Protein AF-A0A1X0QXA1-F1 (afdb_monomer_lite)

Secondary structure (DSSP, 8-state):
----------S---TTGGGS-HHHHHHHHHHHHHHHHHHHHHHHHTT-SS-HHHHHHHHHHHHHHHHTHHHHHHHHHHHHHHHHHHHHHHHHHHHHHHHHHHHHHHHHHHHHHHHHHHH---HHHHHHHHHHHHHHHHHHHHHTTPPPTT---HHHHHHHHHHHHHHHHHHHHHHHHHHHHHHTS-HHHHHHHHHHHHHHHHHHHHHHHHHHHHHHHHHHHHHTTSHHHHHHHHHHHH-HHHHHHHHHHHHHHHHHHHHHT-----HHHHHHHHHHHHHHHHHHHHHHHHS-------TT-PEEEEEEEEEEEEEEEEEETTTEEES---TTS--SEE-TT--B---TTT--PPPPEEEEEEEEEETTEEEEEEEEEEEEESSSS-EE--TTTTTTSS-TTSEEEE-TTS-S-BSS--TT--EEEEEEEEEEEEEEEEEEEEEEHHHHHHHHHHHHHHHHHHHHHH-GGGGPBPPPP---HHHHHHHHHHHHHHHHHHH--STT-SS---HHHHHTTSTTHHHHHHHHHHHHHHHHHHTT--BHHHHHHHHHHHHHHHHHHTSTTHHHHHHHH--HHHHHHHHHHHHHHHTTSSPPPP--PPPHHHHHHHHHHHS-HHHHHHHHHHTT--

Foldseek 3Di:
DDDDDDDPDDPDPPVCPVVDPPVVLVVLQVCQLVLVVVLQVLCLLLCNDPDNVSVVVVLVVLLCCLVPVPCCVVVVVVVVVVVVVVVVVVCVVVVVVVVVVVVVVVVVVVVVLVVVLVVDPDPVVNVVSVVVVVVVVVVVVVVVVPPPPRRQDSVNSVVSVVSVVVSVVVVVVVVVVVVVVVVPDDVLLVVLVCVVCVVVVVVCCVVPNPSNVSSVVVSCSSCVSPPVNVVVVVVCVPDPVNVLVVLLSSLVSSLVVVVVVDDDDDVPVSVVVSVVSSVVSSVVVCVVPVPPPPPPPPLVAFDKDKDKDKFKKKAKWFQDDPPGTDQDDDPPAQHRMAGPVSHDDDDQVPDDDDDKDWDWDWDDPDLFKIKIKIKIKDKDFPDDGWDWDCPCVVVQQAEPRQKWFAAPVRPDTGNDDDPRTGMIMTMIMTMMMIIIGIRIDIDGPLVVVVVVVVVVVVVLVVVCVVDVQLLFFFDADDDDVVRVVVLLVVLQVLLCQQQAVDPPDPFRDHVLLVLLQPQPRSLVVSLVSLVVSLVSLSNHRGGNSLSVQLVVLSVVLSVLSNDHPRSSSVSSSRSSSNVSSVSSVCCVVPVVPDDRDDNDDDDPVNVVVVVPVPPPVVVVVVVVVVVVVD

Sequence (630 aa):
MGSEAMSFTSPYTVKTLDQIPTPVLKLLVSLGPALRYIAQLAQVIMWKSSQPRLSILMVLIWIMTCLWTWQLLALGPPGLILYKLAQDWLAVRMNRVRRENLEKVRQEQRKKREEKLRQEDDDDERSRYLEQQKEEEANELISRKIRPAGQVSLDDTLEDLVIINAFLDHSQRYIERAINTIGESNPVSVLSVLMYVAPLWILLNWWFGAQVIMAIVGAVLLVSPSPWFQIIVSSMRRNIVLKHLLAAMWAYGVAVILSIFRFDLQFKERIRTMLHRAKKTKANALSMIEKPMETQQDDSKGTRTEMIFQFEVYENQRWWLGVHWTTNMMPNERGPWTDSQLKPIPSKEEFQLPESTSNTTYQTINEKQTIKRTTRKVWTWADGDWWVDMTGELEGKVDHNGWEYGNNAWKQLSGMPGIQTFTRRRRWCRRARLVERKIAEKIHVPEIVEAVRVQGNRQLRSAERHYPYLHQTLPKHTMTDKQKKKLLKKIERLAKWLDNAVPHSPIPLGIDSLLGFIPVVGGAMSVVLSMYQIYLSTTFGIPLWLLMHMLLNIFVDFIFSLIPVIGGFLHMFYKANLYNYEELNDWVNNTSKEPQPEEREITWRQLGNDIYSKVPVDKIVGTLNTKKQE

Structure (mmCIF, N/CA/C/O backbone):
data_AF-A0A1X0QXA1-F1
#
_entry.id   AF-A0A1X0QXA1-F1
#
loop_
_atom_site.group_PDB
_atom_site.id
_atom_site.type_symbol
_atom_site.label_atom_id
_atom_site.label_alt_id
_atom_site.label_comp_id
_atom_site.label_asym_id
_atom_site.label_entity_id
_atom_site.label_seq_id
_atom_site.pdbx_PDB_ins_code
_atom_site.Cartn_x
_atom_site.Cartn_y
_atom_site.Cartn_z
_atom_site.occupancy
_atom_site.B_iso_or_equiv
_atom_site.auth_seq_id
_atom_site.auth_comp_id
_atom_site.auth_asym_id
_atom_site.auth_atom_id
_atom_site.pdbx_PDB_model_num
ATOM 1 N N . MET A 1 1 ? 32.522 23.751 -42.569 1.00 32.62 1 MET A N 1
ATOM 2 C CA . MET A 1 1 ? 33.125 23.984 -41.235 1.00 32.62 1 MET A CA 1
ATOM 3 C C . MET A 1 1 ? 32.029 24.591 -40.367 1.00 32.62 1 MET A C 1
ATOM 5 O O . MET A 1 1 ? 31.505 25.606 -40.779 1.00 32.62 1 MET A O 1
ATOM 9 N N . GLY A 1 2 ? 31.562 24.033 -39.256 1.00 30.45 2 GLY A N 1
ATOM 10 C CA . GLY A 1 2 ? 31.998 22.866 -38.502 1.00 30.45 2 GLY A CA 1
ATOM 11 C C . GLY A 1 2 ? 30.820 21.967 -38.113 1.00 30.45 2 GLY A C 1
ATOM 12 O O . GLY A 1 2 ? 29.658 22.335 -38.227 1.00 30.45 2 GLY A O 1
ATOM 13 N N . SER A 1 3 ? 31.180 20.752 -37.726 1.00 29.16 3 SER A N 1
ATOM 14 C CA . SER A 1 3 ? 30.324 19.649 -37.309 1.00 29.16 3 SER A CA 1
ATOM 15 C C . SER A 1 3 ? 29.625 19.935 -35.977 1.00 29.16 3 SER A C 1
ATOM 17 O O . SER A 1 3 ? 30.298 20.008 -34.946 1.00 29.16 3 SER A O 1
ATOM 19 N N . GLU A 1 4 ? 28.295 20.014 -35.972 1.00 28.72 4 GLU A N 1
ATOM 20 C CA . GLU A 1 4 ? 27.511 19.829 -34.749 1.00 28.72 4 GLU A CA 1
ATOM 21 C C . GLU A 1 4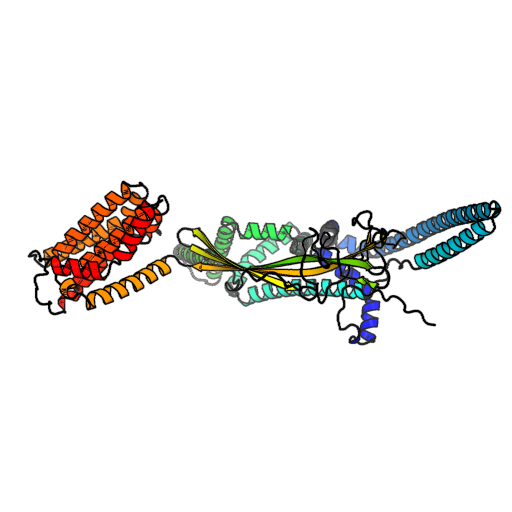 ? 27.510 18.339 -34.400 1.00 28.72 4 GLU A C 1
ATOM 23 O O . GLU A 1 4 ? 26.858 17.510 -35.033 1.00 28.72 4 GLU A O 1
ATOM 28 N N . ALA A 1 5 ? 28.334 17.983 -33.419 1.00 29.36 5 ALA A N 1
ATOM 29 C CA . ALA A 1 5 ? 28.333 16.659 -32.832 1.00 29.36 5 ALA A CA 1
ATOM 30 C C . ALA A 1 5 ? 27.007 16.437 -32.091 1.00 29.36 5 ALA A C 1
ATOM 32 O O . ALA A 1 5 ? 26.655 17.212 -31.204 1.00 29.36 5 ALA A O 1
ATOM 33 N N . MET A 1 6 ? 26.308 15.348 -32.422 1.00 28.94 6 MET A N 1
ATOM 34 C CA . MET A 1 6 ? 25.197 14.823 -31.628 1.00 28.94 6 MET A CA 1
ATOM 35 C C . MET A 1 6 ? 25.669 14.577 -30.189 1.00 28.94 6 MET A C 1
ATOM 37 O O . MET A 1 6 ? 26.419 13.633 -29.919 1.00 28.94 6 MET A O 1
ATOM 41 N N . SER A 1 7 ? 25.244 15.425 -29.255 1.00 26.91 7 SER A N 1
ATOM 42 C CA . SER A 1 7 ? 25.378 15.152 -27.831 1.00 26.91 7 SER A CA 1
ATOM 43 C C . SER A 1 7 ? 24.258 14.197 -27.421 1.00 26.91 7 SER A C 1
ATOM 45 O O . SER A 1 7 ? 23.075 14.523 -27.452 1.00 26.91 7 SER A O 1
ATOM 47 N N . PHE A 1 8 ? 24.643 12.974 -27.055 1.00 28.75 8 PHE A N 1
ATOM 48 C CA . PHE A 1 8 ? 23.783 12.056 -26.316 1.00 28.75 8 PHE A CA 1
ATOM 49 C C . PHE A 1 8 ? 23.370 12.740 -25.007 1.00 28.75 8 PHE A C 1
ATOM 51 O O . PHE A 1 8 ? 24.171 12.827 -24.078 1.00 28.75 8 PHE A O 1
ATOM 58 N N . THR A 1 9 ? 22.142 13.241 -24.929 1.00 29.80 9 THR A N 1
ATOM 59 C CA . THR A 1 9 ? 21.541 13.676 -23.669 1.00 29.80 9 THR A CA 1
ATOM 60 C C . THR A 1 9 ? 20.862 12.475 -23.022 1.00 29.80 9 THR A C 1
ATOM 62 O O . THR A 1 9 ? 19.996 11.824 -23.607 1.00 29.80 9 THR A O 1
ATOM 65 N N . SER A 1 10 ? 21.314 12.122 -21.820 1.00 34.84 10 SER A N 1
ATOM 66 C CA . SER A 1 10 ? 20.680 11.084 -21.017 1.00 34.84 10 SER A CA 1
ATOM 67 C C . SER A 1 10 ? 19.295 11.544 -20.540 1.00 34.84 10 SER A C 1
ATOM 69 O O . SER A 1 10 ? 19.053 12.741 -20.362 1.00 34.84 10 SER A O 1
ATOM 71 N N . PRO A 1 11 ? 18.353 10.612 -20.309 1.00 39.94 11 PRO A N 1
ATOM 72 C CA . PRO A 1 11 ? 16.978 10.934 -19.919 1.00 39.94 11 PRO A CA 1
ATOM 73 C C . PRO A 1 11 ? 16.840 11.513 -18.497 1.00 39.94 11 PRO A C 1
ATOM 75 O O . PRO A 1 11 ? 15.732 11.848 -18.077 1.00 39.94 11 PRO A O 1
ATOM 78 N N . TYR A 1 12 ? 17.941 11.668 -17.756 1.00 40.81 12 TYR A N 1
ATOM 79 C CA . TYR A 1 12 ? 17.973 12.263 -16.423 1.00 40.81 12 TYR A CA 1
ATOM 80 C C . TYR A 1 12 ? 18.647 13.632 -16.479 1.00 40.81 12 TYR A C 1
ATOM 82 O O . TYR A 1 12 ? 19.733 13.841 -15.946 1.00 40.81 12 TYR A O 1
ATOM 90 N N . THR A 1 13 ? 17.992 14.604 -17.113 1.00 37.88 13 THR A N 1
ATOM 91 C CA . THR A 1 13 ? 18.407 16.006 -17.018 1.00 37.88 13 THR A CA 1
ATOM 92 C C . THR A 1 13 ? 18.158 16.508 -15.596 1.00 37.88 13 THR A C 1
ATOM 94 O O . THR A 1 13 ? 17.124 17.114 -15.296 1.00 37.88 13 THR A O 1
ATOM 97 N N . VAL A 1 14 ? 19.101 16.262 -14.689 1.00 43.94 14 VAL A N 1
ATOM 98 C CA . VAL A 1 14 ? 19.216 17.082 -13.488 1.00 43.94 14 VAL A CA 1
ATOM 99 C C . VAL A 1 14 ? 19.581 18.478 -13.995 1.00 43.94 14 VAL A C 1
ATOM 101 O O . VAL A 1 14 ? 20.652 18.672 -14.561 1.00 43.94 14 VAL A O 1
ATOM 104 N N . LYS A 1 15 ? 18.687 19.459 -13.826 1.00 44.25 15 LYS A N 1
ATOM 105 C CA . LYS A 1 15 ? 18.865 20.874 -14.232 1.00 44.25 15 LYS A CA 1
ATOM 106 C C . LYS A 1 15 ? 20.083 21.582 -13.593 1.00 44.25 15 LYS A C 1
ATOM 108 O O . LYS A 1 15 ? 20.198 22.798 -13.683 1.00 44.25 15 LYS A O 1
ATOM 113 N N . THR A 1 16 ? 20.961 20.851 -12.910 1.00 53.09 16 THR A N 1
ATOM 114 C CA . THR A 1 16 ? 21.983 21.368 -11.996 1.00 53.09 16 THR A CA 1
ATOM 115 C C . THR A 1 16 ? 23.399 20.899 -12.322 1.00 53.09 16 THR A C 1
ATOM 117 O O . THR A 1 16 ? 24.296 21.212 -11.546 1.00 53.09 16 THR A O 1
ATOM 120 N N . LEU A 1 17 ? 23.645 20.157 -13.413 1.00 53.75 17 LEU A N 1
ATOM 121 C CA . LEU A 1 17 ? 25.002 19.669 -13.717 1.00 53.75 17 LEU A CA 1
ATOM 122 C C . LEU A 1 17 ? 26.009 20.830 -13.866 1.00 53.75 17 LEU A C 1
ATOM 124 O O . LEU A 1 17 ? 27.128 20.734 -13.367 1.00 53.75 17 LEU A O 1
ATOM 128 N N . ASP A 1 18 ? 25.558 21.962 -14.419 1.00 58.62 18 ASP A N 1
ATOM 129 C CA . ASP A 1 18 ? 26.346 23.196 -14.576 1.00 58.62 18 ASP A CA 1
ATOM 130 C C . ASP A 1 18 ? 26.583 23.964 -13.259 1.00 58.62 18 ASP A C 1
ATOM 132 O O . ASP A 1 18 ? 27.428 24.855 -13.200 1.00 58.62 18 ASP A O 1
ATOM 136 N N . GLN A 1 19 ? 25.852 23.637 -12.186 1.00 65.62 19 GLN A N 1
ATOM 137 C CA . GLN A 1 19 ? 25.965 24.296 -10.875 1.00 65.62 19 GLN A CA 1
ATOM 138 C C . GLN A 1 19 ? 26.914 23.565 -9.915 1.00 65.62 19 GLN A C 1
ATOM 140 O O . GLN A 1 19 ? 27.223 24.084 -8.841 1.00 65.62 19 GLN A O 1
ATOM 145 N N . ILE A 1 20 ? 27.373 22.360 -10.266 1.00 73.25 20 ILE A N 1
ATOM 146 C CA . ILE A 1 20 ? 28.277 21.576 -9.420 1.00 73.25 20 ILE A CA 1
ATOM 147 C C . ILE A 1 20 ? 29.710 22.095 -9.619 1.00 73.25 20 ILE A C 1
ATOM 149 O O . ILE A 1 20 ? 30.210 22.086 -10.746 1.00 73.25 20 ILE A O 1
ATOM 153 N N . PRO A 1 21 ? 30.426 22.504 -8.552 1.00 84.88 21 PRO A N 1
ATOM 154 C CA . PRO A 1 21 ? 31.818 22.922 -8.673 1.00 84.88 21 PRO A CA 1
ATOM 155 C C . PRO A 1 21 ? 32.681 21.839 -9.337 1.00 84.88 21 PRO A C 1
ATOM 157 O O . PRO A 1 21 ? 32.629 20.666 -8.964 1.00 84.88 21 PRO A O 1
ATOM 160 N N . THR A 1 22 ? 33.551 22.236 -10.270 1.00 81.56 22 THR A N 1
ATOM 161 C CA . THR A 1 22 ? 34.478 21.330 -10.975 1.00 81.56 22 THR A CA 1
ATOM 162 C C . THR A 1 22 ? 35.296 20.377 -10.080 1.00 81.56 22 THR A C 1
ATOM 164 O O . THR A 1 22 ? 35.493 19.234 -10.505 1.00 81.56 22 THR A O 1
ATOM 167 N N . PRO A 1 23 ? 35.753 20.734 -8.855 1.00 85.75 23 PRO A N 1
ATOM 168 C CA . PRO A 1 23 ? 36.405 19.761 -7.971 1.00 85.75 23 PRO A CA 1
ATOM 169 C C . PRO A 1 23 ? 35.461 18.647 -7.498 1.00 85.75 23 PRO A C 1
ATOM 171 O O . PRO A 1 23 ? 35.887 17.497 -7.401 1.00 85.75 23 PRO A O 1
ATOM 174 N N . VAL A 1 24 ? 34.183 18.954 -7.261 1.00 82.50 24 VAL A N 1
ATOM 175 C CA . VAL A 1 24 ? 33.166 17.970 -6.856 1.00 82.50 24 VAL A CA 1
ATOM 176 C C . VAL A 1 24 ? 32.865 17.021 -8.014 1.00 82.50 24 VAL A C 1
ATOM 178 O O . VAL A 1 24 ? 32.800 15.812 -7.812 1.00 82.50 24 VAL A O 1
ATOM 181 N N . LEU A 1 25 ? 32.787 17.542 -9.242 1.00 81.19 25 LEU A N 1
ATOM 182 C CA . LEU A 1 25 ? 32.604 16.731 -10.447 1.00 81.19 25 LEU A CA 1
ATOM 183 C C . LEU A 1 25 ? 33.771 15.751 -10.662 1.00 81.19 25 LEU A C 1
ATOM 185 O O . LEU A 1 25 ? 33.554 14.565 -10.900 1.00 81.19 25 LEU A O 1
ATOM 189 N N . LYS A 1 26 ? 35.021 16.218 -10.518 1.00 82.56 26 LYS A N 1
ATOM 190 C CA . LYS A 1 26 ? 36.214 15.355 -10.607 1.00 82.56 26 LYS A CA 1
ATOM 191 C C . LYS A 1 26 ? 36.220 14.264 -9.535 1.00 82.56 26 LYS A C 1
ATOM 193 O O . LYS A 1 26 ? 36.626 13.141 -9.824 1.00 82.56 26 LYS A O 1
ATOM 198 N N . LEU A 1 27 ? 35.764 14.589 -8.326 1.00 85.81 27 LEU A N 1
ATOM 199 C CA . LEU A 1 27 ? 35.650 13.645 -7.216 1.00 85.81 27 LEU A CA 1
ATOM 200 C C . LEU A 1 27 ? 34.537 12.608 -7.444 1.00 85.81 27 LEU A C 1
ATOM 202 O O . LEU A 1 27 ? 34.746 11.430 -7.177 1.00 85.81 27 LEU A O 1
ATOM 206 N N . LEU A 1 28 ? 33.388 13.008 -7.993 1.00 83.44 28 LEU A N 1
ATOM 207 C CA . LEU A 1 28 ? 32.306 12.091 -8.382 1.00 83.44 28 LEU A CA 1
ATOM 208 C C . LEU A 1 28 ? 32.764 11.098 -9.455 1.00 83.44 28 LEU A C 1
ATOM 210 O O . LEU A 1 28 ? 32.546 9.897 -9.317 1.00 83.44 28 LEU A O 1
ATOM 214 N N . VAL A 1 29 ? 33.460 11.583 -10.487 1.00 83.88 29 VAL A N 1
ATOM 215 C CA . VAL A 1 29 ? 33.992 10.725 -11.557 1.00 83.88 29 VAL A CA 1
ATOM 216 C C . VAL A 1 29 ? 35.056 9.762 -11.022 1.00 83.88 29 VAL A C 1
ATOM 218 O O . VAL A 1 29 ? 35.050 8.588 -11.390 1.00 83.88 29 VAL A O 1
ATOM 221 N N . SER A 1 30 ? 35.951 10.215 -10.135 1.00 86.56 30 SER A N 1
ATOM 222 C CA . SER A 1 30 ? 36.989 9.343 -9.567 1.00 86.56 30 SER A CA 1
ATOM 223 C C . SER A 1 30 ? 36.423 8.298 -8.600 1.00 86.56 30 SER A C 1
ATOM 225 O O . SER A 1 30 ? 36.904 7.165 -8.577 1.00 86.56 30 SER A O 1
ATOM 227 N N . LEU A 1 31 ? 35.376 8.643 -7.844 1.00 87.31 31 LEU A N 1
ATOM 228 C CA . LEU A 1 31 ? 34.676 7.727 -6.941 1.00 87.31 31 LEU A CA 1
ATOM 229 C C . LEU A 1 31 ? 33.646 6.840 -7.643 1.00 87.31 31 LEU A C 1
ATOM 231 O O . LEU A 1 31 ? 33.156 5.899 -7.021 1.00 87.31 31 LEU A O 1
ATOM 235 N N . GLY A 1 32 ? 33.336 7.088 -8.915 1.00 86.31 32 GLY A N 1
ATOM 236 C CA . GLY A 1 32 ? 32.287 6.386 -9.650 1.00 86.31 32 GLY A CA 1
ATOM 237 C C . GLY A 1 32 ? 32.330 4.859 -9.536 1.00 86.31 32 GLY A C 1
ATOM 238 O O . GLY A 1 32 ? 31.329 4.258 -9.148 1.00 86.31 32 GLY A O 1
ATOM 239 N N . PRO A 1 33 ? 33.480 4.199 -9.774 1.00 87.62 33 PRO A N 1
ATOM 240 C CA . PRO A 1 33 ? 33.593 2.752 -9.600 1.00 87.62 33 PRO A CA 1
ATOM 241 C C . PRO A 1 33 ? 33.307 2.279 -8.168 1.00 87.62 33 PRO A C 1
ATOM 243 O O . PRO A 1 33 ? 32.665 1.248 -7.984 1.00 87.62 33 PRO A O 1
ATOM 246 N N . ALA A 1 34 ? 33.753 3.022 -7.151 1.00 89.12 34 ALA A N 1
ATOM 247 C CA . ALA A 1 34 ? 33.510 2.679 -5.750 1.00 89.12 34 ALA A CA 1
ATOM 248 C C . ALA A 1 34 ? 32.031 2.861 -5.375 1.00 89.12 34 ALA A C 1
ATOM 250 O O . ALA A 1 34 ? 31.440 1.971 -4.762 1.00 89.12 34 ALA A O 1
ATOM 251 N N . LEU A 1 35 ? 31.419 3.970 -5.803 1.00 89.62 35 LEU A N 1
ATOM 252 C CA . LEU A 1 35 ? 29.992 4.245 -5.619 1.00 89.62 35 LEU A CA 1
ATOM 253 C C . LEU A 1 35 ? 29.132 3.166 -6.269 1.00 89.62 35 LEU A C 1
ATOM 255 O O . LEU A 1 35 ? 28.197 2.685 -5.636 1.00 89.62 35 LEU A O 1
ATOM 259 N N . ARG A 1 36 ? 29.510 2.692 -7.458 1.00 89.38 36 ARG A N 1
ATOM 260 C CA . ARG A 1 36 ? 28.821 1.593 -8.136 1.00 89.38 36 ARG A CA 1
ATOM 261 C C . ARG A 1 36 ? 28.812 0.304 -7.319 1.00 89.38 36 ARG A C 1
ATOM 263 O O . ARG A 1 36 ? 27.777 -0.354 -7.221 1.00 89.38 36 ARG A O 1
ATOM 270 N N . TYR A 1 37 ? 29.930 -0.062 -6.691 1.00 89.94 37 TYR A N 1
ATOM 271 C CA . TYR A 1 37 ? 29.963 -1.229 -5.801 1.00 89.94 37 TYR A CA 1
ATOM 272 C C . TYR A 1 37 ? 29.097 -1.029 -4.552 1.00 89.94 37 TYR A C 1
ATOM 274 O O . TYR A 1 37 ? 28.400 -1.957 -4.140 1.00 89.94 37 TYR A O 1
ATOM 282 N N . ILE A 1 38 ? 29.094 0.174 -3.971 1.00 91.31 38 ILE A N 1
ATOM 283 C CA . ILE A 1 38 ? 28.256 0.504 -2.808 1.00 91.31 38 ILE A CA 1
ATOM 284 C C . ILE A 1 38 ? 26.770 0.461 -3.184 1.00 91.31 38 ILE A C 1
ATOM 286 O O . ILE A 1 38 ? 25.977 -0.125 -2.449 1.00 91.31 38 ILE A O 1
ATOM 290 N N . ALA A 1 39 ? 26.387 1.015 -4.334 1.00 90.56 39 ALA A N 1
ATOM 291 C CA . ALA A 1 39 ? 25.016 0.999 -4.835 1.00 90.56 39 ALA A CA 1
ATOM 292 C C . ALA A 1 39 ? 24.539 -0.433 -5.116 1.00 90.56 39 ALA A C 1
ATOM 294 O O . ALA A 1 39 ? 23.451 -0.820 -4.685 1.00 90.56 39 ALA A O 1
ATOM 295 N N . GLN A 1 40 ? 25.376 -1.266 -5.746 1.00 90.88 40 GLN A N 1
ATOM 296 C CA . GLN A 1 40 ? 25.088 -2.691 -5.930 1.00 90.88 40 GLN A CA 1
ATOM 297 C C . GLN A 1 40 ? 24.908 -3.413 -4.590 1.00 90.88 40 GLN A C 1
ATOM 299 O O . GLN A 1 40 ? 23.950 -4.169 -4.423 1.00 90.88 40 GLN A O 1
ATOM 304 N N . LEU A 1 41 ? 25.781 -3.155 -3.614 1.00 91.88 41 LEU A N 1
ATOM 305 C CA . LEU A 1 41 ? 25.679 -3.727 -2.273 1.00 91.88 41 LEU A CA 1
ATOM 306 C C . LEU A 1 41 ? 24.390 -3.272 -1.568 1.00 91.88 41 LEU A C 1
ATOM 308 O O . LEU A 1 41 ? 23.685 -4.104 -0.996 1.00 91.88 41 LEU A O 1
ATOM 312 N N . ALA A 1 42 ? 24.023 -1.994 -1.674 1.00 91.75 42 ALA A N 1
ATOM 313 C CA . ALA A 1 42 ? 22.775 -1.457 -1.136 1.00 91.75 42 ALA A CA 1
ATOM 314 C C . ALA A 1 42 ? 21.546 -2.136 -1.765 1.00 91.75 42 ALA A C 1
ATOM 316 O O . ALA A 1 42 ? 20.639 -2.560 -1.048 1.00 91.75 42 ALA A O 1
ATOM 317 N N . GLN A 1 43 ? 21.531 -2.334 -3.088 1.00 91.75 43 GLN A N 1
ATOM 318 C CA . GLN A 1 43 ? 20.458 -3.067 -3.771 1.00 91.75 43 GLN A CA 1
ATOM 319 C C . GLN A 1 43 ? 20.366 -4.529 -3.323 1.00 91.75 43 GLN A C 1
ATOM 321 O O . GLN A 1 43 ? 19.259 -5.058 -3.183 1.00 91.75 43 GLN A O 1
ATOM 326 N N . VAL A 1 44 ? 21.507 -5.185 -3.094 1.00 92.88 44 VAL A N 1
ATOM 327 C CA . VAL A 1 44 ? 21.573 -6.563 -2.590 1.00 92.88 44 VAL A CA 1
ATOM 328 C C . VAL A 1 44 ? 21.017 -6.644 -1.164 1.00 92.88 44 VAL A C 1
ATOM 330 O O . VAL A 1 44 ? 20.184 -7.514 -0.906 1.00 92.88 44 VAL A O 1
ATOM 333 N N . ILE A 1 45 ? 21.381 -5.716 -0.270 1.00 91.06 45 ILE A N 1
ATOM 334 C CA . ILE A 1 45 ? 20.846 -5.642 1.105 1.00 91.06 45 ILE A CA 1
ATOM 335 C C . ILE A 1 45 ? 19.343 -5.335 1.106 1.00 91.06 45 ILE A C 1
ATOM 337 O O . ILE A 1 45 ? 18.590 -5.906 1.892 1.00 91.06 45 ILE A O 1
ATOM 341 N N . MET A 1 46 ? 18.876 -4.462 0.213 1.00 89.50 46 MET A N 1
ATOM 342 C CA . MET A 1 46 ? 17.457 -4.111 0.098 1.00 89.50 46 MET A CA 1
ATOM 343 C C . MET A 1 46 ? 16.617 -5.153 -0.651 1.00 89.50 46 MET A C 1
ATOM 345 O O . MET A 1 46 ? 15.418 -4.935 -0.815 1.00 89.50 46 MET A O 1
ATOM 349 N N . TRP A 1 47 ? 17.213 -6.254 -1.127 1.00 91.56 47 TRP A N 1
ATOM 350 C CA . TRP A 1 47 ? 16.542 -7.267 -1.954 1.00 91.56 47 TRP A CA 1
ATOM 351 C C . TRP A 1 47 ? 15.911 -6.697 -3.241 1.00 91.56 47 TRP A C 1
ATOM 353 O O . TRP A 1 47 ? 14.909 -7.211 -3.735 1.00 91.56 47 TRP A O 1
ATOM 363 N N . LYS A 1 48 ? 16.505 -5.631 -3.796 1.00 88.88 48 LYS A N 1
ATOM 364 C CA . LYS A 1 48 ? 16.073 -4.953 -5.036 1.00 88.88 48 LYS A CA 1
ATOM 365 C C . LYS A 1 48 ? 16.991 -5.218 -6.233 1.00 88.88 48 LYS A C 1
ATOM 367 O O . LYS A 1 48 ? 16.777 -4.656 -7.302 1.00 88.88 48 LYS A O 1
ATOM 372 N N . SER A 1 49 ? 18.022 -6.044 -6.061 1.00 87.50 49 SER A N 1
ATOM 373 C CA . SER A 1 49 ? 18.924 -6.419 -7.151 1.00 87.50 49 SER A CA 1
ATOM 374 C C . SER A 1 49 ? 18.188 -7.219 -8.235 1.00 87.50 49 SER A C 1
ATOM 376 O O . SER A 1 49 ? 17.324 -8.040 -7.930 1.00 87.50 49 SER A O 1
ATOM 378 N N . SER A 1 50 ? 18.592 -7.041 -9.497 1.00 82.25 50 SER A N 1
ATOM 379 C CA . SER A 1 50 ? 18.089 -7.814 -10.646 1.00 82.25 50 SER A CA 1
ATOM 380 C C . SER A 1 50 ? 18.271 -9.332 -10.470 1.00 82.25 50 SER A C 1
ATOM 382 O O . SER A 1 50 ? 17.502 -10.123 -11.015 1.00 82.25 50 SER A O 1
ATOM 384 N N . GLN A 1 51 ? 19.263 -9.755 -9.676 1.00 87.81 51 GLN A N 1
ATOM 385 C CA . GLN A 1 51 ? 19.557 -11.163 -9.418 1.00 87.81 51 GLN A CA 1
ATOM 386 C C . GLN A 1 51 ? 19.373 -11.504 -7.928 1.00 87.81 51 GLN A C 1
ATOM 388 O O . GLN A 1 51 ? 20.295 -11.296 -7.136 1.00 87.81 51 GLN A O 1
ATOM 393 N N . PRO A 1 52 ? 18.242 -12.115 -7.520 1.00 82.19 52 PRO A N 1
ATOM 394 C CA . PRO A 1 52 ? 17.946 -12.387 -6.105 1.00 82.19 52 PRO A CA 1
ATOM 395 C C . PRO A 1 52 ? 18.927 -13.373 -5.449 1.00 82.19 52 PRO A C 1
ATOM 397 O O . PRO A 1 52 ? 19.115 -13.360 -4.233 1.00 82.19 52 PRO A O 1
ATOM 400 N N . ARG A 1 53 ? 19.614 -14.194 -6.254 1.00 91.12 53 ARG A N 1
ATOM 401 C CA . ARG A 1 53 ? 20.681 -15.100 -5.799 1.00 91.12 53 ARG A CA 1
ATOM 402 C C . ARG A 1 53 ? 21.823 -14.381 -5.076 1.00 91.12 53 ARG A C 1
ATOM 404 O O . ARG A 1 53 ? 22.425 -14.973 -4.188 1.00 91.12 53 ARG A O 1
ATOM 411 N N . LEU A 1 54 ? 22.105 -13.121 -5.420 1.00 90.44 54 LEU A N 1
ATOM 412 C CA . LEU A 1 54 ? 23.179 -12.348 -4.790 1.00 90.44 54 LEU A CA 1
ATOM 413 C C . LEU A 1 54 ? 22.840 -11.985 -3.338 1.00 90.44 54 LEU A C 1
ATOM 415 O O . LEU A 1 54 ? 23.708 -12.080 -2.476 1.00 90.44 54 LEU A O 1
ATOM 419 N N . SER A 1 55 ? 21.579 -11.654 -3.045 1.00 92.06 55 SER A N 1
ATOM 420 C CA . SER A 1 55 ? 21.108 -11.384 -1.677 1.00 92.06 55 SER A CA 1
ATOM 421 C C . SER A 1 55 ? 21.163 -12.631 -0.799 1.00 92.06 55 SER A C 1
ATOM 423 O O . SER A 1 55 ? 21.607 -12.561 0.344 1.00 92.06 55 SER A O 1
ATOM 425 N N . ILE A 1 56 ? 20.799 -13.794 -1.348 1.00 91.62 56 ILE A N 1
ATOM 426 C CA . ILE A 1 56 ? 20.912 -15.080 -0.643 1.00 91.62 56 ILE A CA 1
ATOM 427 C C . ILE A 1 56 ? 22.382 -15.418 -0.375 1.00 91.62 56 ILE A C 1
ATOM 429 O O . ILE A 1 56 ? 22.741 -15.789 0.741 1.00 91.62 56 ILE A O 1
ATOM 433 N N . LEU A 1 57 ? 23.240 -15.258 -1.384 1.00 93.31 57 LEU A N 1
ATOM 434 C CA . LEU A 1 57 ? 24.672 -15.509 -1.260 1.00 93.31 57 LEU A CA 1
ATOM 435 C C . LEU A 1 57 ? 25.315 -14.580 -0.224 1.00 93.31 57 LEU A C 1
ATOM 437 O O . LEU A 1 57 ? 26.157 -15.038 0.538 1.00 93.31 57 LEU A O 1
ATOM 441 N N . MET A 1 58 ? 24.878 -13.322 -0.125 1.00 92.81 58 MET A N 1
ATOM 442 C CA . MET A 1 58 ? 25.328 -12.402 0.923 1.00 92.81 58 MET A CA 1
ATOM 443 C C . MET A 1 58 ? 24.988 -12.939 2.322 1.00 92.81 58 MET A C 1
ATOM 445 O O . MET A 1 58 ? 25.867 -13.003 3.179 1.00 92.81 58 MET A O 1
ATOM 449 N N . VAL A 1 59 ? 23.752 -13.397 2.547 1.00 93.62 59 VAL A N 1
ATOM 450 C CA . VAL A 1 59 ? 23.349 -13.988 3.837 1.00 93.62 59 VAL A CA 1
ATOM 451 C C . VAL A 1 59 ? 24.176 -15.237 4.155 1.00 93.62 59 VAL A C 1
ATOM 453 O O . VAL A 1 59 ? 24.610 -15.413 5.292 1.00 93.62 59 VAL A O 1
ATOM 456 N N . LEU A 1 60 ? 24.447 -16.083 3.157 1.00 93.31 60 LEU A N 1
ATOM 457 C CA . LEU A 1 60 ? 25.317 -17.249 3.328 1.00 93.31 60 LEU A CA 1
ATOM 458 C C . LEU A 1 60 ? 26.754 -16.841 3.661 1.00 93.31 60 LEU A C 1
ATOM 460 O O . LEU A 1 60 ? 27.331 -17.415 4.579 1.00 93.31 60 LEU A O 1
ATOM 464 N N . ILE A 1 61 ? 27.311 -15.833 2.981 1.00 91.88 61 ILE A N 1
ATOM 465 C CA . ILE A 1 61 ? 28.631 -15.279 3.307 1.00 91.88 61 ILE A CA 1
ATOM 466 C C . ILE A 1 61 ? 28.647 -14.793 4.754 1.00 91.88 61 ILE A C 1
ATOM 468 O O . ILE A 1 61 ? 29.558 -15.159 5.486 1.00 91.88 61 ILE A O 1
ATOM 472 N N . TRP A 1 62 ? 27.638 -14.035 5.192 1.00 93.62 62 TRP A N 1
ATOM 473 C CA . TRP A 1 62 ? 27.544 -13.571 6.576 1.00 93.62 62 TRP A CA 1
ATOM 474 C C . TRP A 1 62 ? 27.579 -14.742 7.570 1.00 93.62 62 TRP A C 1
ATOM 476 O O . TRP A 1 62 ? 28.408 -14.768 8.480 1.00 93.62 62 TRP A O 1
ATOM 486 N N . ILE A 1 63 ? 26.747 -15.764 7.354 1.00 93.31 63 ILE A N 1
ATOM 487 C CA . ILE A 1 63 ? 26.709 -16.954 8.216 1.00 93.31 63 ILE A CA 1
ATOM 488 C C . ILE A 1 63 ? 28.073 -17.658 8.232 1.00 93.31 63 ILE A C 1
ATOM 490 O O . ILE A 1 63 ? 28.581 -17.984 9.304 1.00 93.31 63 ILE A O 1
ATOM 494 N N . MET A 1 64 ? 28.699 -17.837 7.067 1.00 90.62 64 MET A N 1
ATOM 495 C CA . MET A 1 64 ? 30.023 -18.452 6.950 1.00 90.62 64 MET A CA 1
ATOM 496 C C . MET A 1 64 ? 31.089 -17.623 7.683 1.00 90.62 64 MET A C 1
ATOM 498 O O . MET A 1 64 ? 31.914 -18.185 8.400 1.00 90.62 64 MET A O 1
ATOM 502 N N . THR A 1 65 ? 31.036 -16.289 7.583 1.00 89.75 65 THR A N 1
ATOM 503 C CA . THR A 1 65 ? 31.961 -15.388 8.289 1.00 89.75 65 THR A CA 1
ATOM 504 C C . THR A 1 65 ? 31.832 -15.467 9.798 1.00 89.75 65 THR A C 1
ATOM 506 O O . THR A 1 65 ? 32.847 -15.426 10.485 1.00 89.75 65 THR A O 1
ATOM 509 N N . CYS A 1 66 ? 30.620 -15.644 10.324 1.00 90.44 66 CYS A N 1
ATOM 510 C CA . CYS A 1 66 ? 30.405 -15.783 11.759 1.00 90.44 66 CYS A CA 1
ATOM 511 C C . CYS A 1 66 ? 30.797 -17.172 12.291 1.00 90.44 66 CYS A C 1
ATOM 513 O O . CYS A 1 66 ? 31.327 -17.260 13.396 1.00 90.44 66 CYS A O 1
ATOM 515 N N . LEU A 1 67 ? 30.562 -18.247 11.528 1.00 89.88 67 LEU A N 1
ATOM 516 C CA . LEU A 1 67 ? 30.864 -19.621 11.958 1.00 89.88 67 LEU A CA 1
ATOM 517 C C . LEU A 1 67 ? 32.350 -19.986 11.820 1.00 89.88 67 LEU A C 1
ATOM 519 O O . LEU A 1 67 ? 32.881 -20.708 12.658 1.00 89.88 67 LEU A O 1
ATOM 523 N N . TRP A 1 68 ? 33.035 -19.462 10.801 1.00 90.00 68 TRP A N 1
ATOM 524 C CA . TRP A 1 68 ? 34.452 -19.732 10.520 1.00 90.00 68 TRP A CA 1
ATOM 525 C C . TRP A 1 68 ? 35.315 -18.467 10.619 1.00 90.00 68 TRP A C 1
ATOM 527 O O . TRP A 1 68 ? 36.187 -18.223 9.784 1.00 90.00 68 TRP A O 1
ATOM 537 N N . THR A 1 69 ? 35.067 -17.643 11.644 1.00 86.31 69 THR A N 1
ATOM 538 C CA . THR A 1 69 ? 35.787 -16.373 11.882 1.00 86.31 69 THR A CA 1
ATOM 539 C C . THR A 1 69 ? 37.306 -16.539 11.840 1.00 86.31 69 THR A C 1
ATOM 541 O O . THR A 1 69 ? 37.986 -15.800 11.130 1.00 86.31 69 THR A O 1
ATOM 544 N N . TRP A 1 70 ? 37.841 -17.529 12.561 1.00 85.75 70 TRP A N 1
ATOM 545 C CA . TRP A 1 70 ? 39.281 -17.784 12.631 1.00 85.75 70 TRP A CA 1
ATOM 546 C C . TRP A 1 70 ? 39.869 -18.167 11.268 1.00 85.75 70 TRP A C 1
ATOM 548 O O . TRP A 1 70 ? 40.862 -17.588 10.833 1.00 85.75 70 TRP A O 1
ATOM 558 N N . GLN A 1 71 ? 39.239 -19.110 10.566 1.00 88.19 71 GLN A N 1
ATOM 559 C CA . GLN A 1 71 ? 39.718 -19.604 9.277 1.00 88.19 71 GLN A CA 1
ATOM 560 C C . GLN A 1 71 ? 39.664 -18.506 8.215 1.00 88.19 71 GLN A C 1
ATOM 562 O O . GLN A 1 71 ? 40.606 -18.361 7.443 1.00 88.19 71 GLN A O 1
ATOM 567 N N . LEU A 1 72 ? 38.601 -17.700 8.193 1.00 83.69 72 LEU A N 1
ATOM 568 C CA . LEU A 1 72 ? 38.471 -16.593 7.248 1.00 83.69 72 LEU A CA 1
ATOM 569 C C . LEU A 1 72 ? 39.436 -15.447 7.548 1.00 83.69 72 LEU A C 1
ATOM 571 O O . LEU A 1 72 ? 39.969 -14.864 6.610 1.00 83.69 72 LEU A O 1
ATOM 575 N N . LEU A 1 73 ? 39.714 -15.140 8.816 1.00 85.12 73 LEU A N 1
ATOM 576 C CA . LEU A 1 73 ? 40.675 -14.089 9.154 1.00 85.12 73 LEU A CA 1
ATOM 577 C C . LEU A 1 73 ? 42.122 -14.523 8.865 1.00 85.12 73 LEU A C 1
ATOM 579 O O . LEU A 1 73 ? 42.915 -13.716 8.387 1.00 85.12 73 LEU A O 1
ATOM 583 N N . ALA A 1 74 ? 42.451 -15.796 9.102 1.00 87.38 74 ALA A N 1
ATOM 584 C CA . ALA A 1 74 ? 43.790 -16.338 8.875 1.00 87.38 74 ALA A CA 1
ATOM 585 C C . ALA A 1 74 ? 44.082 -16.638 7.391 1.00 87.38 74 ALA A C 1
ATOM 587 O O . ALA A 1 74 ? 45.155 -16.304 6.894 1.00 87.38 74 ALA A O 1
ATOM 588 N N . LEU A 1 75 ? 43.141 -17.262 6.671 1.00 88.12 75 LEU A N 1
ATOM 589 C CA . LEU A 1 75 ? 43.334 -17.720 5.284 1.00 88.12 75 LEU A CA 1
ATOM 590 C C . LEU A 1 75 ? 42.699 -16.791 4.241 1.00 88.12 75 LEU A C 1
ATOM 592 O O . LEU A 1 75 ? 43.066 -16.851 3.069 1.00 88.12 75 LEU A O 1
ATOM 596 N N . GLY A 1 76 ? 41.758 -15.931 4.635 1.00 86.19 76 GLY A N 1
ATOM 597 C CA . GLY A 1 76 ? 41.022 -15.060 3.717 1.00 86.19 76 GLY A CA 1
ATOM 598 C C . GLY A 1 76 ? 41.906 -14.028 3.018 1.00 86.19 76 GLY A C 1
ATOM 599 O O . GLY A 1 76 ? 41.946 -14.042 1.789 1.00 86.19 76 GLY A O 1
ATOM 600 N N . PRO A 1 77 ? 42.647 -13.161 3.740 1.00 88.75 77 PRO A N 1
ATOM 601 C CA . PRO A 1 77 ? 43.522 -12.169 3.114 1.00 88.75 77 PRO A CA 1
ATOM 602 C C . PRO A 1 77 ? 44.555 -12.765 2.138 1.00 88.75 77 PRO A C 1
ATOM 604 O O . PRO A 1 77 ? 44.595 -12.309 0.991 1.00 88.75 77 PRO A O 1
ATOM 607 N N . PRO A 1 78 ? 45.340 -13.807 2.496 1.00 89.88 78 PRO A N 1
ATOM 608 C CA . PRO A 1 78 ? 46.255 -14.423 1.536 1.00 89.88 78 PRO A CA 1
ATOM 609 C C . PRO A 1 78 ? 45.510 -15.128 0.389 1.00 89.88 78 PRO A C 1
ATOM 611 O O . PRO A 1 78 ? 45.946 -15.056 -0.761 1.00 89.88 78 PRO A O 1
ATOM 614 N N . GLY A 1 79 ? 44.354 -15.743 0.660 1.00 88.81 79 GLY A N 1
ATOM 615 C CA . GLY A 1 79 ? 43.517 -16.384 -0.355 1.00 88.81 79 GLY A CA 1
ATOM 616 C C . GLY A 1 79 ? 42.938 -15.408 -1.385 1.00 88.81 79 GLY A C 1
ATOM 617 O O . GLY A 1 79 ? 42.935 -15.713 -2.575 1.00 88.81 79 GLY A O 1
ATOM 618 N N . LEU A 1 80 ? 42.503 -14.215 -0.966 1.00 88.25 80 LEU A N 1
ATOM 619 C CA . LEU A 1 80 ? 41.978 -13.174 -1.859 1.00 88.25 80 LEU A CA 1
ATOM 620 C C . LEU A 1 80 ? 43.054 -12.624 -2.796 1.00 88.25 80 LEU A C 1
ATOM 622 O O . LEU A 1 80 ? 42.781 -12.405 -3.976 1.00 88.25 80 LEU A O 1
ATOM 626 N N . ILE A 1 81 ? 44.276 -12.435 -2.291 1.00 90.31 81 ILE A N 1
ATOM 627 C CA . ILE A 1 81 ? 45.415 -11.994 -3.106 1.00 90.31 81 ILE A CA 1
ATOM 628 C C . ILE A 1 81 ? 45.740 -13.054 -4.162 1.00 90.31 81 ILE A C 1
ATOM 630 O O . ILE A 1 81 ? 45.851 -12.729 -5.345 1.00 90.31 81 ILE A O 1
ATOM 634 N N . LEU A 1 82 ? 45.822 -14.326 -3.760 1.00 91.38 82 LEU A N 1
ATOM 635 C CA . LEU A 1 82 ? 46.050 -15.439 -4.684 1.00 91.38 82 LEU A CA 1
ATOM 636 C C . LEU A 1 82 ? 44.925 -15.568 -5.714 1.00 91.38 82 LEU A C 1
ATOM 638 O O . LEU A 1 82 ? 45.205 -15.748 -6.896 1.00 91.38 82 LEU A O 1
ATOM 642 N N . TYR A 1 83 ? 43.667 -15.420 -5.295 1.00 91.25 83 TYR A N 1
ATOM 643 C CA . TYR A 1 83 ? 42.517 -15.435 -6.196 1.00 91.25 83 TYR A CA 1
ATOM 644 C C . TYR A 1 83 ? 42.585 -14.295 -7.217 1.00 91.25 83 TYR A C 1
ATOM 646 O O . TYR A 1 83 ? 42.413 -14.538 -8.411 1.00 91.25 83 TYR A O 1
ATOM 654 N N . LYS A 1 84 ? 42.885 -13.063 -6.781 1.00 89.75 84 LYS A N 1
ATOM 655 C CA . LYS A 1 84 ? 43.004 -11.905 -7.678 1.00 89.75 84 LYS A CA 1
ATOM 656 C C . LYS A 1 84 ? 44.134 -12.103 -8.686 1.00 89.75 84 LYS A C 1
ATOM 658 O O . LYS A 1 84 ? 43.920 -11.892 -9.877 1.00 89.75 84 LYS A O 1
ATOM 663 N N . LEU A 1 85 ? 45.298 -12.566 -8.229 1.00 90.81 85 LEU A N 1
ATOM 664 C CA . LEU A 1 85 ? 46.435 -12.875 -9.096 1.00 90.81 85 LEU A CA 1
ATOM 665 C C . LEU A 1 85 ? 46.102 -13.991 -10.092 1.00 90.81 85 LEU A C 1
ATOM 667 O O . LEU A 1 85 ? 46.414 -13.862 -11.273 1.00 90.81 85 LEU A O 1
ATOM 671 N N . ALA A 1 86 ? 45.428 -15.056 -9.651 1.00 89.44 86 ALA A N 1
ATOM 672 C CA . ALA A 1 86 ? 45.001 -16.150 -10.518 1.00 89.44 86 ALA A CA 1
ATOM 673 C C . ALA A 1 86 ? 43.970 -15.687 -11.557 1.00 89.44 86 ALA A C 1
ATOM 675 O O . ALA A 1 86 ? 44.068 -16.063 -12.725 1.00 89.44 86 ALA A O 1
ATOM 676 N N . GLN A 1 87 ? 43.013 -14.846 -11.156 1.00 88.62 87 GLN A N 1
ATOM 677 C CA . GLN A 1 87 ? 42.019 -14.265 -12.052 1.00 88.62 87 GLN A CA 1
ATOM 678 C C . GLN A 1 87 ? 42.677 -13.353 -13.090 1.00 88.62 87 GLN A C 1
ATOM 680 O O . GLN A 1 87 ? 42.373 -13.479 -14.274 1.00 88.62 87 GLN A O 1
ATOM 685 N N . ASP A 1 88 ? 43.580 -12.465 -12.674 1.00 86.50 88 ASP A N 1
ATOM 686 C CA . ASP A 1 88 ? 44.277 -11.554 -13.584 1.00 86.50 88 ASP A CA 1
ATOM 687 C C . ASP A 1 88 ? 45.191 -12.333 -14.536 1.00 86.50 88 ASP A C 1
ATOM 689 O O . ASP A 1 88 ? 45.192 -12.081 -15.741 1.00 86.50 88 ASP A O 1
ATOM 693 N N . TRP A 1 89 ? 45.886 -13.356 -14.038 1.00 88.44 89 TRP A N 1
ATOM 694 C CA . TRP A 1 89 ? 46.692 -14.252 -14.862 1.00 88.44 89 TRP A CA 1
ATOM 695 C C . TRP A 1 89 ? 45.843 -15.030 -15.881 1.00 88.44 89 TRP A C 1
ATOM 697 O O . TRP A 1 89 ? 46.179 -15.059 -17.069 1.00 88.44 89 TRP A O 1
ATOM 707 N N . LEU A 1 90 ? 44.710 -15.606 -15.459 1.00 87.62 90 LEU A N 1
ATOM 708 C CA . LEU A 1 90 ? 43.767 -16.287 -16.353 1.00 87.62 90 LEU A CA 1
ATOM 709 C C . LEU A 1 90 ? 43.173 -15.323 -17.378 1.00 87.62 90 LEU A C 1
ATOM 711 O O . LEU A 1 90 ? 43.082 -15.668 -18.555 1.00 87.62 90 LEU A O 1
ATOM 715 N N . ALA A 1 91 ? 42.800 -14.113 -16.962 1.00 79.31 91 ALA A N 1
ATOM 716 C CA . ALA A 1 91 ? 42.258 -13.093 -17.845 1.00 79.31 91 ALA A CA 1
ATOM 717 C C . ALA A 1 91 ? 43.289 -12.678 -18.897 1.00 79.31 91 ALA A C 1
ATOM 719 O O . ALA A 1 91 ? 42.960 -12.637 -20.080 1.00 79.31 91 ALA A O 1
ATOM 720 N N . VAL A 1 92 ? 44.542 -12.433 -18.507 1.00 81.81 92 VAL A N 1
ATOM 721 C CA . VAL A 1 92 ? 45.632 -12.115 -19.442 1.00 81.81 92 VAL A CA 1
ATOM 722 C C . VAL A 1 92 ? 45.852 -13.267 -20.422 1.00 81.81 92 VAL A C 1
ATOM 724 O O . VAL A 1 92 ? 45.912 -13.036 -21.631 1.00 81.81 92 VAL A O 1
ATOM 727 N N . ARG A 1 93 ? 45.899 -14.511 -19.934 1.00 78.75 93 ARG A N 1
ATOM 728 C CA . ARG A 1 93 ? 46.104 -15.699 -20.774 1.00 78.75 93 ARG A CA 1
ATOM 729 C C . ARG A 1 93 ? 44.959 -15.915 -21.766 1.00 78.75 93 ARG A C 1
ATOM 731 O O . ARG A 1 93 ? 45.209 -16.081 -22.958 1.00 78.75 93 ARG A O 1
ATOM 738 N N . MET A 1 94 ? 43.714 -15.870 -21.298 1.00 78.81 94 MET A N 1
ATOM 739 C CA . MET A 1 94 ? 42.521 -16.057 -22.129 1.00 78.81 94 MET A CA 1
ATOM 740 C C . MET A 1 94 ? 42.337 -14.908 -23.122 1.00 78.81 94 MET A C 1
ATOM 742 O O . MET A 1 94 ? 42.040 -15.147 -24.292 1.00 78.81 94 MET A O 1
ATOM 746 N N . ASN A 1 95 ? 42.557 -13.662 -22.694 1.00 74.94 95 ASN A N 1
ATOM 747 C CA . ASN A 1 95 ? 42.430 -12.498 -23.569 1.00 74.94 95 ASN A CA 1
ATOM 748 C C . ASN A 1 95 ? 43.517 -12.471 -24.642 1.00 74.94 95 ASN A C 1
ATOM 750 O O . ASN A 1 95 ? 43.226 -12.064 -25.763 1.00 74.94 95 ASN A O 1
ATOM 754 N N . ARG A 1 96 ? 44.737 -12.928 -24.340 1.00 74.81 96 ARG A N 1
ATOM 755 C CA . ARG A 1 96 ? 45.806 -13.057 -25.335 1.00 74.81 96 ARG A CA 1
ATOM 756 C C . ARG A 1 96 ? 45.435 -14.062 -26.425 1.00 74.81 96 ARG A C 1
ATOM 758 O O . ARG A 1 96 ? 45.409 -13.688 -27.591 1.00 74.81 96 ARG A O 1
ATOM 765 N N . VAL A 1 97 ? 45.045 -15.281 -26.046 1.00 76.25 97 VAL A N 1
ATOM 766 C CA . VAL A 1 97 ? 44.621 -16.322 -27.004 1.00 76.25 97 VAL A CA 1
ATOM 767 C C . VAL A 1 97 ? 43.407 -15.862 -27.817 1.00 76.25 97 VAL A C 1
ATOM 769 O O . VAL A 1 97 ? 43.354 -16.039 -29.032 1.00 76.25 97 VAL A O 1
ATOM 772 N N . ARG A 1 98 ? 42.437 -15.207 -27.167 1.00 72.75 98 ARG A N 1
ATOM 773 C CA . ARG A 1 98 ? 41.260 -14.650 -27.844 1.00 72.75 98 ARG A CA 1
ATOM 774 C C . ARG A 1 98 ? 41.638 -13.563 -28.854 1.00 72.75 98 ARG A C 1
ATOM 776 O O . ARG A 1 98 ? 41.061 -13.544 -29.937 1.00 72.75 98 ARG A O 1
ATOM 783 N N . ARG A 1 99 ? 42.586 -12.676 -28.522 1.00 68.69 99 ARG A N 1
ATOM 784 C CA . ARG A 1 99 ? 43.099 -11.639 -29.436 1.00 68.69 99 ARG A CA 1
ATOM 785 C C . ARG A 1 99 ? 43.824 -12.252 -30.628 1.00 68.69 99 ARG A C 1
ATOM 787 O O . ARG A 1 99 ? 43.498 -11.886 -31.748 1.00 68.69 99 ARG A O 1
ATOM 794 N N . GLU A 1 100 ? 44.708 -13.218 -30.395 1.00 76.50 100 GLU A N 1
ATOM 795 C CA . GLU A 1 100 ? 45.446 -13.916 -31.456 1.00 76.50 100 GLU A CA 1
ATOM 796 C C . GLU A 1 100 ? 44.492 -14.654 -32.418 1.00 76.50 100 GLU A C 1
ATOM 798 O O . GLU A 1 100 ? 44.641 -14.563 -33.635 1.00 76.50 100 GLU A O 1
ATOM 803 N N . ASN A 1 101 ? 43.448 -15.314 -31.903 1.00 76.19 101 ASN A N 1
ATOM 804 C CA . ASN A 1 101 ? 42.428 -15.960 -32.739 1.00 76.19 101 ASN A CA 1
ATOM 805 C C . ASN A 1 101 ? 41.592 -14.946 -33.537 1.00 76.19 101 ASN A C 1
ATOM 807 O O . ASN A 1 101 ? 41.341 -15.155 -34.722 1.00 76.19 101 ASN A O 1
ATOM 811 N N . LEU A 1 102 ? 41.186 -13.833 -32.915 1.00 71.06 102 LEU A N 1
ATOM 812 C CA . LEU A 1 102 ? 40.491 -12.740 -33.605 1.00 71.06 102 LEU A CA 1
ATOM 813 C C . LEU A 1 102 ? 41.363 -12.117 -34.702 1.00 71.06 102 LEU A C 1
ATOM 815 O O . LEU A 1 102 ? 40.856 -11.794 -35.770 1.00 71.06 102 LEU A O 1
ATOM 819 N N . GLU A 1 103 ? 42.662 -11.951 -34.462 1.00 73.06 103 GLU A N 1
ATOM 820 C CA . GLU A 1 103 ? 43.603 -11.435 -35.458 1.00 73.06 103 GLU A CA 1
ATOM 821 C C . GLU A 1 103 ? 43.770 -12.387 -36.642 1.00 73.06 103 GLU A C 1
ATOM 823 O O . GLU A 1 103 ? 43.741 -11.919 -37.778 1.00 73.06 103 GLU A O 1
ATOM 828 N N . LYS A 1 104 ? 43.843 -13.703 -36.409 1.00 78.62 104 LYS A N 1
ATOM 829 C CA . LYS A 1 104 ? 43.856 -14.706 -37.488 1.00 78.62 104 LYS A CA 1
ATOM 830 C C . LYS A 1 104 ? 42.594 -14.641 -38.348 1.00 78.62 104 LYS A C 1
ATOM 832 O O . LYS A 1 104 ? 42.700 -14.538 -39.567 1.00 78.62 104 LYS A O 1
ATOM 837 N N . VAL A 1 105 ? 41.414 -14.599 -37.723 1.00 77.81 105 VAL A N 1
ATOM 838 C CA . VAL A 1 105 ? 40.131 -14.466 -38.442 1.00 77.81 105 VAL A CA 1
ATOM 839 C C . VAL A 1 105 ? 40.093 -13.175 -39.266 1.00 77.81 105 VAL A C 1
ATOM 841 O O . VAL A 1 105 ? 39.692 -13.198 -40.427 1.00 77.81 105 VAL A O 1
ATOM 844 N N . ARG A 1 106 ? 40.567 -12.051 -38.710 1.00 72.19 106 ARG A N 1
ATOM 845 C CA . ARG A 1 106 ? 40.650 -10.777 -39.445 1.00 72.19 106 ARG A CA 1
ATOM 846 C C . ARG A 1 106 ? 41.632 -10.840 -40.613 1.00 72.19 106 ARG A C 1
ATOM 848 O O . ARG A 1 106 ? 41.349 -10.278 -41.665 1.00 72.19 106 ARG A O 1
ATOM 855 N N . GLN A 1 107 ? 42.779 -11.500 -40.450 1.00 75.88 107 GLN A N 1
ATOM 856 C CA . GLN A 1 107 ? 43.752 -11.678 -41.533 1.00 75.88 107 GLN A CA 1
ATOM 857 C C . GLN A 1 107 ? 43.179 -12.529 -42.669 1.00 75.88 107 GLN A C 1
ATOM 859 O O . GLN A 1 107 ? 43.358 -12.184 -43.834 1.00 75.88 107 GLN A O 1
ATOM 864 N N . GLU A 1 108 ? 42.450 -13.597 -42.351 1.00 82.00 108 GLU A N 1
ATOM 865 C CA . GLU A 1 108 ? 41.751 -14.410 -43.351 1.00 82.00 108 GLU A CA 1
ATOM 866 C C . GLU A 1 108 ? 40.656 -13.618 -44.071 1.00 82.00 108 GLU A C 1
ATOM 868 O O . GLU A 1 108 ? 40.540 -13.703 -45.292 1.00 82.00 108 GLU A O 1
ATOM 873 N N . GLN A 1 109 ? 39.881 -12.805 -43.346 1.00 78.62 109 GLN A N 1
ATOM 874 C CA . GLN A 1 109 ? 38.877 -11.926 -43.949 1.00 78.62 109 GLN A CA 1
ATOM 875 C C . GLN A 1 109 ? 39.511 -10.882 -44.873 1.00 78.62 109 GLN A C 1
ATOM 877 O O . GLN A 1 109 ? 39.008 -10.682 -45.973 1.00 78.62 109 GLN A O 1
ATOM 882 N N . ARG A 1 110 ? 40.630 -10.261 -44.474 1.00 76.06 110 ARG A N 1
ATOM 883 C CA . ARG A 1 110 ? 41.376 -9.319 -45.328 1.00 76.06 110 ARG A CA 1
ATOM 884 C C . ARG A 1 110 ? 41.872 -9.985 -46.605 1.00 76.06 110 ARG A C 1
ATOM 886 O O . ARG A 1 110 ? 41.621 -9.455 -47.677 1.00 76.06 110 ARG A O 1
ATOM 893 N N . LYS A 1 111 ? 42.467 -11.179 -46.505 1.00 82.06 111 LYS A N 1
ATOM 894 C CA . LYS A 1 111 ? 42.905 -11.949 -47.681 1.00 82.06 111 LYS A CA 1
ATOM 895 C C . LYS A 1 111 ? 41.749 -12.269 -48.627 1.00 82.06 111 LYS A C 1
ATOM 897 O O . LYS A 1 111 ? 41.869 -12.020 -49.817 1.00 82.06 111 LYS A O 1
ATOM 902 N N . LYS A 1 112 ? 40.606 -12.731 -48.104 1.00 83.31 112 LYS A N 1
ATOM 903 C CA . LYS A 1 112 ? 39.404 -12.999 -48.917 1.00 83.31 112 LYS A CA 1
ATOM 904 C C . LYS A 1 112 ? 38.857 -11.741 -49.595 1.00 83.31 112 LYS A C 1
ATOM 906 O O . LYS A 1 112 ? 38.412 -11.813 -50.734 1.00 83.31 112 LYS A O 1
ATOM 911 N N . ARG A 1 113 ? 38.873 -10.596 -48.903 1.00 74.50 113 ARG A N 1
ATOM 912 C CA . ARG A 1 113 ? 38.440 -9.301 -49.459 1.00 74.50 113 ARG A CA 1
ATOM 913 C C . ARG A 1 113 ? 39.396 -8.812 -50.550 1.00 74.50 113 ARG A C 1
ATOM 915 O O . ARG A 1 113 ? 38.936 -8.371 -51.593 1.00 74.50 113 ARG A O 1
ATOM 922 N N . GLU A 1 114 ? 40.705 -8.946 -50.342 1.00 79.25 114 GLU A N 1
ATOM 923 C CA . GLU A 1 114 ? 41.732 -8.614 -51.339 1.00 79.25 114 GLU A CA 1
ATOM 924 C C . GLU A 1 114 ? 41.670 -9.532 -52.566 1.00 79.25 114 GLU A C 1
ATOM 926 O O . GLU A 1 114 ? 41.809 -9.058 -53.689 1.00 79.25 114 GLU A O 1
ATOM 931 N N . GLU A 1 115 ? 41.435 -10.832 -52.375 1.00 83.50 115 GLU A N 1
ATOM 932 C CA . GLU A 1 115 ? 41.215 -11.784 -53.471 1.00 83.50 115 GLU A CA 1
ATOM 933 C C . GLU A 1 115 ? 39.955 -11.440 -54.264 1.00 83.50 115 GLU A C 1
ATOM 935 O O . GLU A 1 115 ? 40.003 -11.435 -55.491 1.00 83.50 115 GLU A O 1
ATOM 940 N N . LYS A 1 116 ? 38.862 -11.077 -53.582 1.00 80.00 116 LYS A N 1
ATOM 941 C CA . LYS A 1 116 ? 37.621 -10.649 -54.235 1.00 80.00 116 LYS A CA 1
ATOM 942 C C . LYS A 1 116 ? 37.820 -9.360 -55.040 1.00 80.00 116 LYS A C 1
ATOM 944 O O . LYS A 1 116 ? 37.425 -9.307 -56.193 1.00 80.00 116 LYS A O 1
ATOM 949 N N . LEU A 1 117 ? 38.525 -8.372 -54.482 1.00 76.12 117 LEU A N 1
ATOM 950 C CA . LEU A 1 117 ? 38.875 -7.129 -55.184 1.00 76.12 117 LEU A CA 1
ATOM 951 C C . LEU A 1 117 ? 39.804 -7.364 -56.393 1.00 76.12 117 LEU A C 1
ATOM 953 O O . LEU A 1 117 ? 39.815 -6.560 -57.318 1.00 76.12 117 LEU A O 1
ATOM 957 N N . ARG A 1 118 ? 40.621 -8.426 -56.378 1.00 77.06 118 ARG A N 1
ATOM 958 C CA . ARG A 1 118 ? 41.483 -8.814 -57.511 1.00 77.06 118 ARG A CA 1
ATOM 959 C C . ARG A 1 118 ? 40.738 -9.555 -58.621 1.00 77.06 118 ARG A C 1
ATOM 961 O O . ARG A 1 118 ? 41.270 -9.615 -59.720 1.00 77.06 118 ARG A O 1
ATOM 968 N N . GLN A 1 119 ? 39.597 -10.167 -58.312 1.00 79.31 119 GLN A N 1
ATOM 969 C CA . GLN A 1 119 ? 38.762 -10.905 -59.265 1.00 79.31 119 GLN A CA 1
ATOM 970 C C . GLN A 1 119 ? 37.675 -10.029 -59.905 1.00 79.31 119 GLN A C 1
ATOM 972 O O . GLN A 1 119 ? 37.024 -10.483 -60.838 1.00 79.31 119 GLN A O 1
ATOM 977 N N . GLU A 1 120 ? 37.466 -8.813 -59.392 1.00 80.56 120 GLU A N 1
ATOM 978 C CA . GLU A 1 120 ? 36.467 -7.871 -59.896 1.00 80.56 120 GLU A CA 1
ATOM 979 C C . GLU A 1 120 ? 37.067 -7.017 -61.022 1.00 80.56 120 GLU A C 1
ATOM 981 O O . GLU A 1 120 ? 37.939 -6.177 -60.774 1.00 80.56 120 GLU A O 1
ATOM 986 N N . ASP A 1 121 ? 36.608 -7.248 -62.252 1.00 76.81 121 ASP A N 1
ATOM 987 C CA . ASP A 1 121 ? 37.105 -6.568 -63.457 1.00 76.81 121 ASP A CA 1
ATOM 988 C C . ASP A 1 121 ? 36.333 -5.265 -63.779 1.00 76.81 121 ASP A C 1
ATOM 990 O O . ASP A 1 121 ? 36.775 -4.489 -64.625 1.00 76.81 121 ASP A O 1
ATOM 994 N N . ASP A 1 122 ? 35.198 -5.004 -63.112 1.00 81.81 122 ASP A N 1
ATOM 995 C CA . ASP A 1 122 ? 34.378 -3.794 -63.294 1.00 81.81 122 ASP A CA 1
ATOM 996 C C . ASP A 1 122 ? 34.825 -2.653 -62.352 1.00 81.81 122 ASP A C 1
ATOM 998 O O . ASP A 1 122 ? 34.731 -2.748 -61.121 1.00 81.81 122 ASP A O 1
ATOM 1002 N N . ASP A 1 123 ? 35.306 -1.548 -62.930 1.00 77.88 123 ASP A N 1
ATOM 1003 C CA . ASP A 1 123 ? 35.847 -0.391 -62.204 1.00 77.88 123 ASP A CA 1
ATOM 1004 C C . ASP A 1 123 ? 34.796 0.343 -61.337 1.00 77.88 123 ASP A C 1
ATOM 1006 O O . ASP A 1 123 ? 35.135 0.879 -60.268 1.00 77.88 123 ASP A O 1
ATOM 1010 N N . ASP A 1 124 ? 33.517 0.336 -61.736 1.00 78.56 124 ASP A N 1
ATOM 1011 C CA . ASP A 1 124 ? 32.427 0.995 -60.998 1.00 78.56 124 ASP A CA 1
ATOM 1012 C C . ASP A 1 124 ? 31.996 0.175 -59.773 1.00 78.56 124 ASP A C 1
ATOM 1014 O O . ASP A 1 124 ? 31.684 0.726 -58.706 1.00 78.56 124 ASP A O 1
ATOM 1018 N N . GLU A 1 125 ? 31.982 -1.154 -59.893 1.00 75.88 125 GLU A N 1
ATOM 1019 C CA . GLU A 1 125 ? 31.724 -2.054 -58.763 1.00 75.88 125 GLU A CA 1
ATOM 1020 C C . GLU A 1 125 ? 32.907 -2.078 -57.793 1.00 75.88 125 GLU A C 1
ATOM 1022 O O . GLU A 1 125 ? 32.716 -2.007 -56.572 1.00 75.88 125 GLU A O 1
ATOM 1027 N N . ARG A 1 126 ? 34.135 -2.053 -58.317 1.00 77.81 126 ARG A N 1
ATOM 1028 C CA . ARG A 1 126 ? 35.364 -1.969 -57.524 1.00 77.81 126 ARG A CA 1
ATOM 1029 C C . ARG A 1 126 ? 35.428 -0.693 -56.683 1.00 77.81 126 ARG A C 1
ATOM 1031 O O . ARG A 1 126 ? 35.820 -0.748 -55.514 1.00 77.81 126 ARG A O 1
ATOM 1038 N N . SER A 1 127 ? 35.005 0.443 -57.237 1.00 77.06 127 SER A N 1
ATOM 1039 C CA . SER A 1 127 ? 34.955 1.728 -56.523 1.00 77.06 127 SER A CA 1
ATOM 1040 C C . SER A 1 127 ? 33.931 1.719 -55.382 1.00 77.06 127 SER A C 1
ATOM 1042 O O . SER A 1 127 ? 34.262 2.113 -54.261 1.00 77.06 127 SER A O 1
ATOM 1044 N N . ARG A 1 128 ? 32.726 1.178 -55.623 1.00 78.75 128 ARG A N 1
ATOM 1045 C CA . ARG A 1 128 ? 31.693 0.997 -54.584 1.00 78.75 128 ARG A CA 1
ATOM 1046 C C . ARG A 1 128 ? 32.156 0.062 -53.468 1.00 78.75 128 ARG A C 1
ATOM 1048 O O . ARG A 1 128 ? 31.938 0.351 -52.292 1.00 78.75 128 ARG A O 1
ATOM 1055 N N . TYR A 1 129 ? 32.850 -1.019 -53.818 1.00 79.12 129 TYR A N 1
ATOM 1056 C CA . TYR A 1 129 ? 33.399 -1.962 -52.845 1.00 79.12 129 TYR A CA 1
ATOM 1057 C C . TYR A 1 129 ? 34.472 -1.321 -51.948 1.00 79.12 129 TYR A C 1
ATOM 1059 O O . TYR A 1 129 ? 34.484 -1.546 -50.737 1.00 79.12 129 TYR A O 1
ATOM 1067 N N . LEU A 1 130 ? 35.343 -0.474 -52.509 1.00 80.19 130 LEU A N 1
ATOM 1068 C CA . LEU A 1 130 ? 36.357 0.270 -51.748 1.00 80.19 130 LEU A CA 1
ATOM 1069 C C . LEU A 1 130 ? 35.745 1.313 -50.803 1.00 80.19 130 LEU A C 1
ATOM 1071 O O . LEU A 1 130 ? 36.273 1.543 -49.713 1.00 80.19 130 LEU A O 1
ATOM 1075 N N . GLU A 1 131 ? 34.650 1.957 -51.201 1.00 79.31 131 GLU A N 1
ATOM 1076 C CA . GLU A 1 131 ? 33.940 2.928 -50.363 1.00 79.31 131 GLU A CA 1
ATOM 1077 C C . GLU A 1 131 ? 33.223 2.239 -49.196 1.00 79.31 131 GLU A C 1
ATOM 1079 O O . GLU A 1 131 ? 33.398 2.636 -48.042 1.00 79.31 131 GLU A O 1
ATOM 1084 N N . GLN A 1 132 ? 32.555 1.116 -49.470 1.00 77.50 132 GLN A N 1
ATOM 1085 C CA . GLN A 1 132 ? 31.949 0.265 -48.447 1.00 77.50 132 GLN A CA 1
ATOM 1086 C C . GLN A 1 132 ? 33.000 -0.296 -47.475 1.00 77.50 132 GLN A C 1
ATOM 1088 O O . GLN A 1 132 ? 32.776 -0.335 -46.265 1.00 77.50 132 GLN A O 1
ATOM 1093 N N . GLN A 1 133 ? 34.188 -0.659 -47.971 1.00 75.19 133 GLN A N 1
ATOM 1094 C CA . GLN A 1 133 ? 35.309 -1.076 -47.130 1.00 75.19 133 GLN A CA 1
ATOM 1095 C C . GLN A 1 133 ? 35.781 0.050 -46.199 1.00 75.19 133 GLN A C 1
ATOM 1097 O O . GLN A 1 133 ? 36.026 -0.203 -45.019 1.00 75.19 133 GLN A O 1
ATOM 1102 N N . LYS A 1 134 ? 35.899 1.288 -46.694 1.00 76.94 134 LYS A N 1
ATOM 1103 C CA . LYS A 1 134 ? 36.276 2.446 -45.863 1.00 76.94 134 LYS A CA 1
ATOM 1104 C C . LYS A 1 134 ? 35.237 2.729 -44.781 1.00 76.94 134 LYS A C 1
ATOM 1106 O O . LYS A 1 134 ? 35.612 3.061 -43.658 1.00 76.94 134 LYS A O 1
ATOM 1111 N N . GLU A 1 135 ? 33.956 2.584 -45.101 1.00 74.69 135 GLU A N 1
ATOM 1112 C CA . GLU A 1 135 ? 32.858 2.776 -44.154 1.00 74.69 135 GLU A CA 1
ATOM 1113 C C . GLU A 1 135 ? 32.825 1.668 -43.087 1.00 74.69 135 GLU A C 1
ATOM 1115 O O . GLU A 1 135 ? 32.706 1.954 -41.894 1.00 74.69 135 GLU A O 1
ATOM 1120 N N . GLU A 1 136 ? 33.038 0.408 -43.476 1.00 68.88 136 GLU A N 1
ATOM 1121 C CA . GLU A 1 136 ? 33.203 -0.708 -42.537 1.00 68.88 136 GLU A CA 1
ATOM 1122 C C . GLU A 1 136 ? 34.434 -0.532 -41.636 1.00 68.88 136 GLU A C 1
ATOM 1124 O O . GLU A 1 136 ? 34.340 -0.739 -40.426 1.00 68.88 136 GLU A O 1
ATOM 1129 N N . GLU A 1 137 ? 35.580 -0.114 -42.183 1.00 68.56 137 GLU A N 1
ATOM 1130 C CA . GLU A 1 137 ? 36.797 0.153 -41.406 1.00 68.56 137 GLU A CA 1
ATOM 1131 C C . GLU A 1 137 ? 36.607 1.333 -40.437 1.00 68.56 137 GLU A C 1
ATOM 1133 O O . GLU A 1 137 ? 37.067 1.275 -39.290 1.00 68.56 137 GLU A O 1
ATOM 1138 N N . ALA A 1 138 ? 35.876 2.374 -40.848 1.00 66.38 138 ALA A N 1
ATOM 1139 C CA . ALA A 1 138 ? 35.486 3.484 -39.981 1.00 66.38 138 ALA A CA 1
ATOM 1140 C C . ALA A 1 138 ? 34.551 3.017 -38.848 1.00 66.38 138 ALA A C 1
ATOM 1142 O O . ALA A 1 138 ? 34.779 3.352 -37.681 1.00 66.38 138 ALA A O 1
ATOM 1143 N N . ASN A 1 139 ? 33.563 2.174 -39.156 1.00 56.00 139 ASN A N 1
ATOM 1144 C CA . ASN A 1 139 ? 32.647 1.587 -38.175 1.00 56.00 139 ASN A CA 1
ATOM 1145 C C . ASN A 1 139 ? 33.363 0.623 -37.210 1.00 56.00 139 ASN A C 1
ATOM 1147 O O . ASN A 1 139 ? 33.094 0.628 -36.003 1.00 56.00 139 ASN A O 1
ATOM 1151 N N . GLU A 1 140 ? 34.348 -0.145 -37.679 1.00 55.69 140 GLU A N 1
ATOM 1152 C CA . GLU A 1 140 ? 35.192 -0.977 -36.819 1.00 55.69 140 GLU A CA 1
ATOM 1153 C C . GLU A 1 140 ? 36.068 -0.134 -35.880 1.00 55.69 140 GLU A C 1
ATOM 1155 O O . GLU A 1 140 ? 36.211 -0.479 -34.703 1.00 55.69 140 GLU A O 1
ATOM 1160 N N . LEU A 1 141 ? 36.637 0.982 -36.346 1.00 52.09 141 LEU A N 1
ATOM 1161 C CA . LEU A 1 141 ? 37.399 1.919 -35.507 1.00 52.09 141 LEU A CA 1
ATOM 1162 C C . LEU A 1 141 ? 36.514 2.559 -34.425 1.00 52.09 141 LEU A C 1
ATOM 1164 O O . LEU A 1 141 ? 36.965 2.730 -33.289 1.00 52.09 141 LEU A O 1
ATOM 1168 N N . ILE A 1 142 ? 35.242 2.825 -34.730 1.00 43.66 142 ILE A N 1
ATOM 1169 C CA . ILE A 1 142 ? 34.236 3.268 -33.754 1.00 43.66 142 ILE A CA 1
ATOM 1170 C C . ILE A 1 142 ? 33.913 2.141 -32.755 1.00 43.66 142 ILE A C 1
ATOM 1172 O O . ILE A 1 142 ? 33.829 2.395 -31.553 1.00 43.66 142 ILE A O 1
ATOM 1176 N N . SER A 1 143 ? 33.852 0.879 -33.190 1.00 42.22 143 SER A N 1
ATOM 1177 C CA . SER A 1 143 ? 33.694 -0.278 -32.289 1.00 42.22 143 SER A CA 1
ATOM 1178 C C . SER A 1 143 ? 34.923 -0.528 -31.391 1.00 42.22 143 SER A C 1
ATOM 1180 O O . SER A 1 143 ? 34.799 -1.056 -30.291 1.00 42.22 143 SER A O 1
ATOM 1182 N N . ARG A 1 144 ? 36.131 -0.079 -31.763 1.00 43.47 144 ARG A N 1
ATOM 1183 C CA . ARG A 1 144 ? 37.296 -0.087 -30.847 1.00 43.47 144 ARG A CA 1
ATOM 1184 C C . ARG A 1 144 ? 37.153 0.906 -29.690 1.00 43.47 144 ARG A C 1
ATOM 1186 O O . ARG A 1 144 ? 37.872 0.786 -28.702 1.00 43.47 144 ARG A O 1
ATOM 1193 N N . LYS A 1 145 ? 36.200 1.838 -29.784 1.00 39.34 145 LYS A N 1
ATOM 1194 C CA . LYS A 1 145 ? 35.738 2.715 -28.700 1.00 39.34 145 LYS A CA 1
ATOM 1195 C C . LYS A 1 145 ? 34.663 2.057 -27.817 1.00 39.34 145 LYS A C 1
ATOM 1197 O O . LYS A 1 145 ? 34.011 2.753 -27.039 1.00 39.34 145 LYS A O 1
ATOM 1202 N N . ILE A 1 146 ? 34.481 0.730 -27.890 1.00 45.34 146 ILE A N 1
ATOM 1203 C CA . ILE A 1 146 ? 33.744 -0.024 -26.867 1.00 45.34 146 ILE A CA 1
ATOM 1204 C C . ILE A 1 146 ? 34.385 0.277 -25.509 1.00 45.34 146 ILE A C 1
ATOM 1206 O O . ILE A 1 146 ? 35.564 0.004 -25.274 1.00 45.34 146 ILE A O 1
ATOM 1210 N N . ARG A 1 147 ? 33.575 0.883 -24.636 1.00 46.47 147 ARG A N 1
ATOM 1211 C CA . ARG A 1 147 ? 33.934 1.299 -23.280 1.00 46.47 147 ARG A CA 1
ATOM 1212 C C . ARG A 1 147 ? 34.677 0.150 -22.578 1.00 46.47 147 ARG A C 1
ATOM 1214 O O . ARG A 1 147 ? 34.147 -0.964 -22.548 1.00 46.47 147 ARG A O 1
ATOM 1221 N N . PRO A 1 148 ? 35.877 0.369 -22.012 1.00 51.94 148 PRO A N 1
ATOM 1222 C CA . PRO A 1 148 ? 36.529 -0.661 -21.217 1.00 51.94 148 PRO A CA 1
ATOM 1223 C C . PRO A 1 148 ? 35.596 -1.049 -20.066 1.00 51.94 148 PRO A C 1
ATOM 1225 O O . PRO A 1 148 ? 35.010 -0.179 -19.417 1.00 51.94 148 PRO A O 1
ATOM 1228 N N . ALA A 1 149 ? 35.436 -2.352 -19.827 1.00 48.75 149 ALA A N 1
ATOM 1229 C CA . ALA A 1 149 ? 34.662 -2.865 -18.703 1.00 48.75 149 ALA A CA 1
ATOM 1230 C C . ALA A 1 149 ? 35.213 -2.257 -17.398 1.00 48.75 149 ALA A C 1
ATOM 1232 O O . ALA A 1 149 ? 36.287 -2.645 -16.945 1.00 48.75 149 ALA A O 1
ATOM 1233 N N . GLY A 1 150 ? 34.518 -1.255 -16.848 1.00 54.38 150 GLY A N 1
ATOM 1234 C CA . GLY A 1 150 ? 34.943 -0.531 -15.644 1.00 54.38 150 GLY A CA 1
ATOM 1235 C C . GLY A 1 150 ? 34.903 1.000 -15.722 1.00 54.38 150 GLY A C 1
ATOM 1236 O O . GLY A 1 150 ? 34.971 1.633 -14.673 1.00 54.38 150 GLY A O 1
ATOM 1237 N N . GLN A 1 151 ? 34.753 1.615 -16.902 1.00 62.47 151 GLN A N 1
ATOM 1238 C CA . GLN A 1 151 ? 34.479 3.059 -16.974 1.00 62.47 151 GLN A CA 1
ATOM 1239 C C . GLN A 1 151 ? 32.998 3.331 -16.671 1.00 62.47 151 GLN A C 1
ATOM 1241 O O . GLN A 1 151 ? 32.116 2.910 -17.419 1.00 62.47 151 GLN A O 1
ATOM 1246 N N . VAL A 1 152 ? 32.746 4.001 -15.544 1.00 67.75 152 VAL A N 1
ATOM 1247 C CA . VAL A 1 152 ? 31.418 4.428 -15.079 1.00 67.75 152 VAL A CA 1
ATOM 1248 C C . VAL A 1 152 ? 31.194 5.856 -15.573 1.00 67.75 152 VAL A C 1
ATOM 1250 O O . VAL A 1 152 ? 32.054 6.712 -15.359 1.00 67.75 152 VAL A O 1
ATOM 1253 N N . SER A 1 153 ? 30.101 6.106 -16.297 1.00 78.69 153 SER A N 1
ATOM 1254 C CA . SER A 1 153 ? 29.781 7.462 -16.753 1.00 78.69 153 SER A CA 1
ATOM 1255 C C . SER A 1 153 ? 29.272 8.309 -15.587 1.00 78.69 153 SER A C 1
ATOM 1257 O O . SER A 1 153 ? 28.784 7.767 -14.599 1.00 78.69 153 SER A O 1
ATOM 1259 N N . LEU A 1 154 ? 29.388 9.636 -15.681 1.00 76.56 154 LEU A N 1
ATOM 1260 C CA . LEU A 1 154 ? 28.887 10.528 -14.630 1.00 76.56 154 LEU A CA 1
ATOM 1261 C C . LEU A 1 154 ? 27.387 10.301 -14.376 1.00 76.56 154 LEU A C 1
ATOM 1263 O O . LEU A 1 154 ? 26.964 10.269 -13.225 1.00 76.56 154 LEU A O 1
ATOM 1267 N N . ASP A 1 155 ? 26.611 10.048 -15.427 1.00 74.69 155 ASP A N 1
ATOM 1268 C CA . ASP A 1 155 ? 25.183 9.747 -15.306 1.00 74.69 155 ASP A CA 1
ATOM 1269 C C . ASP A 1 155 ? 24.936 8.458 -14.512 1.00 74.69 155 ASP A C 1
ATOM 1271 O O . ASP A 1 155 ? 24.114 8.458 -13.596 1.00 74.69 155 ASP A O 1
ATOM 1275 N N . ASP A 1 156 ? 25.721 7.404 -14.769 1.00 79.31 156 ASP A N 1
ATOM 1276 C CA . ASP A 1 156 ? 25.658 6.162 -13.985 1.00 79.31 156 ASP A CA 1
ATOM 1277 C C . ASP A 1 156 ? 25.987 6.434 -12.503 1.00 79.31 156 ASP A C 1
ATOM 1279 O O . ASP A 1 156 ? 25.323 5.917 -11.607 1.00 79.31 156 ASP A O 1
ATOM 1283 N N . THR A 1 157 ? 26.985 7.289 -12.220 1.00 86.00 157 THR A N 1
ATOM 1284 C CA . THR A 1 157 ? 27.342 7.635 -10.829 1.00 86.00 157 THR A CA 1
ATOM 1285 C C . THR A 1 157 ? 26.247 8.416 -10.109 1.00 86.00 157 THR A C 1
ATOM 1287 O O . THR A 1 157 ? 26.081 8.263 -8.898 1.00 86.00 157 THR A O 1
ATOM 1290 N N . LEU A 1 158 ? 25.497 9.252 -10.832 1.00 82.12 158 LEU A N 1
ATOM 1291 C CA . LEU A 1 158 ? 24.376 10.002 -10.271 1.00 82.12 158 LEU A CA 1
ATOM 1292 C C . LEU A 1 158 ? 23.196 9.075 -9.968 1.00 82.12 158 LEU A C 1
ATOM 1294 O O . LEU A 1 158 ? 22.587 9.203 -8.905 1.00 82.12 158 LEU A O 1
ATOM 1298 N N . GLU A 1 159 ? 22.909 8.114 -10.847 1.00 83.81 159 GLU A N 1
ATOM 1299 C CA . GLU A 1 159 ? 21.907 7.072 -10.595 1.00 83.81 159 GLU A CA 1
ATOM 1300 C C . GLU A 1 159 ? 22.280 6.228 -9.363 1.00 83.81 159 GLU A C 1
ATOM 1302 O O . GLU A 1 159 ? 21.459 6.046 -8.454 1.00 83.81 159 GLU A O 1
ATOM 1307 N N . ASP A 1 160 ? 23.541 5.795 -9.275 1.00 87.50 160 ASP A N 1
ATOM 1308 C CA . ASP A 1 160 ? 24.080 5.058 -8.128 1.00 87.50 160 ASP A CA 1
ATOM 1309 C C . ASP A 1 160 ? 23.928 5.855 -6.816 1.00 87.50 160 ASP A C 1
ATOM 1311 O O . ASP A 1 160 ? 23.566 5.295 -5.777 1.00 87.50 160 ASP A O 1
ATOM 1315 N N . LEU A 1 161 ? 24.124 7.177 -6.851 1.00 86.31 161 LEU A N 1
ATOM 1316 C CA . LEU A 1 161 ? 23.969 8.050 -5.683 1.00 86.31 161 LEU A CA 1
ATOM 1317 C C . LEU A 1 161 ? 22.510 8.135 -5.210 1.00 86.31 161 LEU A C 1
ATOM 1319 O O . LEU A 1 161 ? 22.253 8.104 -4.004 1.00 86.31 161 LEU A O 1
ATOM 1323 N N . VAL A 1 162 ? 21.542 8.175 -6.129 1.00 86.56 162 VAL A N 1
ATOM 1324 C CA . VAL A 1 162 ? 20.107 8.139 -5.784 1.00 86.56 162 VAL A CA 1
ATOM 1325 C C . VAL A 1 162 ? 19.749 6.830 -5.080 1.00 86.56 162 VAL A C 1
ATOM 1327 O O . VAL A 1 162 ? 19.022 6.840 -4.083 1.00 86.56 162 VAL A O 1
ATOM 1330 N N . ILE A 1 163 ? 20.288 5.704 -5.553 1.00 87.06 163 ILE A N 1
ATOM 1331 C CA . ILE A 1 163 ? 20.094 4.389 -4.928 1.00 87.06 163 ILE A CA 1
ATOM 1332 C C . ILE A 1 163 ? 20.670 4.374 -3.505 1.00 87.06 163 ILE A C 1
ATOM 1334 O O . ILE A 1 163 ? 20.006 3.899 -2.578 1.00 87.06 163 ILE A O 1
ATOM 1338 N N . ILE A 1 164 ? 21.877 4.915 -3.317 1.00 89.81 164 ILE A N 1
ATOM 1339 C CA . ILE A 1 164 ? 22.533 5.004 -2.005 1.00 89.81 164 ILE A CA 1
ATOM 1340 C C . ILE A 1 164 ? 21.727 5.894 -1.051 1.00 89.81 164 ILE A C 1
ATOM 1342 O O . ILE A 1 164 ? 21.463 5.486 0.081 1.00 89.81 164 ILE A O 1
ATOM 1346 N N . ASN A 1 165 ? 21.265 7.063 -1.502 1.00 88.75 165 ASN A N 1
ATOM 1347 C CA . ASN A 1 165 ? 20.427 7.946 -0.686 1.00 88.75 165 ASN A CA 1
ATOM 1348 C C . ASN A 1 165 ? 19.106 7.273 -0.298 1.00 88.75 165 ASN A C 1
ATOM 1350 O O . ASN A 1 165 ? 18.703 7.328 0.861 1.00 88.75 165 ASN A O 1
ATOM 1354 N N . ALA A 1 166 ? 18.467 6.548 -1.220 1.00 86.81 166 ALA A N 1
ATOM 1355 C CA . ALA A 1 166 ? 17.250 5.802 -0.912 1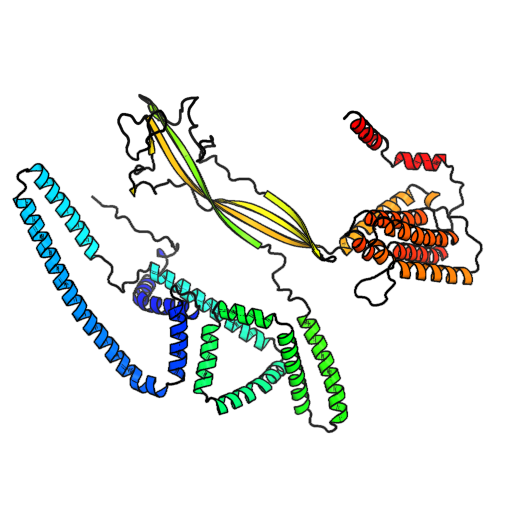.00 86.81 166 ALA A CA 1
ATOM 1356 C C . ALA A 1 166 ? 17.475 4.714 0.158 1.00 86.81 166 ALA A C 1
ATOM 1358 O O . ALA A 1 166 ? 16.580 4.449 0.969 1.00 86.81 166 ALA A O 1
ATOM 1359 N N . PHE A 1 167 ? 18.656 4.086 0.174 1.00 90.06 167 PHE A N 1
ATOM 1360 C CA . PHE A 1 167 ? 19.059 3.147 1.221 1.00 90.06 167 PHE A CA 1
ATOM 1361 C C . PHE A 1 167 ? 19.274 3.846 2.571 1.00 90.06 167 PHE A C 1
ATOM 1363 O O . PHE A 1 167 ? 18.760 3.362 3.583 1.00 90.06 167 PHE A O 1
ATOM 1370 N N . LEU A 1 168 ? 19.964 4.991 2.589 1.00 90.38 168 LEU A N 1
ATOM 1371 C CA . LEU A 1 168 ? 20.187 5.792 3.798 1.00 90.38 168 LEU A CA 1
ATOM 1372 C C . LEU A 1 168 ? 18.870 6.301 4.399 1.00 90.38 168 LEU A C 1
ATOM 1374 O O . LEU A 1 168 ? 18.623 6.109 5.586 1.00 90.38 168 LEU A O 1
ATOM 1378 N N . ASP A 1 169 ? 17.961 6.830 3.581 1.00 88.81 169 ASP A N 1
ATOM 1379 C CA . ASP A 1 169 ? 16.634 7.261 4.039 1.00 88.81 169 ASP A CA 1
ATOM 1380 C C . ASP A 1 169 ? 15.824 6.093 4.615 1.00 88.81 169 ASP A C 1
ATOM 1382 O O . ASP A 1 169 ? 15.023 6.235 5.545 1.00 88.81 169 ASP A O 1
ATOM 1386 N N . HIS A 1 170 ? 15.964 4.905 4.023 1.00 86.12 170 HIS A N 1
ATOM 1387 C CA . HIS A 1 170 ? 15.324 3.707 4.543 1.00 86.12 170 HIS A CA 1
ATOM 1388 C C . HIS A 1 170 ? 15.898 3.334 5.912 1.00 86.12 170 HIS A C 1
ATOM 1390 O O . HIS A 1 170 ? 15.117 3.184 6.850 1.00 86.12 170 HIS A O 1
ATOM 1396 N N . SER A 1 171 ? 17.221 3.233 6.055 1.00 85.69 171 SER A N 1
ATOM 1397 C CA . SER A 1 171 ? 17.859 2.862 7.323 1.00 85.69 171 SER A CA 1
ATOM 1398 C C . SER A 1 171 ? 17.594 3.896 8.421 1.00 85.69 171 SER A C 1
ATOM 1400 O O . SER A 1 171 ? 17.200 3.509 9.523 1.00 85.69 171 SER A O 1
ATOM 1402 N N . GLN A 1 172 ? 17.667 5.190 8.104 1.00 89.94 172 GLN A N 1
ATOM 1403 C CA . GLN A 1 172 ? 17.368 6.277 9.034 1.00 89.94 172 GLN A CA 1
ATOM 1404 C C . GLN A 1 172 ? 15.940 6.174 9.579 1.00 89.94 172 GLN A C 1
ATOM 1406 O O . GLN A 1 172 ? 15.754 6.134 10.792 1.00 89.94 172 GLN A O 1
ATOM 1411 N N . ARG A 1 173 ? 14.925 6.000 8.719 1.00 87.56 173 ARG A N 1
ATOM 1412 C CA . ARG A 1 173 ? 13.527 5.838 9.172 1.00 87.56 173 ARG A CA 1
ATOM 1413 C C . ARG A 1 173 ? 13.300 4.599 10.033 1.00 87.56 173 ARG A C 1
ATOM 1415 O O . ARG A 1 173 ? 12.325 4.554 10.785 1.00 87.56 173 ARG A O 1
ATOM 1422 N N . TYR A 1 174 ? 14.091 3.543 9.859 1.00 83.69 174 TYR A N 1
ATOM 1423 C CA . TYR A 1 174 ? 14.018 2.361 10.724 1.00 83.69 174 TYR A CA 1
ATOM 1424 C C . TYR A 1 174 ? 14.642 2.639 12.092 1.00 83.69 174 TYR A C 1
ATOM 1426 O O . TYR A 1 174 ? 14.043 2.285 13.107 1.00 83.69 174 TYR A O 1
ATOM 1434 N N . ILE A 1 175 ? 15.799 3.303 12.113 1.00 83.50 175 ILE A N 1
ATOM 1435 C CA . ILE A 1 175 ? 16.505 3.690 13.337 1.00 83.50 175 ILE A CA 1
ATOM 1436 C C . ILE A 1 175 ? 15.666 4.685 14.145 1.00 83.50 175 ILE A C 1
ATOM 1438 O O . ILE A 1 175 ? 15.417 4.441 15.320 1.00 83.50 175 ILE A O 1
ATOM 1442 N N . GLU A 1 176 ? 15.147 5.741 13.517 1.00 87.31 176 GLU A N 1
ATOM 1443 C CA . GLU A 1 176 ? 14.278 6.730 14.169 1.00 87.31 176 GLU A CA 1
ATOM 1444 C C . GLU A 1 176 ? 13.029 6.080 14.764 1.00 87.31 176 GLU A C 1
ATOM 1446 O O . GLU A 1 176 ? 12.691 6.334 15.916 1.00 87.31 176 GLU A O 1
ATOM 1451 N N . ARG A 1 177 ? 12.371 5.168 14.033 1.00 84.50 177 ARG A N 1
ATOM 1452 C CA . ARG A 1 177 ? 11.229 4.417 14.577 1.00 84.50 177 ARG A CA 1
ATOM 1453 C C . ARG A 1 177 ? 11.618 3.594 15.800 1.00 84.50 177 ARG A C 1
ATOM 1455 O O . ARG A 1 177 ? 10.861 3.575 16.766 1.00 84.50 177 ARG A O 1
ATOM 1462 N N . ALA A 1 178 ? 12.767 2.921 15.777 1.00 79.44 178 ALA A N 1
ATOM 1463 C CA . ALA A 1 178 ? 13.235 2.137 16.916 1.00 79.44 178 ALA A CA 1
ATOM 1464 C C . ALA A 1 178 ? 13.555 3.029 18.128 1.00 79.44 178 ALA A C 1
ATOM 1466 O O . ALA A 1 178 ? 13.093 2.738 19.229 1.00 79.44 178 ALA A O 1
ATOM 1467 N N . ILE A 1 179 ? 14.277 4.133 17.916 1.00 85.06 179 ILE A N 1
ATOM 1468 C CA . ILE A 1 179 ? 14.645 5.092 18.965 1.00 85.06 179 ILE A CA 1
ATOM 1469 C C . ILE A 1 179 ? 13.396 5.738 19.569 1.00 85.06 179 ILE A C 1
ATOM 1471 O O . ILE A 1 179 ? 13.250 5.725 20.789 1.00 85.06 179 ILE A O 1
ATOM 1475 N N . ASN A 1 180 ? 12.467 6.221 18.742 1.00 85.25 180 ASN A N 1
ATOM 1476 C CA . ASN A 1 180 ? 11.236 6.856 19.217 1.00 85.25 180 ASN A CA 1
ATOM 1477 C C . ASN A 1 180 ? 10.360 5.863 19.991 1.00 85.25 180 ASN A C 1
ATOM 1479 O O . ASN A 1 180 ? 9.871 6.190 21.066 1.00 85.25 180 ASN A O 1
ATOM 1483 N N . THR A 1 181 ? 10.244 4.614 19.519 1.00 78.19 181 THR A N 1
ATOM 1484 C CA . THR A 1 181 ? 9.485 3.571 20.237 1.00 78.19 181 THR A CA 1
ATOM 1485 C C . THR A 1 181 ? 10.086 3.276 21.615 1.00 78.19 181 THR A C 1
ATOM 1487 O O . THR A 1 181 ? 9.351 3.040 22.571 1.00 78.19 181 THR A O 1
ATOM 1490 N N . ILE A 1 182 ? 11.418 3.280 21.736 1.00 77.94 182 ILE A N 1
ATOM 1491 C CA . ILE A 1 182 ? 12.100 3.078 23.020 1.00 77.94 182 ILE A CA 1
ATOM 1492 C C . ILE A 1 182 ? 11.913 4.309 23.918 1.00 77.94 182 ILE A C 1
ATOM 1494 O O . ILE A 1 182 ? 11.570 4.146 25.089 1.00 77.94 182 ILE A O 1
ATOM 1498 N N . GLY A 1 183 ? 12.078 5.517 23.371 1.00 77.56 183 GLY A N 1
ATOM 1499 C CA . GLY A 1 183 ? 11.971 6.784 24.099 1.00 77.56 183 GLY A CA 1
ATOM 1500 C C . GLY A 1 183 ? 10.566 7.098 24.623 1.00 77.56 183 GLY A C 1
ATOM 1501 O O . GLY A 1 183 ? 10.437 7.629 25.721 1.00 77.56 183 GLY A O 1
ATOM 1502 N N . GLU A 1 184 ? 9.514 6.730 23.889 1.00 79.81 184 GLU A N 1
ATOM 1503 C CA . GLU A 1 184 ? 8.113 6.930 24.299 1.00 79.81 184 GLU A CA 1
ATOM 1504 C C . GLU A 1 184 ? 7.613 5.871 25.297 1.00 79.81 184 GLU A C 1
ATOM 1506 O O . GLU A 1 184 ? 6.561 6.030 25.921 1.00 79.81 184 GLU A O 1
ATOM 1511 N N . SER A 1 185 ? 8.339 4.762 25.456 1.00 77.69 185 SER A N 1
ATOM 1512 C CA . SER A 1 185 ? 7.894 3.648 26.289 1.00 77.69 185 SER A CA 1
ATOM 1513 C C . SER A 1 185 ? 8.213 3.852 27.774 1.00 77.69 185 SER A C 1
ATOM 1515 O O . SER A 1 185 ? 9.280 4.329 28.153 1.00 77.69 185 SER A O 1
ATOM 1517 N N . ASN A 1 186 ? 7.293 3.433 28.653 1.00 79.31 186 ASN A N 1
ATOM 1518 C CA . ASN A 1 186 ? 7.525 3.477 30.098 1.00 79.31 186 ASN A CA 1
ATOM 1519 C C . ASN A 1 186 ? 8.784 2.661 30.467 1.00 79.31 186 ASN A C 1
ATOM 1521 O O . ASN A 1 186 ? 8.867 1.492 30.075 1.00 79.31 186 ASN A O 1
ATOM 1525 N N . PRO A 1 187 ? 9.706 3.178 31.302 1.00 78.69 187 PRO A N 1
ATOM 1526 C CA . PRO A 1 187 ? 10.962 2.491 31.629 1.00 78.69 187 PRO A CA 1
ATOM 1527 C C . PRO A 1 187 ? 10.740 1.118 32.287 1.00 78.69 187 PRO A C 1
ATOM 1529 O O . PRO A 1 187 ? 11.491 0.174 32.051 1.00 78.69 187 PRO A O 1
ATOM 1532 N N . VAL A 1 188 ? 9.644 0.960 33.040 1.00 74.81 188 VAL A N 1
ATOM 1533 C CA . VAL A 1 188 ? 9.225 -0.328 33.626 1.00 74.81 188 VAL A CA 1
ATOM 1534 C C . VAL A 1 188 ? 8.862 -1.359 32.547 1.00 74.81 188 VAL A C 1
ATOM 1536 O O . VAL A 1 188 ? 9.121 -2.549 32.716 1.00 74.81 188 VAL A O 1
ATOM 1539 N N . SER A 1 189 ? 8.294 -0.918 31.419 1.00 71.81 189 SER A N 1
ATOM 1540 C CA . SER A 1 189 ? 7.984 -1.788 30.279 1.00 71.81 189 SER A CA 1
ATOM 1541 C C . SER A 1 189 ? 9.264 -2.293 29.614 1.00 71.81 189 SER A C 1
ATOM 1543 O O . SER A 1 189 ? 9.396 -3.496 29.387 1.00 71.81 189 SER A O 1
ATOM 1545 N N . VAL A 1 190 ? 10.241 -1.408 29.389 1.00 79.81 190 VAL A N 1
ATOM 1546 C CA . VAL A 1 190 ? 11.550 -1.779 28.825 1.00 79.81 190 VAL A CA 1
ATOM 1547 C C . VAL A 1 190 ? 12.253 -2.788 29.728 1.00 79.81 190 VAL A C 1
ATOM 1549 O O . VAL A 1 190 ? 12.675 -3.841 29.253 1.00 79.81 190 VAL A O 1
ATOM 1552 N N . LEU A 1 191 ? 12.284 -2.532 31.039 1.00 76.69 191 LEU A N 1
ATOM 1553 C CA . LEU A 1 191 ? 12.870 -3.444 32.024 1.00 76.69 191 LEU A CA 1
ATOM 1554 C C . LEU A 1 191 ? 12.167 -4.814 32.039 1.00 76.69 191 LEU A C 1
ATOM 1556 O O . LEU A 1 191 ? 12.824 -5.842 32.195 1.00 76.69 191 LEU A O 1
ATOM 1560 N N . SER A 1 192 ? 10.848 -4.848 31.811 1.00 74.44 192 SER A N 1
ATOM 1561 C CA . SER A 1 192 ? 10.081 -6.097 31.706 1.00 74.44 192 SER A CA 1
ATOM 1562 C C . SER A 1 192 ? 10.403 -6.943 30.492 1.00 74.44 192 SER A C 1
ATOM 1564 O O . SER A 1 192 ? 10.494 -8.164 30.609 1.00 74.44 192 SER A O 1
ATOM 1566 N N . VAL A 1 193 ? 10.660 -6.311 29.351 1.00 79.19 193 VAL A N 1
ATOM 1567 C CA . VAL A 1 193 ? 11.134 -7.019 28.161 1.00 79.19 193 VAL A CA 1
ATOM 1568 C C . VAL A 1 193 ? 12.561 -7.518 28.388 1.00 79.19 193 VAL A C 1
ATOM 1570 O O . VAL A 1 193 ? 12.857 -8.677 28.104 1.00 79.19 193 VAL A O 1
ATOM 1573 N N . LEU A 1 194 ? 13.425 -6.686 28.973 1.00 81.44 194 LEU A N 1
ATOM 1574 C CA . LEU A 1 194 ? 14.822 -7.021 29.259 1.00 81.44 194 LEU A CA 1
ATOM 1575 C C . LEU A 1 194 ? 14.952 -8.209 30.225 1.00 81.44 194 LEU A C 1
ATOM 1577 O O . LEU A 1 194 ? 15.801 -9.069 30.006 1.00 81.44 194 LEU A O 1
ATOM 1581 N N . MET A 1 195 ? 14.065 -8.326 31.220 1.00 79.00 195 MET A N 1
ATOM 1582 C CA . MET A 1 195 ? 14.022 -9.475 32.137 1.00 79.00 195 MET A CA 1
ATOM 1583 C C . MET A 1 195 ? 13.763 -10.805 31.420 1.00 79.00 195 MET A C 1
ATOM 1585 O O . MET A 1 195 ? 14.216 -11.838 31.897 1.00 79.00 195 MET A O 1
ATOM 1589 N N . TYR A 1 196 ? 13.056 -10.810 30.290 1.00 81.31 196 TYR A N 1
ATOM 1590 C CA . TYR A 1 196 ? 12.852 -12.028 29.503 1.00 81.31 196 TYR A CA 1
ATOM 1591 C C . TYR A 1 196 ? 13.937 -12.242 28.463 1.00 81.31 196 TYR A C 1
ATOM 1593 O O . TYR A 1 196 ? 14.427 -13.358 28.294 1.00 81.31 196 TYR A O 1
ATOM 1601 N N . VAL A 1 197 ? 14.317 -11.172 27.769 1.00 85.19 197 VAL A N 1
ATOM 1602 C CA . VAL A 1 197 ? 15.268 -11.242 26.662 1.00 85.19 197 VAL A CA 1
ATOM 1603 C C . VAL A 1 197 ? 16.677 -11.537 27.167 1.00 85.19 197 VAL A C 1
ATOM 1605 O O . VAL A 1 197 ? 17.354 -12.347 26.552 1.00 85.19 197 VAL A O 1
ATOM 1608 N N . ALA A 1 198 ? 17.120 -10.961 28.290 1.00 86.75 198 ALA A N 1
ATOM 1609 C CA . ALA A 1 198 ? 18.478 -11.157 28.803 1.00 86.75 198 ALA A CA 1
ATOM 1610 C C . ALA A 1 198 ? 18.788 -12.598 29.255 1.00 86.75 198 ALA A C 1
ATOM 1612 O O . ALA A 1 198 ? 19.777 -13.146 28.774 1.00 86.75 198 ALA A O 1
ATOM 1613 N N . PRO A 1 199 ? 17.994 -13.265 30.119 1.00 88.44 199 PRO A N 1
ATOM 1614 C CA . PRO A 1 199 ? 18.281 -14.648 30.494 1.00 88.44 199 PRO A CA 1
ATOM 1615 C C . PRO A 1 199 ? 18.106 -15.606 29.316 1.00 88.44 199 PRO A C 1
ATOM 1617 O O . PRO A 1 199 ? 18.884 -16.545 29.191 1.00 88.44 199 PRO A O 1
ATOM 1620 N N . LEU A 1 200 ? 17.151 -15.351 28.413 1.00 85.69 200 LEU A N 1
ATOM 1621 C CA . LEU A 1 200 ? 17.017 -16.119 27.175 1.00 85.69 200 LEU A CA 1
ATOM 1622 C C . LEU A 1 200 ? 18.242 -15.932 26.269 1.00 85.69 200 LEU A C 1
ATOM 1624 O O . LEU A 1 200 ? 18.755 -16.907 25.732 1.00 85.69 200 LEU A O 1
ATOM 1628 N N . TRP A 1 201 ? 18.751 -14.707 26.145 1.00 87.00 201 TRP A N 1
ATOM 1629 C CA . TRP A 1 201 ? 19.982 -14.405 25.419 1.00 87.00 201 TRP A CA 1
ATOM 1630 C C . TRP A 1 201 ? 21.185 -15.118 26.037 1.00 87.00 201 TRP A C 1
ATOM 1632 O O . TRP A 1 201 ? 21.961 -15.732 25.311 1.00 87.00 201 TRP A O 1
ATOM 1642 N N . ILE A 1 202 ? 21.329 -15.094 27.364 1.00 90.81 202 ILE A N 1
ATOM 1643 C CA . ILE A 1 202 ? 22.409 -15.789 28.081 1.00 90.81 202 ILE A CA 1
ATOM 1644 C C . ILE A 1 202 ? 22.303 -17.307 27.885 1.00 90.81 202 ILE A C 1
ATOM 1646 O O . ILE A 1 202 ? 23.300 -17.941 27.552 1.00 90.81 202 ILE A O 1
ATOM 1650 N N . LEU A 1 203 ? 21.105 -17.884 28.024 1.00 91.06 203 LEU A N 1
ATOM 1651 C CA . LEU A 1 203 ? 20.862 -19.317 27.832 1.00 91.06 203 LEU A CA 1
ATOM 1652 C C . LEU A 1 203 ? 21.172 -19.737 26.394 1.00 91.06 203 LEU A C 1
ATOM 1654 O O . LEU A 1 203 ? 21.874 -20.723 26.179 1.00 91.06 203 LEU A O 1
ATOM 1658 N N . LEU A 1 204 ? 20.716 -18.962 25.407 1.00 88.19 204 LEU A N 1
ATOM 1659 C CA . LEU A 1 204 ? 21.053 -19.204 24.009 1.00 88.19 204 LEU A CA 1
ATOM 1660 C C . LEU A 1 204 ? 22.568 -19.142 23.798 1.00 88.19 204 LEU A C 1
ATOM 1662 O O . LEU A 1 204 ? 23.108 -20.033 23.146 1.00 88.19 204 LEU A O 1
ATOM 1666 N N . ASN A 1 205 ? 23.258 -18.127 24.338 1.00 90.88 205 ASN A N 1
ATOM 1667 C CA . ASN A 1 205 ? 24.715 -17.987 24.192 1.00 90.88 205 ASN A CA 1
ATOM 1668 C C . ASN A 1 205 ? 25.460 -19.154 24.827 1.00 90.88 205 ASN A C 1
ATOM 1670 O O . ASN A 1 205 ? 26.468 -19.596 24.283 1.00 90.88 205 ASN A O 1
ATOM 1674 N N . TRP A 1 206 ? 24.947 -19.669 25.940 1.00 92.62 206 TRP A N 1
ATOM 1675 C CA . TRP A 1 206 ? 25.491 -20.849 26.589 1.00 92.62 206 TRP A CA 1
ATOM 1676 C C . TRP A 1 206 ? 25.294 -22.119 25.747 1.00 92.62 206 TRP A C 1
ATOM 1678 O O . TRP A 1 206 ? 26.212 -22.928 25.658 1.00 92.62 206 TRP A O 1
ATOM 1688 N N . TRP A 1 207 ? 24.144 -22.274 25.081 1.00 92.75 207 TRP A N 1
ATOM 1689 C CA . TRP A 1 207 ? 23.829 -23.473 24.294 1.00 92.75 207 TRP A CA 1
ATOM 1690 C C . TRP A 1 207 ? 24.489 -23.496 22.909 1.00 92.75 207 TRP A C 1
ATOM 1692 O O . TRP A 1 207 ? 25.028 -24.516 22.488 1.00 92.75 207 TRP A O 1
ATOM 1702 N N . PHE A 1 208 ? 24.414 -22.385 22.173 1.00 90.31 208 PHE A N 1
ATOM 1703 C CA . PHE A 1 208 ? 24.827 -22.307 20.766 1.00 90.31 208 PHE A CA 1
ATOM 1704 C C . PHE A 1 208 ? 26.169 -21.592 20.561 1.00 90.31 208 PHE A C 1
ATOM 1706 O O . PHE A 1 208 ? 26.738 -21.659 19.474 1.00 90.31 208 PHE A O 1
ATOM 1713 N N . GLY A 1 209 ? 26.683 -20.906 21.584 1.00 91.00 209 GLY A N 1
ATOM 1714 C CA . GLY A 1 209 ? 27.851 -20.040 21.467 1.00 91.00 209 GLY A CA 1
ATOM 1715 C C . GLY A 1 209 ? 27.528 -18.683 20.830 1.00 91.00 209 GLY A C 1
ATOM 1716 O O . GLY A 1 209 ? 26.597 -18.528 20.033 1.00 91.00 209 GLY A O 1
ATOM 1717 N N . ALA A 1 210 ? 28.341 -17.675 21.157 1.00 89.81 210 ALA A N 1
ATOM 1718 C CA . ALA A 1 210 ? 28.140 -16.304 20.680 1.00 89.81 210 ALA A CA 1
ATOM 1719 C C . ALA A 1 210 ? 28.218 -16.175 19.147 1.00 89.81 210 ALA A C 1
ATOM 1721 O O . ALA A 1 210 ? 27.513 -15.363 18.550 1.00 89.81 210 ALA A O 1
ATOM 1722 N N . GLN A 1 211 ? 29.034 -17.009 18.498 1.00 90.56 211 GLN A N 1
ATOM 1723 C CA . GLN A 1 211 ? 29.230 -17.002 17.045 1.00 90.56 211 GLN A CA 1
ATOM 1724 C C . GLN A 1 211 ? 27.956 -17.379 16.279 1.00 90.56 211 GLN A C 1
ATOM 1726 O O . GLN A 1 211 ? 27.575 -16.690 15.333 1.00 90.56 211 GLN A O 1
ATOM 1731 N N . VAL A 1 212 ? 27.259 -18.433 16.716 1.00 91.50 212 VAL A N 1
ATOM 1732 C CA . VAL A 1 212 ? 26.021 -18.905 16.075 1.00 91.50 212 VAL A CA 1
ATOM 1733 C C . VAL A 1 212 ? 24.900 -17.885 16.256 1.00 91.50 212 VAL A C 1
ATOM 1735 O O . VAL A 1 212 ? 24.146 -17.615 15.324 1.00 91.50 212 VAL A O 1
ATOM 1738 N N . ILE A 1 213 ? 24.810 -17.256 17.426 1.00 90.81 213 ILE A N 1
ATOM 1739 C CA . ILE A 1 213 ? 23.780 -16.242 17.683 1.00 90.81 213 ILE A CA 1
ATOM 1740 C C . ILE A 1 213 ? 24.029 -14.985 16.867 1.00 90.81 213 ILE A C 1
ATOM 1742 O O . ILE A 1 213 ? 23.091 -14.469 16.266 1.00 90.81 213 ILE A O 1
ATOM 1746 N N . MET A 1 214 ? 25.275 -14.520 16.779 1.00 90.31 214 MET A N 1
ATOM 1747 C CA . MET A 1 214 ? 25.628 -13.406 15.897 1.00 90.31 214 MET A CA 1
ATOM 1748 C C . MET A 1 214 ? 25.319 -13.727 14.429 1.00 90.31 214 MET A C 1
ATOM 1750 O O . MET A 1 214 ? 24.788 -12.872 13.714 1.00 90.31 214 MET A O 1
ATOM 1754 N N . ALA A 1 215 ? 25.555 -14.973 13.997 1.00 93.25 215 ALA A N 1
ATOM 1755 C CA . ALA A 1 215 ? 25.182 -15.433 12.662 1.00 93.25 215 ALA A CA 1
ATOM 1756 C C . ALA A 1 215 ? 23.664 -15.327 12.437 1.00 93.25 215 ALA A C 1
ATOM 1758 O O . ALA A 1 215 ? 23.234 -14.732 11.450 1.00 93.25 215 ALA A O 1
ATOM 1759 N N . ILE A 1 216 ? 22.854 -15.837 13.372 1.00 92.06 216 ILE A N 1
ATOM 1760 C CA . ILE A 1 216 ? 21.385 -15.825 13.286 1.00 92.06 216 ILE A CA 1
ATOM 1761 C C . ILE A 1 216 ? 20.838 -14.394 13.331 1.00 92.06 216 ILE A C 1
ATOM 1763 O O . ILE A 1 216 ? 20.035 -14.021 12.478 1.00 92.06 216 ILE A O 1
ATOM 1767 N N . VAL A 1 217 ? 21.272 -13.578 14.295 1.00 90.75 217 VAL A N 1
ATOM 1768 C CA . VAL A 1 217 ? 20.791 -12.198 14.464 1.00 90.75 217 VAL A CA 1
ATOM 1769 C C . VAL A 1 217 ? 21.125 -11.356 13.235 1.00 90.75 217 VAL A C 1
ATOM 1771 O O . VAL A 1 217 ? 20.249 -10.667 12.710 1.00 90.75 217 VAL A O 1
ATOM 1774 N N . GLY A 1 218 ? 22.357 -11.447 12.726 1.00 91.38 218 GLY A N 1
ATOM 1775 C CA . GLY A 1 218 ? 22.743 -10.732 11.512 1.00 91.38 218 GLY A CA 1
ATOM 1776 C C . GLY A 1 218 ? 22.034 -11.258 10.259 1.00 91.38 218 GLY A C 1
ATOM 1777 O O . GLY A 1 218 ? 21.599 -10.455 9.437 1.00 91.38 218 GLY A O 1
ATOM 1778 N N . ALA A 1 219 ? 21.797 -12.570 10.143 1.00 93.56 219 ALA A N 1
ATOM 1779 C CA . ALA A 1 219 ? 21.011 -13.134 9.044 1.00 93.56 219 ALA A CA 1
ATOM 1780 C C . ALA A 1 219 ? 19.561 -12.620 9.056 1.00 93.56 219 ALA A C 1
ATOM 1782 O O . ALA A 1 219 ? 19.042 -12.226 8.013 1.00 93.56 219 ALA A O 1
ATOM 1783 N N . VAL A 1 220 ? 18.919 -12.544 10.229 1.00 91.94 220 VAL A N 1
ATOM 1784 C CA . VAL A 1 220 ? 17.573 -11.960 10.371 1.00 91.94 220 VAL A CA 1
ATOM 1785 C C . VAL A 1 220 ? 17.574 -10.477 9.994 1.00 91.94 220 VAL A C 1
ATOM 1787 O O . VAL A 1 220 ? 16.655 -10.026 9.311 1.00 91.94 220 VAL A O 1
ATOM 1790 N N . LEU A 1 221 ? 18.606 -9.720 10.376 1.00 89.81 221 LEU A N 1
ATOM 1791 C CA . LEU A 1 221 ? 18.733 -8.304 10.021 1.00 89.81 221 LEU A CA 1
ATOM 1792 C C . LEU A 1 221 ? 18.879 -8.109 8.505 1.00 89.81 221 LEU A C 1
ATOM 1794 O O . LEU A 1 221 ? 18.201 -7.257 7.937 1.00 89.81 221 LEU A O 1
ATOM 1798 N N . LEU A 1 222 ? 19.689 -8.933 7.838 1.00 91.56 222 LEU A N 1
ATOM 1799 C CA . LEU A 1 222 ? 19.887 -8.894 6.383 1.00 91.56 222 LEU A CA 1
ATOM 1800 C C . LEU A 1 222 ? 18.654 -9.358 5.594 1.00 91.56 222 LEU A C 1
ATOM 1802 O O . LEU A 1 222 ? 18.409 -8.899 4.479 1.00 91.56 222 LEU A O 1
ATOM 1806 N N . VAL A 1 223 ? 17.853 -10.252 6.171 1.00 93.31 223 VAL A N 1
ATOM 1807 C CA . VAL A 1 223 ? 16.585 -10.717 5.591 1.00 93.31 223 VAL A CA 1
ATOM 1808 C C . VAL A 1 223 ? 15.433 -9.743 5.888 1.00 93.31 223 VAL A C 1
ATOM 1810 O O . VAL A 1 223 ? 14.439 -9.747 5.167 1.00 93.31 223 VAL A O 1
ATOM 1813 N N . SER A 1 224 ? 15.561 -8.855 6.879 1.00 88.81 224 SER A N 1
ATOM 1814 C CA . SER A 1 224 ? 14.500 -7.933 7.321 1.00 88.81 224 SER A CA 1
ATOM 1815 C C . SER A 1 224 ? 13.887 -7.056 6.209 1.00 88.81 224 SER A C 1
ATOM 1817 O O . SER A 1 224 ? 12.656 -6.939 6.150 1.00 88.81 224 SER A O 1
ATOM 1819 N N . PRO A 1 225 ? 14.673 -6.479 5.274 1.00 87.94 225 PRO A N 1
ATOM 1820 C CA . PRO A 1 225 ? 14.125 -5.706 4.157 1.00 87.94 225 PRO A CA 1
ATOM 1821 C C . PRO A 1 225 ? 13.433 -6.563 3.084 1.00 87.94 225 PRO A C 1
ATOM 1823 O O . PRO A 1 225 ? 12.774 -6.007 2.207 1.00 87.94 225 PRO A O 1
ATOM 1826 N N . SER A 1 226 ? 13.567 -7.894 3.133 1.00 90.75 226 SER A N 1
ATOM 1827 C CA . SER A 1 226 ? 13.027 -8.805 2.123 1.00 90.75 226 SER A CA 1
ATOM 1828 C C . SER A 1 226 ? 11.492 -8.767 2.077 1.00 90.75 226 SER A C 1
ATOM 1830 O O . SER A 1 226 ? 10.843 -8.856 3.127 1.00 90.75 226 SER A O 1
ATOM 1832 N N . PRO A 1 227 ? 10.877 -8.738 0.877 1.00 87.81 227 PRO A N 1
ATOM 1833 C CA . PRO A 1 227 ? 9.422 -8.790 0.728 1.00 87.81 227 PRO A CA 1
ATOM 1834 C C . PRO A 1 227 ? 8.792 -10.007 1.418 1.00 87.81 227 PRO A C 1
ATOM 1836 O O . PRO A 1 227 ? 7.769 -9.889 2.091 1.00 87.81 227 PRO A O 1
ATOM 1839 N N . TRP A 1 228 ? 9.437 -11.172 1.316 1.00 87.25 228 TRP A N 1
ATOM 1840 C CA . TRP A 1 228 ? 8.955 -12.415 1.922 1.00 87.25 228 TRP A CA 1
ATOM 1841 C C . TRP A 1 228 ? 8.938 -12.338 3.446 1.00 87.25 228 TRP A C 1
ATOM 1843 O O . TRP A 1 228 ? 7.954 -12.721 4.079 1.00 87.25 228 TRP A O 1
ATOM 1853 N N . PHE A 1 229 ? 9.990 -11.776 4.040 1.00 89.62 229 PHE A N 1
ATOM 1854 C CA . PHE A 1 229 ? 10.064 -11.586 5.483 1.00 89.62 229 PHE A CA 1
ATOM 1855 C C . PHE A 1 229 ? 8.985 -10.622 5.979 1.00 89.62 229 PHE A C 1
ATOM 1857 O O . PHE A 1 229 ? 8.313 -10.904 6.970 1.00 89.62 229 PHE A O 1
ATOM 1864 N N . GLN A 1 230 ? 8.741 -9.525 5.258 1.00 86.44 230 GLN A N 1
ATOM 1865 C CA . GLN A 1 230 ? 7.669 -8.587 5.602 1.00 86.44 230 GLN A CA 1
ATOM 1866 C C . GLN A 1 230 ? 6.281 -9.237 5.523 1.00 86.44 230 GLN A C 1
ATOM 1868 O O . GLN A 1 230 ? 5.434 -8.991 6.387 1.00 86.44 230 GLN A O 1
ATOM 1873 N N . ILE A 1 231 ? 6.038 -10.111 4.543 1.00 88.69 231 ILE A N 1
ATOM 1874 C CA . ILE A 1 231 ? 4.789 -10.883 4.444 1.00 88.69 231 ILE A CA 1
ATOM 1875 C C . ILE A 1 231 ? 4.654 -11.850 5.627 1.00 88.69 231 ILE A C 1
ATOM 1877 O O . ILE A 1 231 ? 3.591 -11.904 6.249 1.00 88.69 231 ILE A O 1
ATOM 1881 N N . ILE A 1 232 ? 5.719 -12.565 5.994 1.00 89.25 232 ILE A N 1
ATOM 1882 C CA . ILE A 1 232 ? 5.712 -13.497 7.132 1.00 89.25 232 ILE A CA 1
ATOM 1883 C C . ILE A 1 232 ? 5.457 -12.740 8.440 1.00 89.25 232 ILE A C 1
ATOM 1885 O O . ILE A 1 232 ? 4.534 -13.082 9.182 1.00 89.25 232 ILE A O 1
ATOM 1889 N N . VAL A 1 233 ? 6.204 -11.664 8.699 1.00 86.31 233 VAL A N 1
ATOM 1890 C CA . VAL A 1 233 ? 6.059 -10.853 9.916 1.00 86.31 233 VAL A CA 1
ATOM 1891 C C . VAL A 1 233 ? 4.690 -10.180 9.973 1.00 86.31 233 VAL A C 1
ATOM 1893 O O . VAL A 1 233 ? 4.060 -10.178 11.028 1.00 86.31 233 VAL A O 1
ATOM 1896 N N . SER A 1 234 ? 4.181 -9.640 8.864 1.00 84.19 234 SER A N 1
ATOM 1897 C CA . SER A 1 234 ? 2.836 -9.048 8.831 1.00 84.19 234 SER A CA 1
ATOM 1898 C C . SER A 1 234 ? 1.734 -10.093 9.023 1.00 84.19 234 SER A C 1
ATOM 1900 O O . SER A 1 234 ? 0.707 -9.795 9.631 1.00 84.19 234 SER A O 1
ATOM 1902 N N . SER A 1 235 ? 1.932 -11.326 8.558 1.00 86.00 235 SER A N 1
ATOM 1903 C CA . SER A 1 235 ? 1.001 -12.437 8.786 1.00 86.00 235 SER A CA 1
ATOM 1904 C C . SER A 1 235 ? 1.027 -12.893 10.245 1.00 86.00 235 SER A C 1
ATOM 1906 O O . SER A 1 235 ? -0.028 -13.007 10.867 1.00 86.00 235 SER A O 1
ATOM 1908 N N . MET A 1 236 ? 2.213 -13.026 10.848 1.00 84.62 236 MET A N 1
ATOM 1909 C CA . MET A 1 236 ? 2.358 -13.309 12.281 1.00 84.62 236 MET A CA 1
ATOM 1910 C C . MET A 1 236 ? 1.740 -12.207 13.144 1.00 84.62 236 MET A C 1
ATOM 1912 O O . MET A 1 236 ? 0.974 -12.499 14.058 1.00 84.62 236 MET A O 1
ATOM 1916 N N . ARG A 1 237 ? 1.991 -10.933 12.816 1.00 79.62 237 ARG A N 1
ATOM 1917 C CA . ARG A 1 237 ? 1.395 -9.786 13.518 1.00 79.62 237 ARG A CA 1
ATOM 1918 C C . ARG A 1 237 ? -0.115 -9.699 13.357 1.00 79.62 237 ARG A C 1
ATOM 1920 O O . ARG A 1 237 ? -0.733 -9.001 14.146 1.00 79.62 237 ARG A O 1
ATOM 1927 N N . ARG A 1 238 ? -0.726 -10.349 12.366 1.00 82.06 238 ARG A N 1
ATOM 1928 C CA . ARG A 1 238 ? -2.189 -10.411 12.215 1.00 82.06 238 ARG A CA 1
ATOM 1929 C C . ARG A 1 238 ? -2.814 -11.574 12.985 1.00 82.06 238 ARG A C 1
ATOM 1931 O O . ARG A 1 238 ? -4.001 -11.509 13.284 1.00 82.06 238 ARG A O 1
ATOM 1938 N N . ASN A 1 239 ? -2.030 -12.583 13.364 1.00 89.12 239 ASN A N 1
ATOM 1939 C CA . ASN A 1 239 ? -2.523 -13.747 14.091 1.00 89.12 239 ASN A CA 1
ATOM 1940 C C . ASN A 1 239 ? -2.957 -13.379 15.522 1.00 89.12 239 ASN A C 1
ATOM 1942 O O . ASN A 1 239 ? -2.155 -12.933 16.346 1.00 89.12 239 ASN A O 1
ATOM 1946 N N . ILE A 1 240 ? -4.238 -13.602 15.819 1.00 82.50 240 ILE A N 1
ATOM 1947 C CA . ILE A 1 240 ? -4.865 -13.236 17.091 1.00 82.50 240 ILE A CA 1
ATOM 1948 C C . ILE A 1 240 ? -4.314 -14.057 18.266 1.00 82.50 240 ILE A C 1
ATOM 1950 O O . ILE A 1 240 ? -4.080 -13.514 19.343 1.00 82.50 240 ILE A O 1
ATOM 1954 N N . VAL A 1 241 ? -4.004 -15.340 18.045 1.00 85.75 241 VAL A N 1
ATOM 1955 C CA . VAL A 1 241 ? -3.467 -16.239 19.078 1.00 85.75 241 VAL A CA 1
ATOM 1956 C C . VAL A 1 241 ? -2.084 -15.771 19.516 1.00 85.75 241 VAL A C 1
ATOM 1958 O O . VAL A 1 241 ? -1.822 -15.639 20.710 1.00 85.75 241 VAL A O 1
ATOM 1961 N N . LEU A 1 242 ? -1.221 -15.448 18.549 1.00 81.56 242 LEU A N 1
ATOM 1962 C CA . LEU A 1 242 ? 0.132 -14.960 18.814 1.00 81.56 242 LEU A CA 1
ATOM 1963 C C . LEU A 1 242 ? 0.104 -13.626 19.577 1.00 81.56 242 LEU A C 1
ATOM 1965 O O . LEU A 1 242 ? 0.858 -13.452 20.534 1.00 81.56 242 LEU A O 1
ATOM 1969 N N . LYS A 1 243 ? -0.812 -12.716 19.218 1.00 77.19 243 LYS A N 1
ATOM 1970 C CA . LYS A 1 243 ? -1.029 -11.463 19.960 1.00 77.19 243 LYS A CA 1
ATOM 1971 C C . LYS A 1 243 ? -1.444 -11.717 21.407 1.00 77.19 243 LYS A C 1
ATOM 1973 O O . LYS A 1 243 ? -0.880 -11.110 22.313 1.00 77.19 243 LYS A O 1
ATOM 1978 N N . HIS A 1 244 ? -2.412 -12.605 21.634 1.00 76.94 244 HIS A N 1
ATOM 1979 C CA . HIS A 1 244 ? -2.878 -12.926 22.983 1.00 76.94 244 HIS A CA 1
ATOM 1980 C C . HIS A 1 244 ? -1.792 -13.586 23.833 1.00 76.94 244 HIS A C 1
ATOM 1982 O O . HIS A 1 244 ? -1.691 -13.279 25.021 1.00 76.94 244 HIS A O 1
ATOM 1988 N N . LEU A 1 245 ? -0.971 -14.449 23.233 1.00 81.25 245 LEU A N 1
ATOM 1989 C CA . LEU A 1 245 ? 0.146 -15.110 23.901 1.00 81.25 245 LEU A CA 1
ATOM 1990 C C . LEU A 1 245 ? 1.223 -14.087 24.293 1.00 81.25 245 LEU A C 1
ATOM 1992 O O . LEU A 1 245 ? 1.600 -14.020 25.461 1.00 81.25 245 LEU A O 1
ATOM 1996 N N . LEU A 1 246 ? 1.646 -13.222 23.364 1.00 78.12 246 LEU A N 1
ATOM 1997 C CA . LEU A 1 246 ? 2.614 -12.150 23.635 1.00 78.12 246 LEU A CA 1
ATOM 1998 C C . LEU A 1 246 ? 2.111 -11.167 24.700 1.00 78.12 246 LEU A C 1
ATOM 2000 O O . LEU A 1 246 ? 2.856 -10.830 25.618 1.00 78.12 246 LEU A O 1
ATOM 2004 N N . ALA A 1 247 ? 0.841 -10.760 24.634 1.00 76.62 247 ALA A N 1
ATOM 2005 C CA . ALA A 1 247 ? 0.237 -9.882 25.635 1.00 76.62 247 ALA A CA 1
ATOM 2006 C C . ALA A 1 247 ? 0.140 -10.551 27.018 1.00 76.62 247 ALA A C 1
ATOM 2008 O O . ALA A 1 247 ? 0.356 -9.892 28.035 1.00 76.62 247 ALA A O 1
ATOM 2009 N N . ALA A 1 248 ? -0.152 -11.855 27.074 1.00 79.00 248 ALA A N 1
ATOM 2010 C CA . ALA A 1 248 ? -0.178 -12.614 28.323 1.00 79.00 248 ALA A CA 1
ATOM 2011 C C . ALA A 1 248 ? 1.224 -12.762 28.936 1.00 79.00 248 ALA A C 1
ATOM 2013 O O . ALA A 1 248 ? 1.377 -12.544 30.138 1.00 79.00 248 ALA A O 1
ATOM 2014 N N . MET A 1 249 ? 2.243 -13.065 28.122 1.00 75.75 249 MET A N 1
ATOM 2015 C CA . MET A 1 249 ? 3.642 -13.114 28.571 1.00 75.75 249 MET A CA 1
ATOM 2016 C C . MET A 1 249 ? 4.111 -11.750 29.083 1.00 75.75 249 MET A C 1
ATOM 2018 O O . MET A 1 249 ? 4.694 -11.665 30.162 1.00 75.75 249 MET A O 1
ATOM 2022 N N . TRP A 1 250 ? 3.791 -10.671 28.363 1.00 77.38 250 TRP A N 1
ATOM 2023 C CA . TRP A 1 250 ? 4.124 -9.311 28.785 1.00 77.38 250 TRP A CA 1
ATOM 2024 C C . TRP A 1 250 ? 3.442 -8.933 30.110 1.00 77.38 250 TRP A C 1
ATOM 2026 O O . TRP A 1 250 ? 4.104 -8.471 31.039 1.00 77.38 250 TRP A O 1
ATOM 2036 N N . ALA A 1 251 ? 2.139 -9.208 30.253 1.00 74.81 251 ALA A N 1
ATOM 2037 C CA . ALA A 1 251 ? 1.396 -8.938 31.487 1.00 74.81 251 ALA A CA 1
ATOM 2038 C C . ALA A 1 251 ? 1.935 -9.733 32.690 1.00 74.81 251 ALA A C 1
ATOM 2040 O O . ALA A 1 251 ? 1.990 -9.203 33.804 1.00 74.81 251 ALA A O 1
ATOM 2041 N N . TYR A 1 252 ? 2.352 -10.983 32.473 1.00 79.31 252 TYR A N 1
ATOM 2042 C CA . TYR A 1 252 ? 2.969 -11.810 33.507 1.00 79.31 252 TYR A CA 1
ATOM 2043 C C . TYR A 1 252 ? 4.335 -11.251 33.941 1.00 79.31 252 TYR A C 1
ATOM 2045 O O . TYR A 1 252 ? 4.627 -11.214 35.134 1.00 79.31 252 TYR A O 1
ATOM 2053 N N . GLY A 1 253 ? 5.136 -10.717 33.016 1.00 70.56 253 GLY A N 1
ATOM 2054 C CA . GLY A 1 253 ? 6.462 -10.169 33.339 1.00 70.56 253 GLY A CA 1
ATOM 2055 C C . GLY A 1 253 ? 6.442 -8.880 34.107 1.00 70.56 253 GLY A C 1
ATOM 2056 O O . GLY A 1 253 ? 7.166 -8.736 35.091 1.00 70.56 253 GLY A O 1
ATOM 2057 N N . VAL A 1 254 ? 5.556 -7.970 33.711 1.00 70.94 254 VAL A N 1
ATOM 2058 C CA . VAL A 1 254 ? 5.308 -6.743 34.468 1.00 70.94 254 VAL A CA 1
ATOM 2059 C C . VAL A 1 254 ? 4.855 -7.087 35.894 1.00 70.94 254 VAL A C 1
ATOM 2061 O O . VAL A 1 254 ? 5.324 -6.473 36.853 1.00 70.94 254 VAL A O 1
ATOM 2064 N N . ALA A 1 255 ? 4.002 -8.106 36.062 1.00 68.56 255 ALA A N 1
ATOM 2065 C CA . ALA A 1 255 ? 3.560 -8.561 37.379 1.00 68.56 255 ALA A CA 1
ATOM 2066 C C . ALA A 1 255 ? 4.702 -9.150 38.227 1.00 68.56 255 ALA A C 1
ATOM 2068 O O . ALA A 1 255 ? 4.778 -8.855 39.421 1.00 68.56 255 ALA A O 1
ATOM 2069 N N . VAL A 1 256 ? 5.603 -9.935 37.627 1.00 69.69 256 VAL A N 1
ATOM 2070 C CA . VAL A 1 256 ? 6.765 -10.519 38.316 1.00 69.69 256 VAL A CA 1
ATOM 2071 C C . VAL A 1 256 ? 7.761 -9.437 38.754 1.00 69.69 256 VAL A C 1
ATOM 2073 O O . VAL A 1 256 ? 8.177 -9.450 39.910 1.00 69.69 256 VAL A O 1
ATOM 2076 N N . ILE A 1 257 ? 8.071 -8.436 37.926 1.00 64.62 257 ILE A N 1
ATOM 2077 C CA . ILE A 1 257 ? 9.003 -7.345 38.294 1.00 64.62 257 ILE A CA 1
ATOM 2078 C C . ILE A 1 257 ? 8.458 -6.484 39.421 1.00 64.62 257 ILE A C 1
ATOM 2080 O O . ILE A 1 257 ? 9.151 -6.245 40.410 1.00 64.62 257 ILE A O 1
ATOM 2084 N N . LEU A 1 258 ? 7.192 -6.075 39.322 1.00 63.25 258 LEU A N 1
ATOM 2085 C CA . LEU A 1 258 ? 6.522 -5.354 40.405 1.00 63.25 258 LEU A CA 1
ATOM 2086 C C . LEU A 1 258 ? 6.485 -6.179 41.702 1.00 63.25 258 LEU A C 1
ATOM 2088 O O . LEU A 1 258 ? 6.360 -5.608 42.786 1.00 63.25 258 LEU A O 1
ATOM 2092 N N . SER A 1 259 ? 6.594 -7.509 41.600 1.00 62.91 259 SER A N 1
ATOM 2093 C CA . SER A 1 259 ? 6.648 -8.406 42.750 1.00 62.91 259 SER A CA 1
ATOM 2094 C C . SER A 1 259 ? 8.058 -8.586 43.337 1.00 62.91 259 SER A C 1
ATOM 2096 O O . SER A 1 259 ? 8.203 -8.722 44.550 1.00 62.91 259 SER A O 1
ATOM 2098 N N . ILE A 1 260 ? 9.104 -8.545 42.513 1.00 63.38 260 ILE A N 1
ATOM 2099 C CA . ILE A 1 260 ? 10.496 -8.679 42.969 1.00 63.38 260 ILE A CA 1
ATOM 2100 C C . ILE A 1 260 ? 10.967 -7.381 43.645 1.00 63.38 260 ILE A C 1
ATOM 2102 O O . ILE A 1 260 ? 11.641 -7.432 44.667 1.00 63.38 260 ILE A O 1
ATOM 2106 N N . PHE A 1 261 ? 10.532 -6.214 43.155 1.00 55.94 261 PHE A N 1
ATOM 2107 C CA . PHE A 1 261 ? 10.916 -4.906 43.709 1.00 55.94 261 PHE A CA 1
ATOM 2108 C C . PHE A 1 261 ? 10.125 -4.458 44.957 1.00 55.94 261 PHE A C 1
ATOM 2110 O O . PHE A 1 261 ? 10.357 -3.364 45.468 1.00 55.94 261 PHE A O 1
ATOM 2117 N N . ARG A 1 262 ? 9.204 -5.277 45.488 1.00 49.25 262 ARG A N 1
ATOM 2118 C CA . ARG A 1 262 ? 8.554 -5.040 46.793 1.00 49.25 262 ARG A CA 1
ATOM 2119 C C . ARG A 1 262 ? 8.797 -6.232 47.714 1.00 49.25 262 ARG A C 1
ATOM 2121 O O . ARG A 1 262 ? 8.047 -7.209 47.665 1.00 49.25 262 ARG A O 1
ATOM 2128 N N . PHE A 1 263 ? 9.848 -6.126 48.521 1.00 47.09 263 PHE A N 1
ATOM 2129 C CA . PHE A 1 263 ? 10.150 -7.010 49.644 1.00 47.09 263 PHE A CA 1
ATOM 2130 C C . PHE A 1 263 ? 9.196 -6.693 50.805 1.00 47.09 263 PHE A C 1
ATOM 2132 O O . PHE A 1 263 ? 9.482 -5.804 51.596 1.00 47.09 263 PHE A O 1
ATOM 2139 N N . ASP A 1 264 ? 8.050 -7.377 50.877 1.00 43.59 264 ASP A N 1
ATOM 2140 C CA . ASP A 1 264 ? 7.435 -7.733 52.165 1.00 43.59 264 ASP A CA 1
ATOM 2141 C C . ASP A 1 264 ? 6.432 -8.900 52.023 1.00 43.59 264 ASP A C 1
ATOM 2143 O O . ASP A 1 264 ? 5.873 -9.142 50.944 1.00 43.59 264 ASP A O 1
ATOM 2147 N N . LEU A 1 265 ? 6.276 -9.657 53.109 1.00 50.41 265 LEU A N 1
ATOM 2148 C CA . LEU A 1 265 ? 5.647 -10.970 53.237 1.00 50.41 265 LEU A CA 1
ATOM 2149 C C . LEU A 1 265 ? 4.131 -10.998 52.948 1.00 50.41 265 LEU A C 1
ATOM 2151 O O . LEU A 1 265 ? 3.381 -10.146 53.400 1.00 50.41 265 LEU A O 1
ATOM 2155 N N . GLN A 1 266 ? 3.715 -12.084 52.272 1.00 54.84 266 GLN A N 1
ATOM 2156 C CA . GLN A 1 266 ? 2.412 -12.796 52.274 1.00 54.84 266 GLN A CA 1
ATOM 2157 C C . GLN A 1 266 ? 1.956 -13.194 50.852 1.00 54.84 266 GLN A C 1
ATOM 2159 O O . GLN A 1 266 ? 1.236 -12.500 50.137 1.00 54.84 266 GLN A O 1
ATOM 2164 N N . PHE A 1 267 ? 2.389 -14.390 50.436 1.00 51.66 267 PHE A N 1
ATOM 2165 C CA . PHE A 1 267 ? 2.279 -14.947 49.078 1.00 51.66 267 PHE A CA 1
ATOM 2166 C C . PHE A 1 267 ? 0.833 -15.201 48.594 1.00 51.66 267 PHE A C 1
ATOM 2168 O O . PHE A 1 267 ? 0.534 -15.070 47.406 1.00 51.66 267 PHE A O 1
ATOM 2175 N N . LYS A 1 268 ? -0.091 -15.536 49.505 1.00 49.00 268 LYS A N 1
ATOM 2176 C CA . LYS A 1 268 ? -1.430 -16.052 49.158 1.00 49.00 268 LYS A CA 1
ATOM 2177 C C . LYS A 1 268 ? -2.417 -14.954 48.731 1.00 49.00 268 LYS A C 1
ATOM 2179 O O . LYS A 1 268 ? -3.141 -15.127 47.751 1.00 49.00 268 LYS A O 1
ATOM 2184 N N . GLU A 1 269 ? -2.399 -13.798 49.395 1.00 56.97 269 GLU A N 1
ATOM 2185 C CA . GLU A 1 269 ? -3.202 -12.626 48.995 1.00 56.97 269 GLU A CA 1
ATOM 2186 C C . GLU A 1 269 ? -2.637 -11.939 47.741 1.00 56.97 269 GLU A C 1
ATOM 2188 O O . GLU A 1 269 ? -3.366 -11.374 46.914 1.00 56.97 269 GLU A O 1
ATOM 2193 N N . ARG A 1 270 ? -1.326 -12.084 47.534 1.00 54.19 270 ARG A N 1
ATOM 2194 C CA . ARG A 1 270 ? -0.593 -11.546 46.390 1.00 54.19 270 ARG A CA 1
ATOM 2195 C C . ARG A 1 270 ? -0.950 -12.234 45.076 1.00 54.19 270 ARG A C 1
ATOM 2197 O O . ARG A 1 270 ? -1.162 -11.541 44.090 1.00 54.19 270 ARG A O 1
ATOM 2204 N N . ILE A 1 271 ? -1.098 -13.562 45.042 1.00 54.19 271 ILE A N 1
ATOM 2205 C CA . ILE A 1 271 ? -1.518 -14.278 43.818 1.00 54.19 271 ILE A CA 1
ATOM 2206 C C . ILE A 1 271 ? -2.920 -13.842 43.386 1.00 54.19 271 ILE A C 1
ATOM 2208 O O . ILE A 1 271 ? -3.176 -13.635 42.200 1.00 54.19 271 ILE A O 1
ATOM 2212 N N . ARG A 1 272 ? -3.831 -13.649 44.345 1.00 59.06 272 ARG A N 1
ATOM 2213 C CA . ARG A 1 272 ? -5.222 -13.284 44.056 1.00 59.06 272 ARG A CA 1
ATOM 2214 C C . ARG A 1 272 ? -5.327 -11.859 43.501 1.00 59.06 272 ARG A C 1
ATOM 2216 O O . ARG A 1 272 ? -6.022 -11.644 42.505 1.00 59.06 272 ARG A O 1
ATOM 2223 N N . THR A 1 273 ? -4.590 -10.911 44.085 1.00 61.84 273 THR A N 1
ATOM 2224 C CA . THR A 1 273 ? -4.494 -9.525 43.589 1.00 61.84 273 THR A CA 1
ATOM 2225 C C . THR A 1 273 ? -3.690 -9.424 42.289 1.00 61.84 273 THR A C 1
ATOM 2227 O O . THR A 1 273 ? -4.048 -8.635 41.413 1.00 61.84 273 THR A O 1
ATOM 2230 N N . MET A 1 274 ? -2.672 -10.269 42.105 1.00 55.56 274 MET A N 1
ATOM 2231 C CA . MET A 1 274 ? -1.887 -10.384 40.874 1.00 55.56 274 MET A CA 1
ATOM 2232 C C . MET A 1 274 ? -2.735 -10.905 39.713 1.00 55.56 274 MET A C 1
ATOM 2234 O O . MET A 1 274 ? -2.743 -10.272 38.663 1.00 55.56 274 MET A O 1
ATOM 2238 N N . LEU A 1 275 ? -3.545 -11.951 39.909 1.00 60.75 275 LEU A N 1
ATOM 2239 C CA . LEU A 1 275 ? -4.475 -12.443 38.885 1.00 60.75 275 LEU A CA 1
ATOM 2240 C C . LEU A 1 275 ? -5.519 -11.390 38.494 1.00 60.75 275 LEU A C 1
ATOM 2242 O O . LEU A 1 275 ? -5.854 -11.263 37.318 1.00 60.75 275 LEU A O 1
ATOM 2246 N N . HIS A 1 276 ? -6.025 -10.620 39.461 1.00 68.38 276 HIS A N 1
ATOM 2247 C CA . HIS A 1 276 ? -6.990 -9.550 39.191 1.00 68.38 276 HIS A CA 1
ATOM 2248 C C . HIS A 1 276 ? -6.354 -8.388 38.424 1.00 68.38 276 HIS A C 1
ATOM 2250 O O . HIS A 1 276 ? -6.943 -7.890 37.463 1.00 68.38 276 HIS A O 1
ATOM 2256 N N . ARG A 1 277 ? -5.132 -7.984 38.789 1.00 66.00 277 ARG A N 1
ATOM 2257 C CA . ARG A 1 277 ? -4.388 -6.945 38.066 1.00 66.00 277 ARG A CA 1
ATOM 2258 C C . ARG A 1 277 ? -3.972 -7.414 36.679 1.00 66.00 277 ARG A C 1
ATOM 2260 O O . ARG A 1 277 ? -4.179 -6.656 35.747 1.00 66.00 277 ARG A O 1
ATOM 2267 N N . ALA A 1 278 ? -3.501 -8.652 36.532 1.00 60.19 278 ALA A N 1
ATOM 2268 C CA . ALA A 1 278 ? -3.165 -9.264 35.249 1.00 60.19 278 ALA A CA 1
ATOM 2269 C C . ALA A 1 278 ? -4.395 -9.398 34.340 1.00 60.19 278 ALA A C 1
ATOM 2271 O O . ALA A 1 278 ? -4.303 -9.128 33.149 1.00 60.19 278 ALA A O 1
ATOM 2272 N N . LYS A 1 279 ? -5.572 -9.740 34.885 1.00 70.00 279 LYS A N 1
ATOM 2273 C CA . LYS A 1 279 ? -6.839 -9.702 34.134 1.00 70.00 279 LYS A CA 1
ATOM 2274 C C . LYS A 1 279 ? -7.205 -8.281 33.707 1.00 70.00 279 LYS A C 1
ATOM 2276 O O . LYS A 1 279 ? -7.612 -8.100 32.565 1.00 70.00 279 LYS A O 1
ATOM 2281 N N . LYS A 1 280 ? -7.030 -7.282 34.579 1.00 71.25 280 LYS A N 1
ATOM 2282 C CA . LYS A 1 280 ? -7.329 -5.871 34.277 1.00 71.25 280 LYS A CA 1
ATOM 2283 C C . LYS A 1 280 ? -6.360 -5.273 33.252 1.00 71.25 280 LYS A C 1
ATOM 2285 O O . LYS A 1 280 ? -6.801 -4.600 32.332 1.00 71.25 280 LYS A O 1
ATOM 2290 N N . THR A 1 281 ? -5.060 -5.543 33.357 1.00 66.62 281 THR A N 1
ATOM 2291 C CA . THR A 1 281 ? -4.061 -5.109 32.368 1.00 66.62 281 THR A CA 1
ATOM 2292 C C . THR A 1 281 ? -4.176 -5.888 31.068 1.00 66.62 281 THR A C 1
ATOM 2294 O O . THR A 1 281 ? -4.042 -5.276 30.018 1.00 66.62 281 THR A O 1
ATOM 2297 N N . LYS A 1 282 ? -4.518 -7.185 31.102 1.00 64.69 282 LYS A N 1
ATOM 2298 C CA . LYS A 1 282 ? -4.906 -7.946 29.905 1.00 64.69 282 LYS A CA 1
ATOM 2299 C C . LYS A 1 282 ? -6.127 -7.315 29.244 1.00 64.69 282 LYS A C 1
ATOM 2301 O O . LYS A 1 282 ? -6.091 -7.112 28.045 1.00 64.69 282 LYS A O 1
ATOM 2306 N N . ALA A 1 283 ? -7.170 -6.968 29.997 1.00 68.12 283 ALA A N 1
ATOM 2307 C CA . ALA A 1 283 ? -8.359 -6.307 29.460 1.00 68.12 283 ALA A CA 1
ATOM 2308 C C . ALA A 1 283 ? -8.044 -4.917 28.876 1.00 68.12 283 ALA A C 1
ATOM 2310 O O . ALA A 1 283 ? -8.532 -4.596 27.801 1.00 68.12 283 ALA A O 1
ATOM 2311 N N . ASN A 1 284 ? -7.176 -4.134 29.524 1.00 65.81 284 ASN A N 1
ATOM 2312 C CA . ASN A 1 284 ? -6.730 -2.834 29.011 1.00 65.81 284 ASN A CA 1
ATOM 2313 C C . ASN A 1 284 ? -5.814 -2.963 27.781 1.00 65.81 284 ASN A C 1
ATOM 2315 O O . ASN A 1 284 ? -5.900 -2.161 26.860 1.00 65.81 284 ASN A O 1
ATOM 2319 N N . ALA A 1 285 ? -4.941 -3.972 27.740 1.00 58.03 285 ALA A N 1
ATOM 2320 C CA . ALA A 1 285 ? -4.114 -4.262 26.573 1.00 58.03 285 ALA A CA 1
ATOM 2321 C C . ALA A 1 285 ? -4.977 -4.778 25.415 1.00 58.03 285 ALA A C 1
ATOM 2323 O O . ALA A 1 285 ? -4.785 -4.364 24.280 1.00 58.03 285 ALA A O 1
ATOM 2324 N N . LEU A 1 286 ? -5.970 -5.624 25.703 1.00 58.94 286 LEU A N 1
ATOM 2325 C CA . LEU A 1 286 ? -6.965 -6.082 24.738 1.00 58.94 286 LEU A CA 1
ATOM 2326 C C . LEU A 1 286 ? -7.771 -4.918 24.184 1.00 58.94 286 LEU A C 1
ATOM 2328 O O . LEU A 1 286 ? -7.857 -4.814 22.975 1.00 58.94 286 LEU A O 1
ATOM 2332 N N . SER A 1 287 ? -8.268 -3.999 25.011 1.00 58.47 287 SER A N 1
ATOM 2333 C CA . SER A 1 287 ? -9.024 -2.842 24.517 1.00 58.47 287 SER A CA 1
ATOM 2334 C C . SER A 1 287 ? -8.164 -1.851 23.724 1.00 58.47 287 SER A C 1
ATOM 2336 O O . SER A 1 287 ? -8.666 -1.191 22.819 1.00 58.47 287 SER A O 1
ATOM 2338 N N . MET A 1 288 ? -6.858 -1.776 23.997 1.00 53.47 288 MET A N 1
ATOM 2339 C CA . MET A 1 288 ? -5.904 -0.978 23.218 1.00 53.47 288 MET A CA 1
ATOM 2340 C C . MET A 1 288 ? -5.495 -1.656 21.892 1.00 53.47 288 MET A C 1
ATOM 2342 O O . MET A 1 288 ? -5.117 -0.961 20.955 1.00 53.47 288 MET A O 1
ATOM 2346 N N . ILE A 1 289 ? -5.602 -2.991 21.803 1.00 49.50 289 ILE A N 1
ATOM 2347 C CA . ILE A 1 289 ? -5.303 -3.825 20.617 1.00 49.50 289 ILE A CA 1
ATOM 2348 C C . ILE A 1 289 ? -6.554 -4.093 19.751 1.00 49.50 289 ILE A C 1
ATOM 2350 O O . ILE A 1 289 ? -6.430 -4.310 18.546 1.00 49.50 289 ILE A O 1
ATOM 2354 N N . GLU A 1 290 ? -7.736 -4.131 20.369 1.00 47.22 290 GLU A N 1
ATOM 2355 C CA . GLU A 1 290 ? -9.058 -4.359 19.768 1.00 47.22 290 GLU A CA 1
ATOM 2356 C C . GLU A 1 290 ? -9.702 -3.062 19.287 1.00 47.22 290 GLU A C 1
ATOM 2358 O O . GLU A 1 290 ? -10.580 -3.106 18.425 1.00 47.22 290 GLU A O 1
ATOM 2363 N N . LYS A 1 291 ? -9.194 -1.897 19.727 1.00 41.94 291 LYS A N 1
ATOM 2364 C CA . LYS A 1 291 ? -9.248 -0.725 18.855 1.00 41.94 291 LYS A CA 1
ATOM 2365 C C . LYS A 1 291 ? -8.689 -1.190 17.512 1.00 41.94 291 LYS A C 1
ATOM 2367 O O . LYS A 1 291 ? -7.524 -1.602 17.476 1.00 41.94 291 LYS A O 1
ATOM 2372 N N . PRO A 1 292 ? -9.489 -1.179 16.425 1.00 39.25 292 PRO A N 1
ATOM 2373 C CA . PRO A 1 292 ? -8.932 -1.368 15.103 1.00 39.25 292 PRO A CA 1
ATOM 2374 C C . PRO A 1 292 ? -7.731 -0.444 15.048 1.00 39.25 292 PRO A C 1
ATOM 2376 O O . PRO A 1 292 ? -7.801 0.669 15.571 1.00 39.25 292 PRO A O 1
ATOM 2379 N N . MET A 1 293 ? -6.622 -0.926 14.501 1.00 35.94 293 MET A N 1
ATOM 2380 C CA . MET A 1 293 ? -5.526 -0.048 14.151 1.00 35.94 293 MET A CA 1
ATOM 2381 C C . MET A 1 293 ? -6.129 0.959 13.166 1.00 35.94 293 MET A C 1
ATOM 2383 O O . MET A 1 293 ? -6.170 0.716 11.960 1.00 35.94 293 MET A O 1
ATOM 2387 N N . GLU A 1 294 ? -6.675 2.056 13.695 1.00 37.84 294 GLU A N 1
ATOM 2388 C CA . GLU A 1 294 ? -6.761 3.339 13.042 1.00 37.84 294 GLU A CA 1
ATOM 2389 C C . GLU A 1 294 ? -5.304 3.639 12.767 1.00 37.84 294 GLU A C 1
ATOM 2391 O O . GLU A 1 294 ? -4.566 4.239 13.546 1.00 37.84 294 GLU A O 1
ATOM 2396 N N . THR A 1 295 ? -4.850 3.064 11.659 1.00 33.25 295 THR A N 1
ATOM 2397 C CA . THR A 1 295 ? -3.767 3.627 10.901 1.00 33.25 295 THR A CA 1
ATOM 2398 C C . THR A 1 295 ? -4.159 5.091 10.858 1.00 33.25 295 THR A C 1
ATOM 2400 O O . THR A 1 295 ? -5.211 5.413 10.309 1.00 33.25 295 THR A O 1
ATOM 2403 N N . GLN A 1 296 ? -3.364 5.965 11.467 1.00 36.00 296 GLN A N 1
ATOM 2404 C CA . GLN A 1 296 ? -3.350 7.376 11.108 1.00 36.00 296 GLN A CA 1
ATOM 2405 C C . GLN A 1 296 ? -2.873 7.482 9.644 1.00 36.00 296 GLN A C 1
ATOM 2407 O O . GLN A 1 296 ? -1.908 8.156 9.315 1.00 36.00 296 GLN A O 1
ATOM 2412 N N . GLN A 1 297 ? -3.519 6.769 8.725 1.00 38.28 297 GLN A N 1
ATOM 2413 C CA . GLN A 1 297 ? -3.840 7.308 7.434 1.00 38.28 297 GLN A CA 1
ATOM 2414 C C . GLN A 1 297 ? -4.931 8.301 7.762 1.00 38.28 297 GLN A C 1
ATOM 2416 O O . GLN A 1 297 ? -6.089 7.938 7.876 1.00 38.28 297 GLN A O 1
ATOM 2421 N N . ASP A 1 298 ? -4.488 9.513 8.083 1.00 36.62 298 ASP A N 1
ATOM 2422 C CA . ASP A 1 298 ? -5.070 10.759 7.610 1.00 36.62 298 ASP A CA 1
ATOM 2423 C C . ASP A 1 298 ? -6.247 10.468 6.643 1.00 36.62 298 ASP A C 1
ATOM 2425 O O . ASP A 1 298 ? -6.059 10.414 5.425 1.00 36.62 298 ASP A O 1
ATOM 2429 N N . ASP A 1 299 ? -7.443 10.182 7.192 1.00 42.50 299 ASP A N 1
ATOM 2430 C CA . ASP A 1 299 ? -8.642 9.660 6.484 1.00 42.50 299 ASP A CA 1
ATOM 2431 C C . ASP A 1 299 ? -9.211 10.714 5.496 1.00 42.50 299 ASP A C 1
ATOM 2433 O O . ASP A 1 299 ? -10.237 10.535 4.844 1.00 42.50 299 ASP A O 1
ATOM 2437 N N . SER A 1 300 ? -8.483 11.823 5.343 1.00 45.81 300 SER A N 1
ATOM 2438 C CA . SER A 1 300 ? -8.641 12.895 4.371 1.00 45.81 300 SER A CA 1
ATOM 2439 C C . SER A 1 300 ? -7.971 12.612 3.011 1.00 45.81 300 SER A C 1
ATOM 2441 O O . SER A 1 300 ? -8.281 13.285 2.022 1.00 45.81 300 SER A O 1
ATOM 2443 N N . LYS A 1 301 ? -7.070 11.622 2.895 1.00 47.47 301 LYS A N 1
ATOM 2444 C CA . LYS A 1 301 ? -6.323 11.353 1.650 1.00 47.47 301 LYS A CA 1
ATOM 2445 C C . LYS A 1 301 ? -6.829 10.115 0.923 1.00 47.47 301 LYS A C 1
ATOM 2447 O O . LYS A 1 301 ? -6.326 9.007 1.081 1.00 47.47 301 LYS A O 1
ATOM 2452 N N . GLY A 1 302 ? -7.803 10.348 0.046 1.00 58.41 302 GLY A N 1
ATOM 2453 C CA . GLY A 1 302 ? -8.258 9.364 -0.930 1.00 58.41 302 GLY A CA 1
ATOM 2454 C C . GLY A 1 302 ? -7.117 8.736 -1.744 1.00 58.41 302 GLY A C 1
ATOM 2455 O O . GLY A 1 302 ? -6.097 9.374 -2.011 1.00 58.41 302 GLY A O 1
ATOM 2456 N N . THR A 1 303 ? -7.290 7.481 -2.167 1.00 63.69 303 THR A N 1
ATOM 2457 C CA . THR A 1 303 ? -6.302 6.772 -2.990 1.00 63.69 303 THR A CA 1
ATOM 2458 C C . THR A 1 303 ? -6.142 7.501 -4.325 1.00 63.69 303 THR A C 1
ATOM 2460 O O . THR A 1 303 ? -7.121 7.673 -5.055 1.00 63.69 303 THR A O 1
ATOM 2463 N N . ARG A 1 304 ? -4.917 7.950 -4.627 1.00 74.31 304 ARG A N 1
ATOM 2464 C CA . ARG A 1 304 ? -4.545 8.573 -5.903 1.00 74.31 304 ARG A CA 1
ATOM 2465 C C . ARG A 1 304 ? -3.897 7.520 -6.792 1.00 74.31 304 ARG A C 1
ATOM 2467 O O . ARG A 1 304 ? -2.862 6.970 -6.430 1.00 74.31 304 ARG A O 1
ATOM 2474 N N . THR A 1 305 ? -4.504 7.243 -7.935 1.00 76.38 305 THR A N 1
ATOM 2475 C CA . THR A 1 305 ? -3.965 6.338 -8.954 1.00 76.38 305 THR A CA 1
ATOM 2476 C C . THR A 1 305 ? -3.691 7.148 -10.212 1.00 76.38 305 THR A C 1
ATOM 2478 O O . THR A 1 305 ? -4.520 7.963 -10.616 1.00 76.38 305 THR A O 1
ATOM 2481 N N . GLU A 1 306 ? -2.516 6.967 -10.806 1.00 80.31 306 GLU A N 1
ATOM 2482 C CA . GLU A 1 306 ? -2.121 7.667 -12.028 1.00 80.31 306 GLU A CA 1
ATOM 2483 C C . GLU A 1 306 ? -1.985 6.664 -13.165 1.00 80.31 306 GLU A C 1
ATOM 2485 O O . GLU A 1 306 ? -1.352 5.621 -13.006 1.00 80.31 306 GLU A O 1
ATOM 2490 N N . MET A 1 307 ? -2.587 6.984 -14.304 1.00 80.12 307 MET A N 1
ATOM 2491 C CA . MET A 1 307 ? -2.453 6.232 -15.549 1.00 80.12 307 MET A CA 1
ATOM 2492 C C . MET A 1 307 ? -1.995 7.191 -16.641 1.00 80.12 307 MET A C 1
ATOM 2494 O O . MET A 1 307 ? -2.469 8.326 -16.704 1.00 80.12 307 MET A O 1
ATOM 2498 N N . ILE A 1 308 ? -1.071 6.752 -17.491 1.00 82.56 308 ILE A N 1
ATOM 2499 C CA . ILE A 1 308 ? -0.573 7.542 -18.618 1.00 82.56 308 ILE A CA 1
ATOM 2500 C C . ILE A 1 308 ? -1.140 6.934 -19.897 1.00 82.56 308 ILE A C 1
ATOM 2502 O O . ILE A 1 308 ? -0.977 5.741 -20.139 1.00 82.56 308 ILE A O 1
ATOM 2506 N N . PHE A 1 309 ? -1.800 7.761 -20.701 1.00 84.00 309 PHE A N 1
ATOM 2507 C CA . PHE A 1 309 ? -2.336 7.404 -22.009 1.00 84.00 309 PHE A CA 1
ATOM 2508 C C . PHE A 1 309 ? -1.589 8.184 -23.082 1.00 84.00 309 PHE A C 1
ATOM 2510 O O . PHE A 1 309 ? -1.354 9.381 -22.922 1.00 84.00 309 PHE A O 1
ATOM 2517 N N . GLN A 1 310 ? -1.230 7.516 -24.172 1.00 86.50 310 GLN A N 1
ATOM 2518 C CA . GLN A 1 310 ? -0.691 8.161 -25.363 1.00 86.50 310 GLN A CA 1
ATOM 2519 C C . GLN A 1 310 ? -1.836 8.417 -26.341 1.00 86.50 310 GLN A C 1
ATOM 2521 O O . GLN A 1 310 ? -2.521 7.480 -26.744 1.00 86.50 310 GLN A O 1
ATOM 2526 N N . PHE A 1 311 ? -2.049 9.681 -26.693 1.00 88.94 311 PHE A N 1
ATOM 2527 C CA . PHE A 1 311 ? -2.952 10.074 -27.767 1.00 88.94 311 PHE A CA 1
ATOM 2528 C C . PHE A 1 311 ? -2.182 10.097 -29.083 1.00 88.94 311 PHE A C 1
ATOM 2530 O O . PHE A 1 311 ? -1.065 10.616 -29.129 1.00 88.94 311 PHE A O 1
ATOM 2537 N N . GLU A 1 312 ? -2.795 9.552 -30.131 1.00 90.69 312 GLU A N 1
ATOM 2538 C CA . GLU A 1 312 ? -2.257 9.532 -31.489 1.00 90.69 312 GLU A CA 1
ATOM 2539 C C . GLU A 1 312 ? -3.188 10.312 -32.413 1.00 90.69 312 GLU A C 1
ATOM 2541 O O . GLU A 1 312 ? -4.388 10.050 -32.480 1.00 90.69 312 GLU A O 1
ATOM 2546 N N . VAL A 1 313 ? -2.624 11.276 -33.127 1.00 93.12 313 VAL A N 1
ATOM 2547 C CA . VAL A 1 313 ? -3.336 12.151 -34.055 1.00 93.12 313 VAL A CA 1
ATOM 2548 C C . VAL A 1 313 ? -2.594 12.138 -35.381 1.00 93.12 313 VAL A C 1
ATOM 2550 O O . VAL A 1 313 ? -1.374 12.269 -35.422 1.00 93.12 313 VAL A O 1
ATOM 2553 N N . TYR A 1 314 ? -3.319 11.983 -36.480 1.00 93.00 314 TYR A N 1
ATOM 2554 C CA . TYR A 1 314 ? -2.746 11.941 -37.817 1.00 93.00 314 TYR A CA 1
ATOM 2555 C C . TYR A 1 314 ? -3.037 13.242 -38.548 1.00 93.00 314 TYR A C 1
ATOM 2557 O O . TYR A 1 314 ? -4.194 13.622 -38.723 1.00 93.00 314 TYR A O 1
ATOM 2565 N N . GLU A 1 315 ? -1.973 13.899 -38.990 1.00 94.81 315 GLU A N 1
ATOM 2566 C CA . GLU A 1 315 ? -2.031 15.022 -39.917 1.00 94.81 315 GLU A CA 1
ATOM 2567 C C . GLU A 1 315 ? -1.996 14.474 -41.343 1.00 94.81 315 GLU A C 1
ATOM 2569 O O . GLU A 1 315 ? -1.056 13.767 -41.707 1.00 94.81 315 GLU A O 1
ATOM 2574 N N . ASN A 1 316 ? -2.996 14.807 -42.151 1.00 94.69 316 ASN A N 1
ATOM 2575 C CA . ASN A 1 316 ? -3.151 14.333 -43.519 1.00 94.69 316 ASN A CA 1
ATOM 2576 C C . ASN A 1 316 ? -3.001 15.500 -44.495 1.00 94.69 316 ASN A C 1
ATOM 2578 O O . ASN A 1 316 ? -3.613 16.557 -44.323 1.00 94.69 316 ASN A O 1
ATOM 2582 N N . GLN A 1 317 ? -2.207 15.295 -45.542 1.00 94.38 317 GLN A N 1
ATOM 2583 C CA . GLN A 1 317 ? -2.007 16.281 -46.593 1.00 94.38 317 GLN A CA 1
ATOM 2584 C C . GLN A 1 317 ? -2.053 15.640 -47.975 1.00 94.38 317 GLN A C 1
ATOM 2586 O O . GLN A 1 317 ? -1.718 14.467 -48.169 1.00 94.38 317 GLN A O 1
ATOM 2591 N N . ARG A 1 318 ? -2.435 16.456 -48.952 1.00 92.69 318 ARG A N 1
ATOM 2592 C CA . ARG A 1 318 ? -2.560 16.079 -50.352 1.00 92.69 318 ARG A CA 1
ATOM 2593 C C . ARG A 1 318 ? -1.711 16.979 -51.230 1.00 92.69 318 ARG A C 1
ATOM 2595 O O . ARG A 1 318 ? -1.667 18.193 -51.025 1.00 92.69 318 ARG A O 1
ATOM 2602 N N . TRP A 1 319 ? -1.047 16.374 -52.205 1.00 90.69 319 TRP A N 1
ATOM 2603 C CA . TRP A 1 319 ? -0.281 17.092 -53.209 1.00 90.69 319 TRP A CA 1
ATOM 2604 C C . TRP A 1 319 ? -1.204 17.618 -54.311 1.00 90.69 319 TRP A C 1
ATOM 2606 O O . TRP A 1 319 ? -1.956 16.855 -54.922 1.00 90.69 319 TRP A O 1
ATOM 2616 N N . TRP A 1 320 ? -1.118 18.918 -54.578 1.00 88.38 320 TRP A N 1
ATOM 2617 C CA . TRP A 1 320 ? -1.816 19.588 -55.668 1.00 88.38 320 TRP A CA 1
ATOM 2618 C C . TRP A 1 320 ? -0.811 20.198 -56.637 1.00 88.38 320 TRP A C 1
ATOM 2620 O O . TRP A 1 320 ? 0.144 20.871 -56.235 1.00 88.38 320 TRP A O 1
ATOM 2630 N N . LEU A 1 321 ? -1.050 19.980 -57.930 1.00 83.31 321 LEU A N 1
ATOM 2631 C CA . LEU A 1 321 ? -0.225 20.529 -58.997 1.00 83.31 321 LEU A CA 1
ATOM 2632 C C . LEU A 1 321 ? -0.181 22.063 -58.879 1.00 83.31 321 LEU A C 1
ATOM 2634 O O . LEU A 1 321 ? -1.216 22.720 -58.930 1.00 83.31 321 LEU A O 1
ATOM 2638 N N . GLY A 1 322 ? 1.017 22.620 -58.682 1.00 79.69 322 GLY A N 1
ATOM 2639 C CA . GLY A 1 322 ? 1.242 24.065 -58.532 1.00 79.69 322 GLY A CA 1
ATOM 2640 C C . GLY A 1 322 ? 1.041 24.644 -57.122 1.00 79.69 322 GLY A C 1
ATOM 2641 O O . GLY A 1 322 ? 1.408 25.793 -56.905 1.00 79.69 322 GLY A O 1
ATOM 2642 N N . VAL A 1 323 ? 0.516 23.875 -56.157 1.00 80.81 323 VAL A N 1
ATOM 2643 C CA . VAL A 1 323 ? 0.268 24.330 -54.764 1.00 80.81 323 VAL A CA 1
ATOM 2644 C C . VAL A 1 323 ? 1.026 23.476 -53.730 1.00 80.81 323 VAL A C 1
ATOM 2646 O O . VAL A 1 323 ? 1.046 23.788 -52.543 1.00 80.81 323 VAL A O 1
ATOM 2649 N N . HIS A 1 324 ? 1.718 22.423 -54.180 1.00 90.00 324 HIS A N 1
ATOM 2650 C CA . HIS A 1 324 ? 2.448 21.469 -53.339 1.00 90.00 324 HIS A CA 1
ATOM 2651 C C . HIS A 1 324 ? 1.523 20.763 -52.3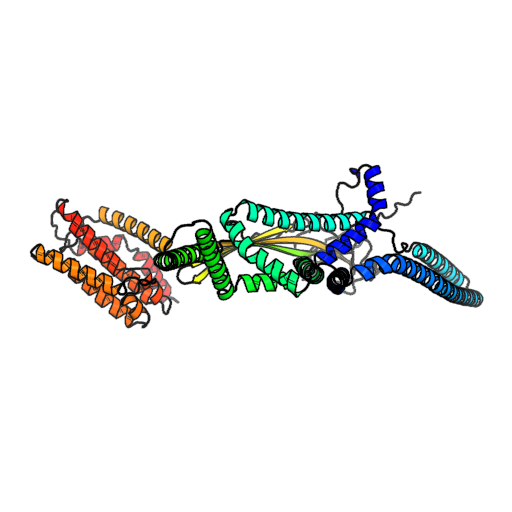27 1.00 90.00 324 HIS A C 1
ATOM 2653 O O . HIS A 1 324 ? 0.363 20.476 -52.624 1.00 90.00 324 HIS A O 1
ATOM 2659 N N . TRP A 1 325 ? 2.053 20.382 -51.164 1.00 91.81 325 TRP A N 1
ATOM 2660 C CA . TRP A 1 325 ? 1.317 19.670 -50.124 1.00 91.81 325 TRP A CA 1
ATOM 2661 C C . TRP A 1 325 ? 0.412 20.618 -49.334 1.00 91.81 325 TRP A C 1
ATOM 2663 O O . TRP A 1 325 ? 0.892 21.588 -48.753 1.00 91.81 325 TRP A O 1
ATOM 2673 N N . THR A 1 326 ? -0.882 20.310 -49.263 1.00 91.56 326 THR A N 1
ATOM 2674 C CA . THR A 1 326 ? -1.879 21.124 -48.548 1.00 91.56 326 THR A CA 1
ATOM 2675 C C . THR A 1 326 ? -2.840 20.257 -47.735 1.00 91.56 326 THR A C 1
ATOM 2677 O O . THR A 1 326 ? -2.967 19.059 -47.982 1.00 91.56 326 THR A O 1
ATOM 2680 N N . THR A 1 327 ? -3.555 20.866 -46.791 1.00 90.12 327 THR A N 1
ATOM 2681 C CA . THR A 1 327 ? -4.630 20.235 -46.002 1.00 90.12 327 THR A CA 1
ATOM 2682 C C . THR A 1 327 ? -5.984 20.213 -46.728 1.00 90.12 327 THR A C 1
ATOM 2684 O O . THR A 1 327 ? -6.969 19.728 -46.172 1.00 90.12 327 THR A O 1
ATOM 2687 N N . ASN A 1 328 ? -6.055 20.707 -47.971 1.00 90.69 328 ASN A N 1
ATOM 2688 C CA . ASN A 1 328 ? -7.263 20.646 -48.791 1.00 90.69 328 ASN A CA 1
ATOM 2689 C C . ASN A 1 328 ? -7.455 19.223 -49.330 1.00 90.69 328 ASN A C 1
ATOM 2691 O O . ASN A 1 328 ? -6.854 18.820 -50.331 1.00 90.69 328 ASN A O 1
ATOM 2695 N N . MET A 1 329 ? -8.292 18.469 -48.624 1.00 89.00 329 MET A N 1
ATOM 2696 C CA . MET A 1 329 ? -8.658 17.087 -48.925 1.00 89.00 329 MET A CA 1
ATOM 2697 C C . MET A 1 329 ? -9.840 17.017 -49.899 1.00 89.00 329 MET A C 1
ATOM 2699 O O . MET A 1 329 ? -10.635 17.954 -49.993 1.00 89.00 329 MET A O 1
ATOM 2703 N N . MET A 1 330 ? -9.986 15.904 -50.626 1.00 88.56 330 MET A N 1
ATOM 2704 C CA . MET A 1 330 ? -11.189 15.687 -51.438 1.00 88.56 330 MET A CA 1
ATOM 2705 C C . MET A 1 330 ? -12.416 15.432 -50.537 1.00 88.56 330 MET A C 1
ATOM 2707 O O . MET A 1 330 ? -12.268 14.825 -49.478 1.00 88.56 330 MET A O 1
ATOM 2711 N N . PRO A 1 331 ? -13.645 15.800 -50.952 1.00 85.06 331 PRO A N 1
ATOM 2712 C CA . PRO A 1 331 ? -14.849 15.626 -50.126 1.00 85.06 331 PRO A CA 1
ATOM 2713 C C . PRO A 1 331 ? -15.164 14.178 -49.718 1.00 85.06 331 PRO A C 1
ATOM 2715 O O . PRO A 1 331 ? -15.794 13.955 -48.692 1.00 85.06 331 PRO A O 1
ATOM 2718 N N . ASN A 1 332 ? -14.737 13.198 -50.522 1.00 86.25 332 ASN A N 1
ATOM 2719 C CA . ASN A 1 332 ? -14.931 11.768 -50.256 1.00 86.25 332 ASN A CA 1
ATOM 2720 C C . ASN A 1 332 ? -13.702 11.109 -49.593 1.00 86.25 332 ASN A C 1
ATOM 2722 O O . ASN A 1 332 ? -13.599 9.885 -49.535 1.00 86.25 332 ASN A O 1
ATOM 2726 N N . GLU A 1 333 ? -12.732 11.910 -49.147 1.00 86.12 333 GLU A N 1
ATOM 2727 C CA . GLU A 1 333 ? -11.539 11.449 -48.443 1.00 86.12 333 GLU A CA 1
ATOM 2728 C C . GLU A 1 333 ? -11.611 11.730 -46.943 1.00 86.12 333 GLU A C 1
ATOM 2730 O O . GLU A 1 333 ? -12.511 12.393 -46.430 1.00 86.12 333 GLU A O 1
ATOM 2735 N N . ARG A 1 334 ? -10.623 11.199 -46.221 1.00 89.25 334 ARG A N 1
ATOM 2736 C CA . ARG A 1 334 ? -10.412 11.501 -44.807 1.00 89.25 334 ARG A CA 1
ATOM 2737 C C . ARG A 1 334 ? -10.142 12.996 -44.599 1.00 89.25 334 ARG A C 1
ATOM 2739 O O . ARG A 1 334 ? -9.568 13.654 -45.464 1.00 89.25 334 ARG A O 1
ATOM 2746 N N . GLY A 1 335 ? -10.507 13.507 -43.426 1.00 91.44 335 GLY A N 1
ATOM 2747 C CA . GLY A 1 335 ? -10.246 14.898 -43.055 1.00 91.44 335 GLY A CA 1
ATOM 2748 C C . GLY A 1 335 ? -8.748 15.219 -42.910 1.00 91.44 335 GLY A C 1
ATOM 2749 O O . GLY A 1 335 ? -7.925 14.306 -42.793 1.00 91.44 335 GLY A O 1
ATOM 2750 N N . PRO A 1 336 ? -8.380 16.512 -42.868 1.00 93.69 336 PRO A N 1
ATOM 2751 C CA . PRO A 1 336 ? -6.992 16.954 -42.695 1.00 93.69 336 PRO A CA 1
ATOM 2752 C C . PRO A 1 336 ? -6.373 16.504 -41.365 1.00 93.69 336 PRO A C 1
ATOM 2754 O O . PRO A 1 336 ? -5.162 16.339 -41.276 1.00 93.69 336 PRO A O 1
ATOM 2757 N N . TRP A 1 337 ? -7.199 16.257 -40.349 1.00 94.75 337 TRP A N 1
ATOM 2758 C CA . TRP A 1 337 ? -6.791 15.687 -39.070 1.00 94.75 337 TRP A CA 1
ATOM 2759 C C . TRP A 1 337 ? -7.699 14.507 -38.728 1.00 94.75 337 TRP A C 1
ATOM 2761 O O . TRP A 1 337 ? -8.926 14.629 -38.779 1.00 94.75 337 TRP A O 1
ATOM 2771 N N . THR A 1 338 ? -7.108 13.356 -38.407 1.00 93.50 338 THR A N 1
ATOM 2772 C CA . THR A 1 338 ? -7.853 12.129 -38.082 1.00 93.50 338 THR A CA 1
ATOM 2773 C C . THR A 1 338 ? -7.267 11.372 -36.900 1.00 93.50 338 THR A C 1
ATOM 2775 O O . THR A 1 338 ? -6.061 11.393 -36.677 1.00 93.50 338 THR A O 1
ATOM 2778 N N . ASP A 1 339 ? -8.111 10.631 -36.190 1.00 90.62 339 ASP A N 1
ATOM 2779 C CA . ASP A 1 339 ? -7.676 9.587 -35.254 1.00 90.62 339 ASP A CA 1
ATOM 2780 C C . ASP A 1 339 ? -7.192 8.331 -36.023 1.00 90.62 339 ASP A C 1
ATOM 2782 O O . ASP A 1 339 ? -7.409 8.189 -37.230 1.00 90.62 339 ASP A O 1
ATOM 2786 N N . SER A 1 340 ? -6.574 7.389 -35.318 1.00 86.44 340 SER A N 1
ATOM 2787 C CA . SER A 1 340 ? -6.240 6.024 -35.743 1.00 86.44 340 SER A CA 1
ATOM 2788 C C . SER A 1 340 ? -7.386 5.294 -36.458 1.00 86.44 340 SER A C 1
ATOM 2790 O O . SER A 1 340 ? -7.145 4.548 -37.405 1.00 86.44 340 SER A O 1
ATOM 2792 N N . GLN A 1 341 ? -8.635 5.554 -36.058 1.00 88.88 341 GLN A N 1
ATOM 2793 C CA . GLN A 1 341 ? -9.852 4.991 -36.659 1.00 88.88 341 GLN A CA 1
ATOM 2794 C C . GLN A 1 341 ? -10.364 5.784 -37.879 1.00 88.88 341 GLN A C 1
ATOM 2796 O O . GLN A 1 341 ? -11.492 5.574 -38.318 1.00 88.88 341 GLN A O 1
ATOM 2801 N N . LEU A 1 342 ? -9.575 6.724 -38.416 1.00 87.12 342 LEU A N 1
ATOM 2802 C CA . LEU A 1 342 ? -9.907 7.599 -39.555 1.00 87.12 342 LEU A CA 1
ATOM 2803 C C . LEU A 1 342 ? -11.062 8.587 -39.315 1.00 87.12 342 LEU A C 1
ATOM 2805 O O . LEU A 1 342 ? -11.502 9.265 -40.244 1.00 87.12 342 LEU A O 1
ATOM 2809 N N . LYS A 1 343 ? -11.539 8.714 -38.073 1.00 91.12 343 LYS A N 1
ATOM 2810 C CA . LYS A 1 343 ? -12.558 9.701 -37.708 1.00 91.12 343 LYS A CA 1
ATOM 2811 C C . LYS A 1 343 ? -11.950 11.112 -37.734 1.00 91.12 343 LYS A C 1
ATOM 2813 O O . LYS A 1 343 ? -10.862 11.281 -37.177 1.00 91.12 343 LYS A O 1
ATOM 2818 N N . PRO A 1 344 ? -12.612 12.114 -38.344 1.00 91.62 344 PRO A N 1
ATOM 2819 C CA . PRO A 1 344 ? -12.118 13.487 -38.342 1.00 91.62 344 PRO A CA 1
ATOM 2820 C C . PRO A 1 344 ? -12.105 14.057 -36.918 1.00 91.62 344 PRO A C 1
ATOM 2822 O O . PRO A 1 344 ? -13.056 13.865 -36.157 1.00 91.62 344 PRO A O 1
ATOM 2825 N N . ILE A 1 345 ? -11.022 14.748 -36.574 1.00 93.12 345 ILE A N 1
ATOM 2826 C CA . ILE A 1 345 ? -10.788 15.385 -35.269 1.00 93.12 345 ILE A CA 1
ATOM 2827 C C . ILE A 1 345 ? -10.286 16.824 -35.472 1.00 93.12 345 ILE A C 1
ATOM 2829 O O . ILE A 1 345 ? -9.857 17.157 -36.580 1.00 93.12 345 ILE A O 1
ATOM 2833 N N . PRO A 1 346 ? -10.350 17.694 -34.446 1.00 91.88 346 PRO A N 1
ATOM 2834 C CA . PRO A 1 346 ? -9.729 19.016 -34.509 1.00 91.88 346 PRO A CA 1
ATOM 2835 C C . PRO A 1 346 ? -8.209 18.928 -34.703 1.00 91.88 346 PRO A C 1
ATOM 2837 O O . PRO A 1 346 ? -7.594 17.872 -34.525 1.00 91.88 346 PRO A O 1
ATOM 2840 N N . SER A 1 347 ? -7.597 20.056 -35.066 1.00 91.88 347 SER A N 1
ATOM 2841 C CA . SER A 1 347 ? -6.143 20.156 -35.206 1.00 91.88 347 SER A CA 1
ATOM 2842 C C . SER A 1 347 ? -5.432 19.861 -33.880 1.00 91.88 347 SER A C 1
ATOM 2844 O O . SER A 1 347 ? -6.019 19.966 -32.801 1.00 91.88 347 SER A O 1
ATOM 2846 N N . LYS A 1 348 ? -4.133 19.538 -33.935 1.00 87.56 348 LYS A N 1
ATOM 2847 C CA . LYS A 1 348 ? -3.334 19.277 -32.722 1.00 87.56 348 LYS A CA 1
ATOM 2848 C C . LYS A 1 348 ? -3.322 20.442 -31.712 1.00 87.56 348 LYS A C 1
ATOM 2850 O O . LYS A 1 348 ? -3.082 20.206 -30.529 1.00 87.56 348 LYS A O 1
ATOM 2855 N N . GLU A 1 349 ? -3.559 21.671 -32.176 1.00 88.50 349 GLU A N 1
ATOM 2856 C CA . GLU A 1 349 ? -3.586 22.894 -31.357 1.00 88.50 349 GLU A CA 1
ATOM 2857 C C . GLU A 1 349 ? -4.930 23.076 -30.641 1.00 88.50 349 GLU A C 1
ATOM 2859 O O . GLU A 1 349 ? -4.969 23.526 -29.499 1.00 88.50 349 GLU A O 1
ATOM 2864 N N . GLU A 1 350 ? -6.027 22.678 -31.286 1.00 89.69 350 GLU A N 1
ATOM 2865 C CA . GLU A 1 350 ? -7.389 22.784 -30.752 1.00 89.69 350 GLU A CA 1
ATOM 2866 C C . GLU A 1 350 ? -7.832 21.511 -30.006 1.00 89.69 350 GLU A C 1
ATOM 2868 O O . GLU A 1 350 ? -8.857 21.497 -29.326 1.00 89.69 350 GLU A O 1
ATOM 2873 N N . PHE A 1 351 ? -7.054 20.429 -30.084 1.00 89.38 351 PHE A N 1
ATOM 2874 C CA . PHE A 1 351 ? -7.353 19.174 -29.403 1.00 89.38 351 PHE A CA 1
ATOM 2875 C C . PHE A 1 351 ? -7.363 19.334 -27.870 1.00 89.38 351 PHE A C 1
ATOM 2877 O O . PHE A 1 351 ? -6.327 19.550 -27.234 1.00 89.38 351 PHE A O 1
ATOM 2884 N N . GLN A 1 352 ? -8.541 19.159 -27.264 1.00 87.50 352 GLN A N 1
ATOM 2885 C CA . GLN A 1 352 ? -8.741 19.230 -25.815 1.00 87.50 352 GLN A CA 1
ATOM 2886 C C . GLN A 1 352 ? -8.904 17.843 -25.187 1.00 87.50 352 GLN A C 1
ATOM 2888 O O . GLN A 1 352 ? -9.447 16.914 -25.785 1.00 87.50 352 GLN A O 1
ATOM 2893 N N . LEU A 1 353 ? -8.438 17.712 -23.943 1.00 90.06 353 LEU A N 1
ATOM 2894 C CA . LEU A 1 353 ? -8.622 16.497 -23.154 1.00 90.06 353 LEU A CA 1
ATOM 2895 C C . LEU A 1 353 ? -10.091 16.338 -22.724 1.00 90.06 353 LEU A C 1
ATOM 2897 O O . LEU A 1 353 ? -10.788 17.340 -22.566 1.00 90.06 353 LEU A O 1
ATOM 2901 N N . PRO A 1 354 ? -10.555 15.102 -22.461 1.00 88.75 354 PRO A N 1
ATOM 2902 C CA . PRO A 1 354 ? -11.896 14.876 -21.936 1.00 88.75 354 PRO A CA 1
ATOM 2903 C C . PRO A 1 354 ? -12.127 15.595 -20.601 1.00 88.75 354 PRO A C 1
ATOM 2905 O O . PRO A 1 354 ? -11.228 15.678 -19.757 1.00 88.75 354 PRO A O 1
ATOM 2908 N N . GLU A 1 355 ? -13.357 16.056 -20.378 1.00 86.69 355 GLU A N 1
ATOM 2909 C CA . GLU A 1 355 ? -13.742 16.718 -19.131 1.00 86.69 355 GLU A CA 1
ATOM 2910 C C . GLU A 1 355 ? -13.609 15.795 -17.909 1.00 86.69 355 GLU A C 1
ATOM 2912 O O . GLU A 1 355 ? -13.711 14.566 -17.985 1.00 86.69 355 GLU A O 1
ATOM 2917 N N . SER A 1 356 ? -13.384 16.392 -16.735 1.00 84.69 356 SER A N 1
ATOM 2918 C CA . SER A 1 356 ? -13.254 15.626 -15.496 1.00 84.69 356 SER A CA 1
ATOM 2919 C C . SER A 1 356 ? -14.591 15.021 -15.066 1.00 84.69 356 SER A C 1
ATOM 2921 O O . SER A 1 356 ? -15.561 15.749 -14.877 1.00 84.69 356 SER A O 1
ATOM 2923 N N . THR A 1 357 ? -14.632 13.711 -14.819 1.00 81.88 357 THR A N 1
ATOM 2924 C CA . THR A 1 357 ? -15.843 13.009 -14.362 1.00 81.88 357 THR A CA 1
ATOM 2925 C C . THR A 1 357 ? -15.783 12.725 -12.861 1.00 81.88 357 THR A C 1
ATOM 2927 O O . THR A 1 357 ? -14.746 12.293 -12.344 1.00 81.88 357 THR A O 1
ATOM 2930 N N . SER A 1 358 ? -16.899 12.913 -12.150 1.00 79.56 358 SER A N 1
ATOM 2931 C CA . SER A 1 358 ? -17.053 12.510 -10.747 1.00 79.56 358 SER A CA 1
ATOM 2932 C C . SER A 1 358 ? -18.241 11.570 -10.566 1.00 79.56 358 SER A C 1
ATOM 2934 O O . SER A 1 358 ? -19.382 11.987 -10.746 1.00 79.56 358 SER A O 1
ATOM 2936 N N . ASN A 1 359 ? -17.976 10.335 -10.141 1.00 78.06 359 ASN A N 1
ATOM 2937 C CA . ASN A 1 359 ? -19.012 9.347 -9.847 1.00 78.06 359 ASN A CA 1
ATOM 2938 C C . ASN A 1 359 ? -19.031 9.050 -8.347 1.00 78.06 359 ASN A C 1
ATOM 2940 O O . ASN A 1 359 ? -17.991 8.743 -7.761 1.00 78.06 359 ASN A O 1
ATOM 2944 N N . THR A 1 360 ? -20.212 9.127 -7.736 1.00 72.50 360 THR A N 1
ATOM 2945 C CA . THR A 1 360 ? -20.418 8.796 -6.320 1.00 72.50 360 THR A CA 1
ATOM 2946 C C . THR A 1 360 ? -21.197 7.492 -6.223 1.00 72.50 360 THR A C 1
ATOM 2948 O O . THR A 1 360 ? -22.259 7.357 -6.824 1.00 72.50 360 THR A O 1
ATOM 2951 N N . THR A 1 361 ? -20.677 6.528 -5.470 1.00 71.25 361 THR A N 1
ATOM 2952 C CA . THR A 1 361 ? -21.316 5.230 -5.242 1.00 71.25 361 THR A CA 1
ATOM 2953 C C . THR A 1 361 ? -21.384 4.952 -3.749 1.00 71.25 361 THR A C 1
ATOM 2955 O O . THR A 1 361 ? -20.419 5.179 -3.018 1.00 71.25 361 THR A O 1
ATOM 2958 N N . TYR A 1 362 ? -22.523 4.440 -3.296 1.00 65.94 362 TYR A N 1
ATOM 2959 C CA . TYR A 1 362 ? -22.733 4.031 -1.913 1.00 65.94 362 TYR A CA 1
ATOM 2960 C C . TYR A 1 362 ? -22.513 2.526 -1.815 1.00 65.94 362 TYR A C 1
ATOM 2962 O O . TYR A 1 362 ? -23.139 1.762 -2.546 1.00 65.94 362 TYR A O 1
ATOM 2970 N N . GLN A 1 363 ? -21.605 2.097 -0.939 1.00 62.34 363 GLN A N 1
ATOM 2971 C CA . GLN A 1 363 ? -21.406 0.680 -0.656 1.00 62.34 363 GLN A CA 1
ATOM 2972 C C . GLN A 1 363 ? -21.597 0.422 0.835 1.00 62.34 363 GLN A C 1
ATOM 2974 O O . GLN A 1 363 ? -20.851 0.929 1.676 1.00 62.34 363 GLN A O 1
ATOM 2979 N N . THR A 1 364 ? -22.592 -0.397 1.152 1.00 57.28 364 THR A N 1
ATOM 2980 C CA . THR A 1 364 ? -22.820 -0.911 2.502 1.00 57.28 364 THR A CA 1
ATOM 2981 C C . THR A 1 364 ? -21.886 -2.094 2.718 1.00 57.28 364 THR A C 1
ATOM 2983 O O . THR A 1 364 ? -21.967 -3.077 1.985 1.00 57.28 364 THR A O 1
ATOM 2986 N N . ILE A 1 365 ? -20.954 -1.980 3.668 1.00 54.66 365 ILE A N 1
ATOM 2987 C CA . ILE A 1 365 ? -20.018 -3.073 3.988 1.00 54.66 365 ILE A CA 1
ATOM 2988 C C . ILE A 1 365 ? -20.583 -3.938 5.114 1.00 54.66 365 ILE A C 1
ATOM 2990 O O . ILE A 1 365 ? -20.467 -5.152 5.041 1.00 54.66 365 ILE A O 1
ATOM 2994 N N . ASN A 1 366 ? -21.223 -3.314 6.109 1.00 50.81 366 ASN A N 1
ATOM 2995 C CA . ASN A 1 366 ? -21.883 -3.958 7.249 1.00 50.81 366 ASN A CA 1
ATOM 2996 C C . ASN A 1 366 ? -23.126 -3.142 7.663 1.00 50.81 366 ASN A C 1
ATOM 2998 O O . ASN A 1 366 ? -23.206 -1.954 7.353 1.00 50.81 366 ASN A O 1
ATOM 3002 N N . GLU A 1 367 ? -24.025 -3.726 8.464 1.00 49.84 367 GLU A N 1
ATOM 3003 C CA . GLU A 1 367 ? -25.254 -3.096 9.008 1.00 49.84 367 GLU A CA 1
ATOM 3004 C C . GLU A 1 367 ? -25.039 -1.741 9.717 1.00 49.84 367 GLU A C 1
ATOM 3006 O O . GLU A 1 367 ? -25.957 -0.934 9.805 1.00 49.84 367 GLU A O 1
ATOM 3011 N N . LYS A 1 368 ? -23.824 -1.464 10.214 1.00 43.91 368 LYS A N 1
ATOM 3012 C CA . LYS A 1 368 ? -23.488 -0.242 10.974 1.00 43.91 368 LYS A CA 1
ATOM 3013 C C . LYS A 1 368 ? -22.653 0.784 10.193 1.00 43.91 368 LYS A C 1
ATOM 3015 O O . LYS A 1 368 ? -22.382 1.864 10.720 1.00 43.91 368 LYS A O 1
ATOM 3020 N N . GLN A 1 369 ? -22.187 0.452 8.984 1.00 49.91 369 GLN A N 1
ATOM 3021 C CA . GLN A 1 369 ? -21.236 1.278 8.229 1.00 49.91 369 GLN A CA 1
ATOM 3022 C C . GLN A 1 369 ? -21.566 1.299 6.733 1.00 49.91 369 GLN A C 1
ATOM 3024 O O . GLN A 1 369 ? -21.300 0.347 5.991 1.00 49.91 369 GLN A O 1
ATOM 3029 N N . THR A 1 370 ? -22.079 2.441 6.282 1.00 52.88 370 THR A N 1
ATOM 3030 C CA . THR A 1 370 ? -22.194 2.789 4.863 1.00 52.88 370 THR A CA 1
ATOM 3031 C C . THR A 1 370 ? -21.002 3.641 4.456 1.00 52.88 370 THR A C 1
ATOM 3033 O O . THR A 1 370 ? -20.723 4.656 5.093 1.00 52.88 370 THR A O 1
ATOM 3036 N N . ILE A 1 371 ? -20.290 3.242 3.401 1.00 66.25 371 ILE A N 1
ATOM 3037 C CA . ILE A 1 371 ? -19.175 4.021 2.858 1.00 66.25 371 ILE A CA 1
ATOM 3038 C C . ILE A 1 371 ? -19.641 4.727 1.589 1.00 66.25 371 ILE A C 1
ATOM 3040 O O . ILE A 1 371 ? -20.048 4.083 0.618 1.00 66.25 371 ILE A O 1
ATOM 3044 N N . LYS A 1 372 ? -19.537 6.055 1.577 1.00 74.12 372 LYS A N 1
ATOM 3045 C CA . LYS A 1 372 ? -19.684 6.866 0.368 1.00 74.12 372 LYS A CA 1
ATOM 3046 C C . LYS A 1 372 ? -18.341 6.896 -0.348 1.00 74.12 372 LYS A C 1
ATOM 3048 O O . LYS A 1 372 ? -17.357 7.397 0.192 1.00 74.12 372 LYS A O 1
ATOM 3053 N N . ARG A 1 373 ? -18.286 6.338 -1.556 1.00 75.19 373 ARG A N 1
ATOM 3054 C CA . ARG A 1 373 ? -17.096 6.369 -2.410 1.00 75.19 373 ARG A CA 1
ATOM 3055 C C . ARG A 1 373 ? -17.293 7.366 -3.539 1.00 75.19 373 ARG A C 1
ATOM 3057 O O . ARG A 1 373 ? -18.099 7.134 -4.434 1.00 75.19 373 ARG A O 1
ATOM 3064 N N . THR A 1 374 ? -16.515 8.438 -3.527 1.00 77.69 374 THR A N 1
ATOM 3065 C CA . THR A 1 374 ? -16.472 9.423 -4.611 1.00 77.69 374 THR A CA 1
ATOM 3066 C C . THR A 1 374 ? -15.218 9.187 -5.441 1.00 77.69 374 THR A C 1
ATOM 3068 O O . THR A 1 374 ? -14.101 9.326 -4.943 1.00 77.69 374 THR A O 1
ATOM 3071 N N . THR A 1 375 ? -15.393 8.833 -6.711 1.00 82.00 375 THR A N 1
ATOM 3072 C CA . THR A 1 375 ? -14.305 8.664 -7.678 1.00 82.00 375 THR A CA 1
ATOM 3073 C C . THR A 1 375 ? -14.264 9.881 -8.589 1.00 82.00 375 THR A C 1
ATOM 3075 O O . THR A 1 375 ? -15.180 10.083 -9.385 1.00 82.00 375 THR A O 1
ATOM 3078 N N . ARG A 1 376 ? -13.208 10.691 -8.484 1.00 81.50 376 ARG A N 1
ATOM 3079 C CA . ARG A 1 376 ? -12.962 11.837 -9.369 1.00 81.50 376 ARG A CA 1
ATOM 3080 C C . ARG A 1 376 ? -11.823 11.508 -10.326 1.00 81.50 376 ARG A C 1
ATOM 3082 O O . ARG A 1 376 ? -10.722 11.201 -9.877 1.00 81.50 376 ARG A O 1
ATOM 3089 N N . LYS A 1 377 ? -12.080 11.599 -11.626 1.00 87.50 377 LYS A N 1
ATOM 3090 C CA . LYS A 1 377 ? -11.105 11.387 -12.700 1.00 87.50 377 LYS A CA 1
ATOM 3091 C C . LYS A 1 377 ? -10.780 12.730 -13.345 1.00 87.50 377 LYS A C 1
ATOM 3093 O O . LYS A 1 377 ? -11.690 13.424 -13.787 1.00 87.50 377 LYS A O 1
ATOM 3098 N N . VAL A 1 378 ? -9.506 13.113 -13.359 1.00 87.50 378 VAL A N 1
ATOM 3099 C CA . VAL A 1 378 ? -9.034 14.385 -13.930 1.00 87.50 378 VAL A CA 1
ATOM 3100 C C . VAL A 1 378 ? -7.929 14.107 -14.942 1.00 87.50 378 VAL A C 1
ATOM 3102 O O . VAL A 1 378 ? -6.970 13.406 -14.622 1.00 87.50 378 VAL A O 1
ATOM 3105 N N . TRP A 1 379 ? -8.055 14.669 -16.141 1.00 87.56 379 TRP A N 1
ATOM 3106 C CA . TRP A 1 379 ? -7.047 14.588 -17.196 1.00 87.56 379 TRP A CA 1
ATOM 3107 C C . TRP A 1 379 ? -6.096 15.784 -17.135 1.00 87.56 379 TRP A C 1
ATOM 3109 O O . TRP A 1 379 ? -6.516 16.914 -16.902 1.00 87.56 379 TRP A O 1
ATOM 3119 N N . THR A 1 380 ? -4.805 15.536 -17.338 1.00 86.38 380 THR A N 1
ATOM 3120 C CA . THR A 1 380 ? -3.758 16.568 -17.423 1.00 86.38 380 THR A CA 1
ATOM 3121 C C . THR A 1 380 ? -2.736 16.161 -18.475 1.00 86.38 380 THR A C 1
ATOM 3123 O O . THR A 1 380 ? -2.437 14.976 -18.584 1.00 86.38 380 THR A O 1
ATOM 3126 N N . TRP A 1 381 ? -2.168 17.097 -19.232 1.00 86.00 381 TRP A N 1
ATOM 3127 C CA . TRP A 1 381 ? -1.049 16.770 -20.121 1.00 86.00 381 TRP A CA 1
ATOM 3128 C C . TRP A 1 381 ? 0.181 16.361 -19.299 1.00 86.00 381 TRP A C 1
ATOM 3130 O O . TRP A 1 381 ? 0.477 16.977 -18.273 1.00 86.00 381 TRP A O 1
ATOM 3140 N N . ALA A 1 382 ? 0.848 15.279 -19.708 1.00 77.44 382 ALA A N 1
ATOM 3141 C CA . ALA A 1 382 ? 2.078 14.807 -19.068 1.00 77.44 382 ALA A CA 1
ATOM 3142 C C . ALA A 1 382 ? 3.322 15.404 -19.741 1.00 77.44 382 ALA A C 1
ATOM 3144 O O . ALA A 1 382 ? 4.296 15.705 -19.056 1.00 77.44 382 ALA A O 1
ATOM 3145 N N . ASP A 1 383 ? 3.249 15.611 -21.057 1.00 76.31 383 ASP A N 1
ATOM 3146 C CA . ASP A 1 383 ? 4.317 16.182 -21.876 1.00 76.31 383 ASP A CA 1
ATOM 3147 C C . ASP A 1 383 ? 3.992 17.614 -22.325 1.00 76.31 383 ASP A C 1
ATOM 3149 O O . ASP A 1 383 ? 2.828 18.026 -22.354 1.00 76.31 383 ASP A O 1
ATOM 3153 N N . GLY A 1 384 ? 5.041 18.358 -22.690 1.00 79.38 384 GLY A N 1
ATOM 3154 C CA . GLY A 1 384 ? 4.969 19.755 -23.121 1.00 79.38 384 GLY A CA 1
ATOM 3155 C C . GLY A 1 384 ? 4.143 19.946 -24.390 1.00 79.38 384 GLY A C 1
ATOM 3156 O O . GLY A 1 384 ? 2.992 20.356 -24.297 1.00 79.38 384 GLY A O 1
ATOM 3157 N N . ASP A 1 385 ? 4.713 19.648 -25.556 1.00 84.25 385 ASP A N 1
ATOM 3158 C CA . ASP A 1 385 ? 4.036 19.734 -26.858 1.00 84.25 385 ASP A CA 1
ATOM 3159 C C . ASP A 1 385 ? 3.967 18.350 -27.536 1.00 84.25 385 ASP A C 1
ATOM 3161 O O . ASP A 1 385 ? 4.570 17.383 -27.061 1.00 84.25 385 ASP A O 1
ATOM 3165 N N . TRP A 1 386 ? 3.192 18.236 -28.613 1.00 85.88 386 TRP A N 1
ATOM 3166 C CA . TRP A 1 386 ? 3.120 17.040 -29.451 1.00 85.88 386 TRP A CA 1
ATOM 3167 C C . TRP A 1 386 ? 4.477 16.743 -30.101 1.00 85.88 386 TRP A C 1
ATOM 3169 O O . TRP A 1 386 ? 5.117 17.645 -30.640 1.00 85.88 386 TRP A O 1
ATOM 3179 N N . TRP A 1 387 ? 4.884 15.473 -30.130 1.00 83.62 387 TRP A N 1
ATOM 3180 C CA . TRP A 1 387 ? 6.055 15.029 -30.894 1.00 83.62 387 TRP A CA 1
ATOM 3181 C C . TRP A 1 387 ? 5.648 14.140 -32.062 1.00 83.62 387 TRP A C 1
ATOM 3183 O O . TRP A 1 387 ? 4.530 13.624 -32.120 1.00 83.62 387 TRP A O 1
ATOM 3193 N N . VAL A 1 388 ? 6.571 13.972 -33.003 1.00 86.38 388 VAL A N 1
ATOM 3194 C CA . VAL A 1 388 ? 6.359 13.164 -34.200 1.00 86.38 388 VAL A CA 1
ATOM 3195 C C . VAL A 1 388 ? 6.844 11.736 -33.976 1.00 86.38 388 VAL A C 1
ATOM 3197 O O . VAL A 1 388 ? 7.894 11.495 -33.381 1.00 86.38 388 VAL A O 1
ATOM 3200 N N . ASP A 1 389 ? 6.027 10.802 -34.444 1.00 82.75 389 ASP A N 1
ATOM 3201 C CA . ASP A 1 389 ? 6.254 9.367 -34.494 1.00 82.75 389 ASP A CA 1
ATOM 3202 C C . ASP A 1 389 ? 7.447 8.890 -35.344 1.00 82.75 389 ASP A C 1
ATOM 3204 O O . ASP A 1 389 ? 7.223 8.580 -36.509 1.00 82.75 389 ASP A O 1
ATOM 3208 N N . MET A 1 390 ? 8.672 8.795 -34.813 1.00 78.31 390 MET A N 1
ATOM 3209 C CA . MET A 1 390 ? 9.859 8.383 -35.597 1.00 78.31 390 MET A CA 1
ATOM 3210 C C . MET A 1 390 ? 10.191 6.877 -35.554 1.00 78.31 390 MET A C 1
ATOM 3212 O O . MET A 1 390 ? 11.147 6.438 -36.188 1.00 78.31 390 MET A O 1
ATOM 3216 N N . THR A 1 391 ? 9.425 6.041 -34.844 1.00 74.00 391 THR A N 1
ATOM 3217 C CA . THR A 1 391 ? 9.744 4.602 -34.680 1.00 74.00 391 THR A CA 1
ATOM 3218 C C . THR A 1 391 ? 9.851 3.817 -35.993 1.00 74.00 391 THR A C 1
ATOM 3220 O O . THR A 1 391 ? 10.570 2.822 -36.042 1.00 74.00 391 THR A O 1
ATOM 3223 N N . GLY A 1 392 ? 9.182 4.262 -37.062 1.00 62.12 392 GLY A N 1
ATOM 3224 C CA . GLY A 1 392 ? 9.209 3.618 -38.380 1.00 62.12 392 GLY A CA 1
ATOM 3225 C C . GLY A 1 392 ? 10.373 4.022 -39.298 1.00 62.12 392 GLY A C 1
ATOM 3226 O O . GLY A 1 392 ? 10.448 3.507 -40.414 1.00 62.12 392 GLY A O 1
ATOM 3227 N N . GLU A 1 393 ? 11.270 4.913 -38.864 1.00 65.50 393 GLU A N 1
ATOM 3228 C CA . GLU A 1 393 ? 12.402 5.406 -39.669 1.00 65.50 393 GLU A CA 1
ATOM 3229 C C . GLU A 1 393 ? 13.426 4.294 -39.964 1.00 65.50 393 GLU A C 1
ATOM 3231 O O . GLU A 1 393 ? 13.806 4.081 -41.114 1.00 65.50 393 GLU A O 1
ATOM 3236 N N . LEU A 1 394 ? 13.782 3.491 -38.952 1.00 54.84 394 LEU A N 1
ATOM 3237 C CA . LEU A 1 394 ? 14.689 2.334 -39.082 1.00 54.84 394 LEU A CA 1
ATOM 3238 C C . LEU A 1 394 ? 14.144 1.233 -40.010 1.00 54.84 394 LEU A C 1
ATOM 3240 O O . LEU A 1 394 ? 14.913 0.447 -40.557 1.00 54.84 394 LEU A O 1
ATOM 3244 N N . GLU A 1 395 ? 12.822 1.174 -40.186 1.00 68.38 395 GLU A N 1
ATOM 3245 C CA . GLU A 1 395 ? 12.141 0.218 -41.067 1.00 68.38 395 GLU A CA 1
ATOM 3246 C C . GLU A 1 395 ? 11.873 0.794 -42.473 1.00 68.38 395 GLU A C 1
ATOM 3248 O O . GLU A 1 395 ? 11.240 0.128 -43.294 1.00 68.38 395 GLU A O 1
ATOM 3253 N N . GLY A 1 396 ? 12.302 2.033 -42.756 1.00 71.56 396 GLY A N 1
ATOM 3254 C CA . GLY A 1 396 ? 12.071 2.719 -44.036 1.00 71.56 396 GLY A CA 1
ATOM 3255 C C . GLY A 1 396 ? 10.600 3.064 -44.313 1.00 71.56 396 GLY A C 1
ATOM 3256 O O . GLY A 1 396 ? 10.225 3.371 -45.449 1.00 71.56 396 GLY A O 1
ATOM 3257 N N . LYS A 1 397 ? 9.740 3.000 -43.291 1.00 77.00 397 LYS A N 1
ATOM 3258 C CA . LYS A 1 397 ? 8.297 3.268 -43.403 1.00 77.00 397 LYS A CA 1
ATOM 3259 C C . LYS A 1 397 ? 7.966 4.752 -43.337 1.00 77.00 397 LYS A C 1
ATOM 3261 O O . LYS A 1 397 ? 6.909 5.147 -43.818 1.00 77.00 397 LYS A O 1
ATOM 3266 N N . VAL A 1 398 ? 8.859 5.545 -42.753 1.00 80.44 398 VAL A N 1
ATOM 3267 C CA . VAL A 1 398 ? 8.656 6.961 -42.454 1.00 80.44 398 VAL A CA 1
ATOM 3268 C C . VAL A 1 398 ? 9.906 7.753 -42.860 1.00 80.44 398 VAL A C 1
ATOM 3270 O O . VAL A 1 398 ? 11.020 7.264 -42.693 1.00 80.44 398 VAL A O 1
ATOM 3273 N N . ASP A 1 399 ? 9.712 8.949 -43.413 1.00 83.44 399 ASP A N 1
ATOM 3274 C CA . ASP A 1 399 ? 10.766 9.917 -43.767 1.00 83.44 399 ASP A CA 1
ATOM 3275 C C . ASP A 1 399 ? 11.446 10.523 -42.517 1.00 83.44 399 ASP A C 1
ATOM 3277 O O . ASP A 1 399 ? 10.885 10.474 -41.421 1.00 83.44 399 ASP A O 1
ATOM 3281 N N . HIS A 1 400 ? 12.571 11.228 -42.682 1.00 82.38 400 HIS A N 1
ATOM 3282 C CA . HIS A 1 400 ? 13.286 11.963 -41.621 1.00 82.38 400 HIS A CA 1
ATOM 3283 C C . HIS A 1 400 ? 12.385 12.977 -40.882 1.00 82.38 400 HIS A C 1
ATOM 3285 O O . HIS A 1 400 ? 12.638 13.344 -39.734 1.00 82.38 400 HIS A O 1
ATOM 3291 N N . ASN A 1 401 ? 11.334 13.454 -41.554 1.00 80.00 401 ASN A N 1
ATOM 3292 C CA . ASN A 1 401 ? 10.358 14.408 -41.023 1.00 80.00 401 ASN A CA 1
ATOM 3293 C C . ASN A 1 401 ? 9.086 13.749 -40.460 1.00 80.00 401 ASN A C 1
ATOM 3295 O O . ASN A 1 401 ? 8.123 14.455 -40.134 1.00 80.00 401 ASN A O 1
ATOM 3299 N N . GLY A 1 402 ? 9.042 12.417 -40.385 1.00 83.00 402 GLY A N 1
ATOM 3300 C CA . GLY A 1 402 ? 7.899 11.680 -39.854 1.00 83.00 402 GLY A CA 1
ATOM 3301 C C . GLY A 1 402 ? 6.747 11.471 -40.842 1.00 83.00 402 GLY A C 1
ATOM 3302 O O . GLY A 1 402 ? 5.622 11.203 -40.418 1.00 83.00 402 GLY A O 1
ATOM 3303 N N . TRP A 1 403 ? 6.986 11.661 -42.145 1.00 90.69 403 TRP A N 1
ATOM 3304 C CA . TRP A 1 403 ? 5.961 11.526 -43.182 1.00 90.69 403 TRP A CA 1
ATOM 3305 C C . TRP A 1 403 ? 5.912 10.118 -43.771 1.00 90.69 403 TRP A C 1
ATOM 3307 O O . TRP A 1 403 ? 6.936 9.539 -44.123 1.00 90.69 403 TRP A O 1
ATOM 3317 N N . GLU A 1 404 ? 4.696 9.619 -43.952 1.00 91.19 404 GLU A N 1
ATOM 3318 C CA . GLU A 1 404 ? 4.384 8.426 -44.730 1.00 91.19 404 GLU A CA 1
ATOM 3319 C C . GLU A 1 404 ? 3.667 8.853 -46.010 1.00 91.19 404 GLU A C 1
ATOM 3321 O O . GLU A 1 404 ? 2.627 9.515 -45.950 1.00 91.19 404 GLU A O 1
ATOM 3326 N N . TYR A 1 405 ? 4.197 8.468 -47.165 1.00 92.69 405 TYR A N 1
ATOM 3327 C CA . TYR A 1 405 ? 3.664 8.817 -48.478 1.00 92.69 405 TYR A CA 1
ATOM 3328 C C . TYR A 1 405 ? 2.822 7.676 -49.033 1.00 92.69 405 TYR A C 1
ATOM 3330 O O . TYR A 1 405 ? 3.219 6.519 -48.965 1.00 92.69 405 TYR A O 1
ATOM 3338 N N . GLY A 1 406 ? 1.660 7.995 -49.594 1.00 90.25 406 GLY A N 1
ATOM 3339 C CA . GLY A 1 406 ? 0.726 7.028 -50.152 1.00 90.25 406 GLY A CA 1
ATOM 3340 C C . GLY A 1 406 ? 0.215 7.431 -51.530 1.00 90.25 406 GLY A C 1
ATOM 3341 O O . GLY A 1 406 ? 0.325 8.578 -51.984 1.00 90.25 406 GLY A O 1
ATOM 3342 N N . ASN A 1 407 ? -0.385 6.460 -52.213 1.00 90.00 407 ASN A N 1
ATOM 3343 C CA . ASN A 1 407 ? -1.075 6.714 -53.471 1.00 90.00 407 ASN A CA 1
ATOM 3344 C C . ASN A 1 407 ? -2.412 7.450 -53.245 1.00 90.00 407 ASN A C 1
ATOM 3346 O O . ASN A 1 407 ? -2.806 7.757 -52.119 1.00 90.00 407 ASN A O 1
ATOM 3350 N N . ASN A 1 408 ? -3.138 7.732 -54.328 1.00 86.94 408 ASN A N 1
ATOM 3351 C CA . ASN A 1 408 ? -4.430 8.426 -54.274 1.00 86.94 408 ASN A CA 1
ATOM 3352 C C . ASN A 1 408 ? -5.465 7.729 -53.360 1.00 86.94 408 ASN A C 1
ATOM 3354 O O . ASN A 1 408 ? -6.265 8.376 -52.699 1.00 86.94 408 ASN A O 1
ATOM 3358 N N . ALA A 1 409 ? -5.425 6.398 -53.278 1.00 85.50 409 ALA A N 1
ATOM 3359 C CA . ALA A 1 409 ? -6.335 5.608 -52.452 1.00 85.50 409 ALA A CA 1
ATOM 3360 C C . ALA A 1 409 ? -5.829 5.398 -51.012 1.00 85.50 409 ALA A C 1
ATOM 3362 O O . ALA A 1 409 ? -6.399 4.573 -50.295 1.00 85.50 409 ALA A O 1
ATOM 3363 N N . TRP A 1 410 ? -4.758 6.088 -50.594 1.00 86.00 410 TRP A N 1
ATOM 3364 C CA . TRP A 1 410 ? -4.100 5.902 -49.295 1.00 86.00 410 TRP A CA 1
ATOM 3365 C C . TRP A 1 410 ? -3.609 4.464 -49.042 1.00 86.00 410 TRP A C 1
ATOM 3367 O O . TRP A 1 410 ? -3.520 4.012 -47.898 1.00 86.00 410 TRP A O 1
ATOM 3377 N N . LYS A 1 411 ? -3.315 3.726 -50.116 1.00 82.94 411 LYS A N 1
ATOM 3378 C CA . LYS A 1 411 ? -2.742 2.375 -50.081 1.00 82.94 411 LYS A CA 1
ATOM 3379 C C . LYS A 1 411 ? -1.241 2.460 -50.380 1.00 82.94 411 LYS A C 1
ATOM 3381 O O . LYS A 1 411 ? -0.806 3.413 -51.020 1.00 82.94 411 LYS A O 1
ATOM 3386 N N . GLN A 1 412 ? -0.486 1.444 -49.946 1.00 82.12 412 GLN A N 1
ATOM 3387 C CA . GLN A 1 412 ? 0.970 1.334 -50.159 1.00 82.12 412 GLN A CA 1
ATOM 3388 C C . GLN A 1 412 ? 1.744 2.527 -49.568 1.00 82.12 412 GLN A C 1
ATOM 3390 O O . GLN A 1 412 ? 2.280 3.348 -50.301 1.00 82.12 412 GLN A O 1
ATOM 3395 N N . LEU A 1 413 ? 1.755 2.635 -48.235 1.00 84.31 413 LEU A N 1
ATOM 3396 C CA . LEU A 1 413 ? 2.479 3.699 -47.536 1.00 84.31 413 LEU A CA 1
ATOM 3397 C C . LEU A 1 413 ? 3.987 3.408 -47.496 1.00 84.31 413 LEU A C 1
ATOM 3399 O O . LEU A 1 413 ? 4.382 2.298 -47.134 1.00 84.31 413 LEU A O 1
ATOM 3403 N N . SER A 1 414 ? 4.808 4.397 -47.843 1.00 85.75 414 SER A N 1
ATOM 3404 C CA . SER A 1 414 ? 6.274 4.326 -47.839 1.00 85.75 414 SER A CA 1
ATOM 3405 C C . SER A 1 414 ? 6.906 5.558 -47.190 1.00 85.75 414 SER A C 1
ATOM 3407 O O . SER A 1 414 ? 6.340 6.649 -47.233 1.00 85.75 414 SER A O 1
ATOM 3409 N N . GLY A 1 415 ? 8.116 5.408 -46.642 1.00 84.00 415 GLY A N 1
ATOM 3410 C CA . GLY A 1 415 ? 8.869 6.526 -46.061 1.00 84.00 415 GLY A CA 1
ATOM 3411 C C . GLY A 1 415 ? 9.498 7.459 -47.097 1.00 84.00 415 GLY A C 1
ATOM 3412 O O . GLY A 1 415 ? 9.923 8.555 -46.758 1.00 84.00 415 GLY A O 1
ATOM 3413 N N . MET A 1 416 ? 9.535 7.054 -48.369 1.00 84.81 416 MET A N 1
ATOM 3414 C CA . MET A 1 416 ? 10.101 7.848 -49.461 1.00 84.81 416 MET A CA 1
ATOM 3415 C C . MET A 1 416 ? 9.005 8.304 -50.436 1.00 84.81 416 MET A C 1
ATOM 3417 O O . MET A 1 416 ? 8.130 7.496 -50.775 1.00 84.81 416 MET A O 1
ATOM 3421 N N . PRO A 1 417 ? 9.041 9.566 -50.904 1.00 83.69 417 PRO A N 1
ATOM 3422 C CA . PRO A 1 417 ? 8.128 10.057 -51.930 1.00 83.69 417 PRO A CA 1
ATOM 3423 C C . PRO A 1 417 ? 8.468 9.442 -53.296 1.00 83.69 417 PRO A C 1
ATOM 3425 O O . PRO A 1 417 ? 9.635 9.302 -53.656 1.00 83.69 417 PRO A O 1
ATOM 3428 N N . GLY A 1 418 ? 7.444 9.094 -54.076 1.00 83.25 418 GLY A N 1
ATOM 3429 C CA . GLY A 1 418 ? 7.582 8.481 -55.400 1.00 83.25 418 GLY A CA 1
ATOM 3430 C C . GLY A 1 418 ? 6.753 9.203 -56.463 1.00 83.25 418 GLY A C 1
ATOM 3431 O O . GLY A 1 418 ? 5.929 10.060 -56.164 1.00 83.25 418 GLY A O 1
ATOM 3432 N N . ILE A 1 419 ? 6.916 8.824 -57.733 1.00 82.88 419 ILE A N 1
ATOM 3433 C CA . ILE A 1 419 ? 6.211 9.467 -58.864 1.00 82.88 419 ILE A CA 1
ATOM 3434 C C . ILE A 1 419 ? 4.676 9.370 -58.738 1.00 82.88 419 ILE A C 1
ATOM 3436 O O . ILE A 1 419 ? 3.955 10.238 -59.219 1.00 82.88 419 ILE A O 1
ATOM 3440 N N . GLN A 1 420 ? 4.169 8.327 -58.073 1.00 83.62 420 GLN A N 1
ATOM 3441 C CA . GLN A 1 420 ? 2.733 8.084 -57.879 1.00 83.62 420 GLN A CA 1
ATOM 3442 C C . GLN A 1 420 ? 2.237 8.408 -56.455 1.00 83.62 420 GLN A C 1
ATOM 3444 O O . GLN A 1 420 ? 1.146 7.977 -56.070 1.00 83.62 420 GLN A O 1
ATOM 3449 N N . THR A 1 421 ? 3.015 9.146 -55.652 1.00 88.19 421 THR A N 1
ATOM 3450 C CA . THR A 1 421 ? 2.595 9.551 -54.301 1.00 88.19 421 THR A CA 1
ATOM 3451 C C . THR A 1 421 ? 1.870 10.889 -54.339 1.00 88.19 421 THR A C 1
ATOM 3453 O O . THR A 1 421 ? 2.469 11.921 -54.632 1.00 88.19 421 THR A O 1
ATOM 3456 N N . PHE A 1 422 ? 0.580 10.868 -54.014 1.00 90.50 422 PHE A N 1
ATOM 3457 C CA . PHE A 1 422 ? -0.291 12.051 -54.026 1.00 90.50 422 PHE A CA 1
ATOM 3458 C C . PHE A 1 422 ? -0.800 12.419 -52.634 1.00 90.50 422 PHE A C 1
ATOM 3460 O O . PHE A 1 422 ? -1.336 13.510 -52.433 1.00 90.50 422 PHE A O 1
ATOM 3467 N N . THR A 1 423 ? -0.655 11.511 -51.671 1.00 93.00 423 THR A N 1
ATOM 3468 C CA . THR A 1 423 ? -1.109 11.688 -50.294 1.00 93.00 423 THR A CA 1
ATOM 3469 C C . THR A 1 423 ? 0.060 11.478 -49.346 1.00 93.00 423 THR A C 1
ATOM 3471 O O . THR A 1 423 ? 0.986 10.721 -49.644 1.00 93.00 423 THR A O 1
ATOM 3474 N N . ARG A 1 424 ? 0.049 12.177 -48.213 1.00 93.00 424 ARG A N 1
ATOM 3475 C CA . ARG A 1 424 ? 0.983 11.924 -47.119 1.00 93.00 424 ARG A CA 1
ATOM 3476 C C . ARG A 1 424 ? 0.295 12.077 -45.775 1.00 93.00 424 ARG A C 1
ATOM 3478 O O . ARG A 1 424 ? -0.596 12.915 -45.630 1.00 93.00 424 ARG A O 1
ATOM 3485 N N . ARG A 1 425 ? 0.730 11.303 -44.786 1.00 92.25 425 ARG A N 1
ATOM 3486 C CA . ARG A 1 425 ? 0.316 11.475 -43.389 1.00 92.25 425 ARG A CA 1
ATOM 3487 C C . ARG A 1 425 ? 1.496 11.517 -42.444 1.00 92.25 425 ARG A C 1
ATOM 3489 O O . ARG A 1 425 ? 2.535 10.932 -42.726 1.00 92.25 425 ARG A O 1
ATOM 3496 N N . ARG A 1 426 ? 1.302 12.172 -41.309 1.00 91.81 426 ARG A N 1
ATOM 3497 C CA . ARG A 1 426 ? 2.272 12.238 -40.220 1.00 91.81 426 ARG A CA 1
ATOM 3498 C C . ARG A 1 426 ? 1.588 11.946 -38.898 1.00 91.81 426 ARG A C 1
ATOM 3500 O O . ARG A 1 426 ? 0.536 12.517 -38.608 1.00 91.81 426 ARG A O 1
ATOM 3507 N N . ARG A 1 427 ? 2.184 11.049 -38.112 1.00 91.31 427 ARG A N 1
ATOM 3508 C CA . ARG A 1 427 ? 1.678 10.658 -36.794 1.00 91.31 427 ARG A CA 1
ATOM 3509 C C . ARG A 1 427 ? 2.250 11.576 -35.718 1.00 91.31 427 ARG A C 1
ATOM 3511 O O . ARG A 1 427 ? 3.461 11.628 -35.519 1.00 91.31 427 ARG A O 1
ATOM 3518 N N . TRP A 1 428 ? 1.364 12.271 -35.023 1.00 91.31 428 TRP A N 1
ATOM 3519 C CA . TRP A 1 428 ? 1.657 13.087 -33.854 1.00 91.31 428 TRP A CA 1
ATOM 3520 C C . TRP A 1 428 ? 1.219 12.347 -32.592 1.00 91.31 428 TRP A C 1
ATOM 3522 O O . TRP A 1 428 ? 0.089 11.867 -32.503 1.00 91.31 428 TRP A O 1
ATOM 3532 N N . CYS A 1 429 ? 2.104 12.283 -31.605 1.00 89.19 429 CYS A N 1
ATOM 3533 C CA . CYS A 1 429 ? 1.874 11.611 -30.335 1.00 89.19 429 CYS A CA 1
ATOM 3534 C C . CYS A 1 429 ? 1.988 12.614 -29.183 1.00 89.19 429 CYS A C 1
ATOM 3536 O O . CYS A 1 429 ? 2.840 13.505 -29.203 1.00 89.19 429 CYS A O 1
ATOM 3538 N N . ARG A 1 430 ? 1.124 12.478 -28.172 1.00 87.94 430 ARG A N 1
ATOM 3539 C CA . ARG A 1 430 ? 1.235 13.234 -26.915 1.00 87.94 430 ARG A CA 1
ATOM 3540 C C . ARG A 1 430 ? 0.686 12.434 -25.746 1.00 87.94 430 ARG A C 1
ATOM 3542 O O . ARG A 1 430 ? -0.412 11.883 -25.841 1.00 87.94 430 ARG A O 1
ATOM 3549 N N . ARG A 1 431 ? 1.411 12.359 -24.623 1.00 85.19 431 ARG A N 1
ATOM 3550 C CA . ARG A 1 431 ? 0.904 11.653 -23.435 1.00 85.19 431 ARG A CA 1
ATOM 3551 C C . ARG A 1 431 ? 0.109 12.576 -22.528 1.00 85.19 431 ARG A C 1
ATOM 3553 O O . ARG A 1 431 ? 0.533 13.682 -22.184 1.00 85.19 431 ARG A O 1
ATOM 3560 N N . ALA A 1 432 ? -1.019 12.061 -22.060 1.00 86.25 432 ALA A N 1
ATOM 3561 C CA . ALA A 1 432 ? -1.803 12.648 -20.992 1.00 86.25 432 ALA A CA 1
ATOM 3562 C C . ALA A 1 432 ? -1.837 11.713 -19.785 1.00 86.25 432 ALA A C 1
ATOM 3564 O O . ALA A 1 432 ? -1.858 10.488 -19.898 1.00 86.25 432 ALA A O 1
ATOM 3565 N N . ARG A 1 433 ? -1.881 12.313 -18.605 1.00 88.06 433 ARG A N 1
ATOM 3566 C CA . ARG A 1 433 ? -2.039 11.646 -17.325 1.00 88.06 433 ARG A CA 1
ATOM 3567 C C . ARG A 1 433 ? -3.486 11.757 -16.857 1.00 88.06 433 ARG A C 1
ATOM 3569 O O . ARG A 1 433 ? -4.001 12.861 -16.665 1.00 88.06 433 ARG A O 1
ATOM 3576 N N . LEU A 1 434 ? -4.093 10.606 -16.593 1.00 86.56 434 LEU A N 1
ATOM 3577 C CA . LEU A 1 434 ? -5.354 10.465 -15.883 1.00 86.56 434 LEU A CA 1
ATOM 3578 C C . LEU A 1 434 ? -5.071 10.269 -14.392 1.00 86.56 434 LEU A C 1
ATOM 3580 O O . LEU A 1 434 ? -4.484 9.265 -13.985 1.00 86.56 434 LEU A O 1
ATOM 3584 N N . VAL A 1 435 ? -5.497 11.230 -13.577 1.00 84.81 435 VAL A N 1
ATOM 3585 C CA . VAL A 1 435 ? -5.424 11.158 -12.117 1.00 84.81 435 VAL A CA 1
ATOM 3586 C C . VAL A 1 435 ? -6.789 10.739 -11.586 1.00 84.81 435 VAL A C 1
ATOM 3588 O O . VAL A 1 435 ? -7.755 11.504 -11.637 1.00 84.81 435 VAL A O 1
ATOM 3591 N N . GLU A 1 436 ? -6.870 9.523 -11.060 1.00 83.00 436 GLU A N 1
ATOM 3592 C CA . GLU A 1 436 ? -8.045 9.007 -10.367 1.00 83.00 436 GLU A CA 1
ATOM 3593 C C . GLU A 1 436 ? -7.880 9.224 -8.859 1.00 83.00 436 GLU A C 1
ATOM 3595 O O . GLU A 1 436 ? -6.909 8.771 -8.253 1.00 83.00 436 GLU A O 1
ATOM 3600 N N . ARG A 1 437 ? -8.829 9.928 -8.238 1.00 79.94 437 ARG A N 1
ATOM 3601 C CA . ARG A 1 437 ? -8.897 10.135 -6.787 1.00 79.94 437 ARG A CA 1
ATOM 3602 C C . ARG A 1 437 ? -10.137 9.440 -6.240 1.00 79.94 437 ARG A C 1
ATOM 3604 O O . ARG A 1 437 ? -11.253 9.837 -6.573 1.00 79.94 437 ARG A O 1
ATOM 3611 N N . LYS A 1 438 ? -9.944 8.439 -5.382 1.00 78.75 438 LYS A N 1
ATOM 3612 C CA . LYS A 1 438 ? -11.025 7.715 -4.693 1.00 78.75 438 LYS A CA 1
ATOM 3613 C C . LYS A 1 438 ? -11.111 8.174 -3.245 1.00 78.75 438 LYS A C 1
ATOM 3615 O O . LYS A 1 438 ? -10.219 7.873 -2.462 1.00 78.75 438 LYS A O 1
ATOM 3620 N N . ILE A 1 439 ? -12.162 8.906 -2.897 1.00 75.31 439 ILE A N 1
ATOM 3621 C CA . ILE A 1 439 ? -12.429 9.378 -1.532 1.00 75.31 439 ILE A CA 1
ATOM 3622 C C . ILE A 1 439 ? -13.468 8.441 -0.918 1.00 75.31 439 ILE A C 1
ATOM 3624 O O . ILE A 1 439 ? -14.523 8.245 -1.517 1.00 75.31 439 ILE A O 1
ATOM 3628 N N . ALA A 1 440 ? -13.163 7.843 0.234 1.00 66.06 440 ALA A N 1
ATOM 3629 C CA . ALA A 1 440 ? -14.066 6.958 0.962 1.00 66.06 440 ALA A CA 1
ATOM 3630 C C . ALA A 1 440 ? -14.432 7.606 2.301 1.00 66.06 440 ALA A C 1
ATOM 3632 O O . ALA A 1 440 ? -13.578 7.753 3.165 1.00 66.06 440 ALA A O 1
ATOM 3633 N N . GLU A 1 441 ? -15.693 7.990 2.461 1.00 65.69 441 GLU A N 1
ATOM 3634 C CA . GLU A 1 441 ? -16.212 8.631 3.669 1.00 65.69 441 GLU A CA 1
ATOM 3635 C C . GLU A 1 441 ? -17.127 7.640 4.404 1.00 65.69 441 GLU A C 1
ATOM 3637 O O . GLU A 1 441 ? -18.051 7.078 3.803 1.00 65.69 441 GLU A O 1
ATOM 3642 N N . LYS A 1 442 ? -16.845 7.364 5.684 1.00 58.03 442 LYS A N 1
ATOM 3643 C CA . LYS A 1 442 ? -17.677 6.492 6.529 1.00 58.03 442 LYS A CA 1
ATOM 3644 C C . LYS A 1 442 ? -18.847 7.312 7.066 1.00 58.03 442 LYS A C 1
ATOM 3646 O O . LYS A 1 442 ? -18.626 8.276 7.786 1.00 58.03 442 LYS A O 1
ATOM 3651 N N . ILE A 1 443 ? -20.072 6.903 6.756 1.00 56.12 443 ILE A N 1
ATOM 3652 C CA . ILE A 1 443 ? -21.289 7.540 7.266 1.00 56.12 443 ILE A CA 1
ATOM 3653 C C . ILE A 1 443 ? -21.904 6.622 8.328 1.00 56.12 443 ILE A C 1
ATOM 3655 O O . ILE A 1 443 ? -22.073 5.420 8.088 1.00 56.12 443 ILE A O 1
ATOM 3659 N N . HIS A 1 444 ? -22.211 7.172 9.506 1.00 50.44 444 HIS A N 1
ATOM 3660 C CA . HIS A 1 444 ? -22.844 6.436 10.598 1.00 50.44 444 HIS A CA 1
ATOM 3661 C C . HIS A 1 444 ? -24.370 6.450 10.414 1.00 50.44 444 HIS A C 1
ATOM 3663 O O . HIS A 1 444 ? -25.002 7.501 10.442 1.00 50.44 444 HIS A O 1
ATOM 3669 N N . VAL A 1 445 ? -24.970 5.271 10.219 1.00 53.03 445 VAL A N 1
ATOM 3670 C CA . VAL A 1 445 ? -26.419 5.091 9.975 1.00 53.03 445 VAL A CA 1
ATOM 3671 C C . VAL A 1 445 ? -27.328 5.785 11.020 1.00 53.03 445 VAL A C 1
ATOM 3673 O O . VAL A 1 445 ? -28.327 6.376 10.609 1.00 53.03 445 VAL A O 1
ATOM 3676 N N . PRO A 1 446 ? -26.999 5.814 12.331 1.00 53.41 446 PRO A N 1
ATOM 3677 C CA . PRO A 1 446 ? -27.789 6.529 13.341 1.00 53.41 446 PRO A CA 1
ATOM 3678 C C . PRO A 1 446 ? -27.925 8.035 13.098 1.00 53.41 446 PRO A C 1
ATOM 3680 O O . PRO A 1 446 ? -28.977 8.595 13.378 1.00 53.41 446 PRO A O 1
ATOM 3683 N N . GLU A 1 447 ? -26.907 8.683 12.527 1.00 50.66 447 GLU A N 1
ATOM 3684 C CA . GLU A 1 447 ? -26.899 10.133 12.297 1.00 50.66 447 GLU A CA 1
ATOM 3685 C C . GLU A 1 447 ? -27.873 10.536 11.177 1.00 50.66 447 GLU A C 1
ATOM 3687 O O . GLU A 1 447 ? -28.539 11.563 11.269 1.00 50.66 447 GLU A O 1
ATOM 3692 N N . ILE A 1 448 ? -28.036 9.683 10.156 1.00 54.50 448 ILE A N 1
ATOM 3693 C CA . ILE A 1 448 ? -29.045 9.869 9.099 1.00 54.50 448 ILE A CA 1
ATOM 3694 C C . ILE A 1 448 ? -30.453 9.749 9.691 1.00 54.50 448 ILE A C 1
ATOM 3696 O O . ILE A 1 448 ? -31.311 10.586 9.416 1.00 54.50 448 ILE A O 1
ATOM 3700 N N . VAL A 1 449 ? -30.694 8.723 10.514 1.00 54.78 449 VAL A N 1
ATOM 3701 C CA . VAL A 1 449 ? -32.000 8.495 11.156 1.00 54.78 449 VAL A CA 1
ATOM 3702 C C . VAL A 1 449 ? -32.336 9.639 12.116 1.00 54.78 449 VAL A C 1
ATOM 3704 O O . VAL A 1 449 ? -33.465 10.128 12.126 1.00 54.78 449 VAL A O 1
ATOM 3707 N N . GLU A 1 450 ? -31.355 10.127 12.874 1.00 51.62 450 GLU A N 1
ATOM 3708 C CA . GLU A 1 450 ? -31.517 11.251 13.795 1.00 51.62 450 GLU A CA 1
ATOM 3709 C C . GLU A 1 450 ? -31.734 12.583 13.055 1.00 51.62 450 GLU A C 1
ATOM 3711 O O . GLU A 1 450 ? -32.626 13.349 13.421 1.00 51.62 450 GLU A O 1
ATOM 3716 N N . ALA A 1 451 ? -31.020 12.834 11.953 1.00 55.34 451 ALA A N 1
ATOM 3717 C CA . ALA A 1 451 ? -31.232 14.014 11.113 1.00 55.34 451 ALA A CA 1
ATOM 3718 C C . ALA A 1 451 ? -32.626 14.022 10.459 1.00 55.34 451 ALA A C 1
ATOM 3720 O O . ALA A 1 451 ? -33.318 15.046 10.486 1.00 55.34 451 ALA A O 1
ATOM 3721 N N . VAL A 1 452 ? -33.075 12.875 9.933 1.00 59.09 452 VAL A N 1
ATOM 3722 C CA . VAL A 1 452 ? -34.428 12.707 9.372 1.00 59.09 452 VAL A CA 1
ATOM 3723 C C . VAL A 1 452 ? -35.492 12.905 10.459 1.00 59.09 452 VAL A C 1
ATOM 3725 O O . VAL A 1 452 ? -36.476 13.609 10.221 1.00 59.09 452 VAL A O 1
ATOM 3728 N N . ARG A 1 453 ? -35.267 12.394 11.679 1.00 57.34 453 ARG A N 1
ATOM 3729 C CA . ARG A 1 453 ? -36.143 12.613 12.846 1.00 57.34 453 ARG A CA 1
ATOM 3730 C C . ARG A 1 453 ? -36.254 14.096 13.209 1.00 57.34 453 ARG A C 1
ATOM 3732 O O . ARG A 1 453 ? -37.359 14.604 13.393 1.00 57.34 453 ARG A O 1
ATOM 3739 N N . VAL A 1 454 ? -35.130 14.812 13.297 1.00 57.41 454 VAL A N 1
ATOM 3740 C CA . VAL A 1 454 ? -35.114 16.247 13.639 1.00 57.41 454 VAL A CA 1
ATOM 3741 C C . VAL A 1 454 ? -35.838 17.073 12.572 1.00 57.41 454 VAL A C 1
ATOM 3743 O O . VAL A 1 454 ? -36.580 18.000 12.909 1.00 57.41 454 VAL A O 1
ATOM 3746 N N . GLN A 1 455 ? -35.667 16.738 11.292 1.00 62.50 455 GLN A N 1
ATOM 3747 C CA . GLN A 1 455 ? -36.350 17.418 10.192 1.00 62.50 455 GLN A CA 1
ATOM 3748 C C . GLN A 1 455 ? -37.861 17.132 10.180 1.00 62.50 455 GLN A C 1
ATOM 3750 O O . GLN A 1 455 ? -38.644 18.073 10.024 1.00 62.50 455 GLN A O 1
ATOM 3755 N N . GLY A 1 456 ? -38.275 15.882 10.415 1.00 59.53 456 GLY A N 1
ATOM 3756 C CA . GLY A 1 456 ? -39.685 15.492 10.546 1.00 59.53 456 GLY A CA 1
ATOM 3757 C C . GLY A 1 456 ? -40.385 16.217 11.699 1.00 59.53 456 GLY A C 1
ATOM 3758 O O . GLY A 1 456 ? -41.410 16.868 11.491 1.00 59.53 456 GLY A O 1
ATOM 3759 N N . ASN A 1 457 ? -39.762 16.240 12.881 1.00 59.56 457 ASN A N 1
ATOM 3760 C CA . ASN A 1 457 ? -40.282 16.952 14.054 1.00 59.56 457 ASN A CA 1
ATOM 3761 C C . ASN A 1 457 ? -40.434 18.466 13.821 1.00 59.56 457 ASN A C 1
ATOM 3763 O O . ASN A 1 457 ? -41.364 19.087 14.335 1.00 59.56 457 ASN A O 1
ATOM 3767 N N . ARG A 1 458 ? -39.553 19.091 13.028 1.00 63.81 458 ARG A N 1
ATOM 3768 C CA . ARG A 1 458 ? -39.679 20.517 12.667 1.00 63.81 458 ARG A CA 1
ATOM 3769 C C . ARG A 1 458 ? -40.880 20.788 11.759 1.00 63.81 458 ARG A C 1
ATOM 3771 O O . ARG A 1 458 ? -41.545 21.808 11.941 1.00 63.81 458 ARG A O 1
ATOM 3778 N N . GLN A 1 459 ? -41.157 19.905 10.800 1.00 65.44 459 GLN A N 1
ATOM 3779 C CA . GLN A 1 459 ? -42.314 20.037 9.907 1.00 65.44 459 GLN A CA 1
ATOM 3780 C C . GLN A 1 459 ? -43.633 19.804 10.653 1.00 65.44 459 GLN A C 1
ATOM 3782 O O . GLN A 1 459 ? -44.588 20.552 10.444 1.00 65.44 459 GLN A O 1
ATOM 3787 N N . LEU A 1 460 ? -43.664 18.848 11.583 1.00 62.25 460 LEU A N 1
ATOM 3788 C CA . LEU A 1 460 ? -44.822 18.587 12.442 1.00 62.25 460 LEU A CA 1
ATOM 3789 C C . LEU A 1 460 ? -45.127 19.768 13.370 1.00 62.25 460 LEU A C 1
ATOM 3791 O O . LEU A 1 460 ? -46.238 20.283 13.333 1.00 62.25 460 LEU A O 1
ATOM 3795 N N . ARG A 1 461 ? -44.122 20.329 14.058 1.00 65.62 461 ARG A N 1
ATOM 3796 C CA . ARG A 1 461 ? -44.282 21.563 14.861 1.00 65.62 461 ARG A CA 1
ATOM 3797 C C . ARG A 1 461 ? -44.676 22.797 14.042 1.00 65.62 461 ARG A C 1
ATOM 3799 O O . ARG A 1 461 ? -45.175 23.792 14.571 1.00 65.62 461 ARG A O 1
ATOM 3806 N N . SER A 1 462 ? -44.385 22.799 12.742 1.00 69.12 462 SER A N 1
ATOM 3807 C CA . SER A 1 462 ? -44.885 23.825 11.823 1.00 69.12 462 SER A CA 1
ATOM 3808 C C . SER A 1 462 ? -46.364 23.596 11.493 1.00 69.12 462 SER A C 1
ATOM 3810 O O . SER A 1 462 ? -47.123 24.563 11.467 1.00 69.12 462 SER A O 1
ATOM 3812 N N . ALA A 1 463 ? -46.784 22.341 11.308 1.00 65.88 463 ALA A N 1
ATOM 3813 C CA . ALA A 1 463 ? -48.178 21.962 11.083 1.00 65.88 463 ALA A CA 1
ATOM 3814 C C . ALA A 1 463 ? -49.065 22.165 12.326 1.00 65.88 463 ALA A C 1
ATOM 3816 O O . ALA A 1 463 ? -50.171 22.671 12.173 1.00 65.88 463 ALA A O 1
ATOM 3817 N N . GLU A 1 464 ? -48.567 21.874 13.532 1.00 66.06 464 GLU A N 1
ATOM 3818 C CA . GLU A 1 464 ? -49.242 22.148 14.817 1.00 66.06 464 GLU A CA 1
ATOM 3819 C C . GLU A 1 464 ? -49.648 23.620 14.941 1.00 66.06 464 GLU A C 1
ATOM 3821 O O . GLU A 1 464 ? -50.793 23.935 15.250 1.00 66.06 464 GLU A O 1
ATOM 3826 N N . ARG A 1 465 ? -48.737 24.538 14.591 1.00 70.00 465 ARG A N 1
ATOM 3827 C CA . ARG A 1 465 ? -49.014 25.983 14.597 1.00 70.00 465 ARG A CA 1
ATOM 3828 C C . ARG A 1 465 ? -50.080 26.413 13.589 1.00 70.00 465 ARG A C 1
ATOM 3830 O O . ARG A 1 465 ? -50.703 27.448 13.789 1.00 70.00 465 ARG A O 1
ATOM 3837 N N . HIS A 1 466 ? -50.261 25.657 12.507 1.00 72.19 466 HIS A N 1
ATOM 3838 C CA . HIS A 1 466 ? -51.229 25.974 11.455 1.00 72.19 466 HIS A CA 1
ATOM 3839 C C . HIS A 1 466 ? -52.604 25.336 11.688 1.00 72.19 466 HIS A C 1
ATOM 3841 O O . HIS A 1 466 ? -53.593 25.875 11.201 1.00 72.19 466 HIS A O 1
ATOM 3847 N N . TYR A 1 467 ? -52.687 24.230 12.435 1.00 74.25 467 TYR A N 1
ATOM 3848 C CA . TYR A 1 467 ? -53.931 23.494 12.682 1.00 74.25 467 TYR A CA 1
ATOM 3849 C C . TYR A 1 467 ? -54.205 23.364 14.189 1.00 74.25 467 TYR A C 1
ATOM 3851 O O . TYR A 1 467 ? -53.865 22.347 14.794 1.00 74.25 467 TYR A O 1
ATOM 3859 N N . PRO A 1 468 ? -54.866 24.360 14.811 1.00 67.88 468 PRO A N 1
ATOM 3860 C CA . PRO A 1 468 ? -55.073 24.405 16.262 1.00 67.88 468 PRO A CA 1
ATOM 3861 C C . PRO A 1 468 ? -55.852 23.211 16.832 1.00 67.88 468 PRO A C 1
ATOM 3863 O O . PRO A 1 468 ? -55.654 22.840 17.986 1.00 67.88 468 PRO A O 1
ATOM 3866 N N . TYR A 1 469 ? -56.708 22.575 16.024 1.00 72.62 469 TYR A N 1
ATOM 3867 C CA . TYR A 1 469 ? -57.483 21.397 16.427 1.00 72.62 469 TYR A CA 1
ATOM 3868 C C . TYR A 1 469 ? -56.620 20.163 16.713 1.00 72.62 469 TYR A C 1
ATOM 3870 O O . TYR A 1 469 ? -57.059 19.243 17.396 1.00 72.62 469 TYR A O 1
ATOM 3878 N N . LEU A 1 470 ? -55.374 20.139 16.235 1.00 72.12 470 LEU A N 1
ATOM 3879 C CA . LEU A 1 470 ? -54.431 19.072 16.545 1.00 72.12 470 LEU A CA 1
ATOM 3880 C C . LEU A 1 470 ? -54.098 18.994 18.045 1.00 72.12 470 LEU A C 1
ATOM 3882 O O . LEU A 1 470 ? -53.671 17.941 18.519 1.00 72.12 470 LEU A O 1
ATOM 3886 N N . HIS A 1 471 ? -54.323 20.076 18.799 1.00 71.69 471 HIS A N 1
ATOM 3887 C CA . HIS A 1 471 ? -54.184 20.110 20.255 1.00 71.69 471 HIS A CA 1
ATOM 3888 C C . HIS A 1 471 ? -55.405 19.562 21.008 1.00 71.69 471 HIS A C 1
ATOM 3890 O O . HIS A 1 471 ? -55.334 19.407 22.228 1.00 71.69 471 HIS A O 1
ATOM 3896 N N . GLN A 1 472 ? -56.505 19.243 20.316 1.00 73.81 472 GLN A N 1
ATOM 3897 C CA . GLN A 1 472 ? -57.666 18.635 20.952 1.00 73.81 472 GLN A CA 1
ATOM 3898 C C . GLN A 1 472 ? -57.319 17.231 21.437 1.00 73.81 472 GLN A C 1
ATOM 3900 O O . GLN A 1 472 ? -56.739 16.420 20.708 1.00 73.81 472 GLN A O 1
ATOM 3905 N N . THR A 1 473 ? -57.646 16.972 22.699 1.00 74.81 473 THR A N 1
ATOM 3906 C CA . THR A 1 473 ? -57.366 15.693 23.345 1.00 74.81 473 THR A CA 1
ATOM 3907 C C . THR A 1 473 ? -58.484 14.702 23.083 1.00 74.81 473 THR A C 1
ATOM 3909 O O . THR A 1 473 ? -59.655 15.064 23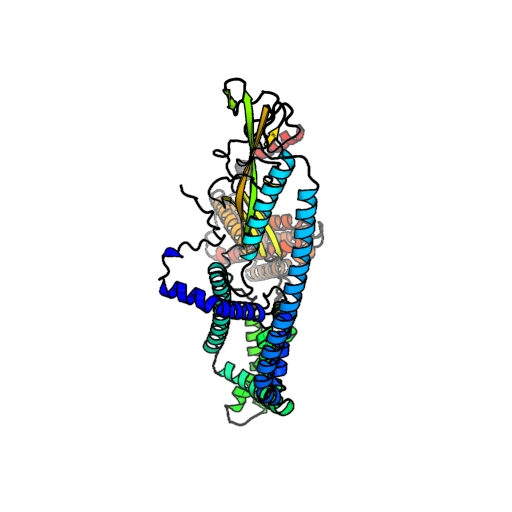.006 1.00 74.81 473 THR A O 1
ATOM 3912 N N . LEU A 1 474 ? -58.117 13.434 22.919 1.00 77.62 474 LEU A N 1
ATOM 3913 C CA . LEU A 1 474 ? -59.096 12.356 22.871 1.00 77.62 474 LEU A CA 1
ATOM 3914 C C . LEU A 1 474 ? -59.847 12.265 24.209 1.00 77.62 474 LEU A C 1
ATOM 3916 O O . LEU A 1 474 ? -59.259 12.555 25.258 1.00 77.62 474 LEU A O 1
ATOM 3920 N N . PRO A 1 475 ? -61.114 11.814 24.205 1.00 73.56 475 PRO A N 1
ATOM 3921 C CA . PRO A 1 475 ? -61.887 11.655 25.426 1.00 73.56 475 PRO A CA 1
ATOM 3922 C C . PRO A 1 475 ? -61.145 10.750 26.409 1.00 73.56 475 PRO A C 1
ATOM 3924 O O . PRO A 1 475 ? -60.769 9.614 26.112 1.00 73.56 475 PRO A O 1
ATOM 3927 N N . LYS A 1 476 ? -60.906 11.288 27.602 1.00 75.38 476 LYS A N 1
ATOM 3928 C CA . LYS A 1 476 ? -60.127 10.623 28.639 1.00 75.38 476 LYS A CA 1
ATOM 3929 C C . LYS A 1 476 ? -61.002 9.660 29.426 1.00 75.38 476 LYS A C 1
ATOM 3931 O O . LYS A 1 476 ? -62.022 10.051 29.990 1.00 75.38 476 LYS A O 1
ATOM 3936 N N . HIS A 1 477 ? -60.548 8.420 29.576 1.00 78.44 477 HIS A N 1
ATOM 3937 C CA . HIS A 1 477 ? -61.175 7.509 30.526 1.00 78.44 477 HIS A CA 1
ATOM 3938 C C . HIS A 1 477 ? -60.823 7.906 31.966 1.00 78.44 477 HIS A C 1
ATOM 3940 O O . HIS A 1 477 ? -59.668 8.186 32.304 1.00 78.44 477 HIS A O 1
ATOM 3946 N N . THR A 1 478 ? -61.827 7.926 32.841 1.00 74.50 478 THR A N 1
ATOM 3947 C CA . THR A 1 478 ? -61.649 8.231 34.261 1.00 74.50 478 THR A CA 1
ATOM 3948 C C . THR A 1 478 ? -60.824 7.126 34.927 1.00 74.50 478 THR A C 1
ATOM 3950 O O . THR A 1 478 ? -61.232 5.973 35.025 1.00 74.50 478 THR A O 1
ATOM 3953 N N . MET A 1 479 ? -59.609 7.474 35.359 1.00 82.44 479 MET A N 1
ATOM 3954 C CA . MET A 1 479 ? -58.664 6.545 35.983 1.00 82.44 479 MET A CA 1
ATOM 3955 C C . MET A 1 479 ? -57.970 7.199 37.176 1.00 82.44 479 MET A C 1
ATOM 3957 O O . MET A 1 479 ? -57.515 8.343 37.091 1.00 82.44 479 MET A O 1
ATOM 3961 N N . THR A 1 480 ? -57.821 6.455 38.272 1.00 87.62 480 THR A N 1
ATOM 3962 C CA . THR A 1 480 ? -57.043 6.878 39.446 1.00 87.62 480 THR A CA 1
ATOM 3963 C C . THR A 1 480 ? -55.552 6.966 39.097 1.00 87.62 480 THR A C 1
ATOM 3965 O O . THR A 1 480 ? -55.052 6.189 38.283 1.00 87.62 480 THR A O 1
ATOM 3968 N N . ASP A 1 481 ? -54.778 7.828 39.756 1.00 84.50 481 ASP A N 1
ATOM 3969 C CA . ASP A 1 481 ? -53.340 7.982 39.463 1.00 84.50 481 ASP A CA 1
ATOM 3970 C C . ASP A 1 481 ? -52.525 6.691 39.639 1.00 84.50 481 ASP A C 1
ATOM 3972 O O . ASP A 1 481 ? -51.578 6.429 38.892 1.00 84.50 481 ASP A O 1
ATOM 3976 N N 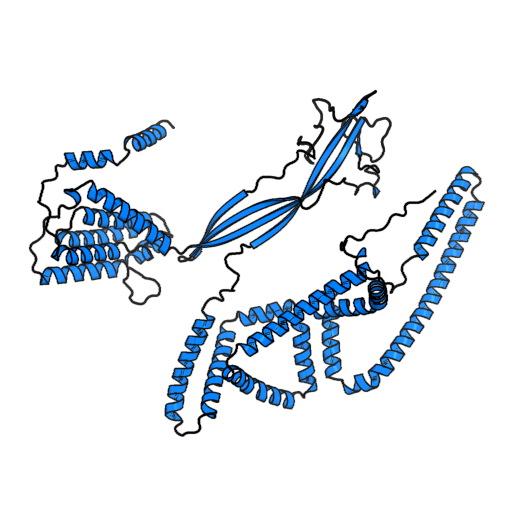. LYS A 1 482 ? -52.937 5.816 40.565 1.00 85.88 482 LYS A N 1
ATOM 3977 C CA . LYS A 1 482 ? -52.362 4.469 40.712 1.00 85.88 482 LYS A CA 1
ATOM 3978 C C . LYS A 1 482 ? -52.617 3.598 39.474 1.00 85.88 482 LYS A C 1
ATOM 3980 O O . LYS A 1 482 ? -51.734 2.843 39.066 1.00 85.88 482 LYS A O 1
ATOM 3985 N N . GLN A 1 483 ? -53.798 3.714 38.862 1.00 87.50 483 GLN A N 1
ATOM 3986 C CA . GLN A 1 483 ? -54.147 3.012 37.623 1.00 87.50 483 GLN A CA 1
ATOM 3987 C C . GLN A 1 483 ? -53.374 3.588 36.430 1.00 87.50 483 GLN A C 1
ATOM 3989 O O . GLN A 1 483 ? -52.811 2.807 35.665 1.00 87.50 483 GLN A O 1
ATOM 3994 N N . LYS A 1 484 ? -53.231 4.918 36.333 1.00 86.31 484 LYS A N 1
ATOM 3995 C CA . LYS A 1 484 ? -52.418 5.581 35.295 1.00 86.31 484 LYS A CA 1
ATOM 3996 C C . LYS A 1 484 ? -50.961 5.117 35.317 1.00 86.31 484 LYS A C 1
ATOM 3998 O O . LYS A 1 484 ? -50.447 4.671 34.296 1.00 86.31 484 LYS A O 1
ATOM 4003 N N . LYS A 1 485 ? -50.310 5.128 36.489 1.00 87.81 485 LYS A N 1
ATOM 4004 C CA . LYS A 1 485 ? -48.924 4.639 36.642 1.00 87.81 485 LYS A CA 1
ATOM 4005 C C . LYS A 1 485 ? -48.790 3.159 36.271 1.00 87.81 485 LYS A C 1
ATOM 4007 O O . LYS A 1 485 ? -47.814 2.761 35.637 1.00 87.81 485 LYS A O 1
ATOM 4012 N N . LYS A 1 486 ? -49.776 2.331 36.642 1.00 92.38 486 LYS A N 1
ATOM 4013 C CA . LYS A 1 486 ? -49.797 0.900 36.294 1.00 92.38 486 LYS A CA 1
ATOM 4014 C C . LYS A 1 486 ? -49.946 0.685 34.784 1.00 92.38 486 LYS A C 1
ATOM 4016 O O . LYS A 1 486 ? -49.292 -0.209 34.247 1.00 92.38 486 LYS A O 1
ATOM 4021 N N . LEU A 1 487 ? -50.775 1.491 34.122 1.00 91.12 487 LEU A N 1
ATOM 4022 C CA . LEU A 1 487 ? -50.991 1.445 32.679 1.00 91.12 487 LEU A CA 1
ATOM 4023 C C . LEU A 1 487 ? -49.756 1.932 31.909 1.00 91.12 487 LEU A C 1
ATOM 4025 O O . LEU A 1 487 ? -49.301 1.216 31.024 1.00 91.12 487 LEU A O 1
ATOM 4029 N N . LEU A 1 488 ? -49.132 3.045 32.311 1.00 91.38 488 LEU A N 1
ATOM 4030 C CA . LEU A 1 488 ? -47.869 3.512 31.718 1.00 91.38 488 LEU A CA 1
ATOM 4031 C C . LEU A 1 488 ? -46.774 2.446 31.803 1.00 91.38 488 LEU A C 1
ATOM 4033 O O . LEU A 1 488 ? -46.159 2.110 30.798 1.00 91.38 488 LEU A O 1
ATOM 4037 N N . LYS A 1 489 ? -46.604 1.812 32.969 1.00 92.00 489 LYS A N 1
ATOM 4038 C CA . LYS A 1 489 ? -45.640 0.711 33.145 1.00 92.00 489 LYS A CA 1
ATOM 4039 C C . LYS A 1 489 ? -46.005 -0.551 32.348 1.00 92.00 489 LYS A C 1
ATOM 4041 O O . LYS A 1 489 ? -45.169 -1.435 32.157 1.00 92.00 489 LYS A O 1
ATOM 4046 N N . LYS A 1 490 ? -47.269 -0.714 31.939 1.00 92.69 490 LYS A N 1
ATOM 4047 C CA . LYS A 1 490 ? -47.687 -1.786 31.020 1.00 92.69 490 LYS A CA 1
ATOM 4048 C C . LYS A 1 490 ? -47.264 -1.441 29.589 1.00 92.69 490 LYS A C 1
ATOM 4050 O O . LYS A 1 490 ? -46.674 -2.297 28.943 1.00 92.69 490 LYS A O 1
ATOM 4055 N N . ILE A 1 491 ? -47.501 -0.206 29.148 1.00 92.56 491 ILE A N 1
ATOM 4056 C CA . ILE A 1 491 ? -47.092 0.304 27.829 1.00 92.56 491 ILE A CA 1
ATOM 4057 C C . ILE A 1 491 ? -45.563 0.285 27.693 1.00 92.56 491 ILE A C 1
ATOM 4059 O O . ILE A 1 491 ? -45.062 -0.241 26.710 1.00 92.56 491 ILE A O 1
ATOM 4063 N N . GLU A 1 492 ? -44.821 0.723 28.715 1.00 92.69 492 GLU A N 1
ATOM 4064 C CA . GLU A 1 492 ? -43.350 0.658 28.751 1.00 92.69 492 GLU A CA 1
ATOM 4065 C C . GLU A 1 492 ? -42.831 -0.765 28.519 1.00 92.69 492 GLU A C 1
ATOM 4067 O O . GLU A 1 492 ? -41.881 -0.990 27.772 1.00 92.69 492 GLU A O 1
ATOM 4072 N N . ARG A 1 493 ? -43.451 -1.744 29.189 1.00 90.19 493 ARG A N 1
ATOM 4073 C CA . ARG A 1 493 ? -43.065 -3.149 29.059 1.00 90.19 493 ARG A CA 1
ATOM 4074 C C . ARG A 1 493 ? -43.385 -3.693 27.676 1.00 90.19 493 ARG A C 1
ATOM 4076 O O . ARG A 1 493 ? -42.563 -4.431 27.156 1.00 90.19 493 ARG A O 1
ATOM 4083 N N . LEU A 1 494 ? -44.532 -3.329 27.101 1.00 88.94 494 LEU A N 1
ATOM 4084 C CA . LEU A 1 494 ? -44.883 -3.704 25.730 1.00 88.94 494 LEU A CA 1
ATOM 4085 C C . LEU A 1 494 ? -43.882 -3.109 24.734 1.00 88.94 494 LEU A C 1
ATOM 4087 O O . LEU A 1 494 ? -43.277 -3.868 23.990 1.00 88.94 494 LEU A O 1
ATOM 4091 N N . ALA A 1 495 ? -43.601 -1.808 24.813 1.00 89.56 495 ALA A N 1
ATOM 4092 C CA . ALA A 1 495 ? -42.640 -1.131 23.942 1.00 89.56 495 ALA A CA 1
ATOM 4093 C C . ALA A 1 495 ? -41.229 -1.734 24.039 1.00 89.56 495 ALA A C 1
ATOM 4095 O O . ALA A 1 495 ? -40.587 -2.016 23.030 1.00 89.56 495 ALA A O 1
ATOM 4096 N N . LYS A 1 496 ? -40.750 -2.004 25.263 1.00 88.12 496 LYS A N 1
ATOM 4097 C CA . LYS A 1 496 ? -39.460 -2.679 25.468 1.00 88.12 496 LYS A CA 1
ATOM 4098 C C . LYS A 1 496 ? -39.467 -4.108 24.941 1.00 88.12 496 LYS A C 1
ATOM 4100 O O . LYS A 1 496 ? -38.440 -4.555 24.467 1.00 88.12 496 LYS A O 1
ATOM 4105 N N . TRP A 1 497 ? -40.572 -4.836 25.025 1.00 89.19 497 TRP A N 1
ATOM 4106 C CA . TRP A 1 497 ? -40.643 -6.211 24.528 1.00 89.19 497 TRP A CA 1
ATOM 4107 C C . TRP A 1 497 ? -40.699 -6.268 22.994 1.00 89.19 497 TRP A C 1
ATOM 4109 O O . TRP A 1 497 ? -40.081 -7.139 22.388 1.00 89.19 497 TRP A O 1
ATOM 4119 N N . LEU A 1 498 ? -41.371 -5.304 22.367 1.00 86.75 498 LEU A N 1
ATOM 4120 C CA . LEU A 1 498 ? -41.453 -5.189 20.912 1.00 86.75 498 LEU A CA 1
ATOM 4121 C C . LEU A 1 498 ? -40.114 -4.768 20.290 1.00 86.75 498 LEU A C 1
ATOM 4123 O O . LEU A 1 498 ? -39.660 -5.443 19.370 1.00 86.75 498 LEU A O 1
ATOM 4127 N N . ASP A 1 499 ? -39.410 -3.788 20.875 1.00 84.25 499 ASP A N 1
ATOM 4128 C CA . ASP A 1 499 ? -38.204 -3.192 20.263 1.00 84.25 499 ASP A CA 1
ATOM 4129 C C . ASP A 1 499 ? -36.869 -3.559 20.949 1.00 84.25 499 ASP A C 1
ATOM 4131 O O . ASP A 1 499 ? -35.793 -3.308 20.404 1.00 84.25 499 ASP A O 1
ATOM 4135 N N . ASN A 1 500 ? -36.883 -4.074 22.184 1.00 81.38 500 ASN A N 1
ATOM 4136 C CA . ASN A 1 500 ? -35.669 -4.252 23.001 1.00 81.38 500 ASN A CA 1
ATOM 4137 C C . ASN A 1 500 ? -35.802 -5.374 24.058 1.00 81.38 500 ASN A C 1
ATOM 4139 O O . ASN A 1 500 ? -35.535 -5.169 25.249 1.00 81.38 500 ASN A O 1
ATOM 4143 N N . ALA A 1 501 ? -36.272 -6.549 23.630 1.00 75.19 501 ALA A N 1
ATOM 4144 C CA . ALA A 1 501 ? -36.635 -7.674 24.492 1.00 75.19 501 ALA A CA 1
ATOM 4145 C C . ALA A 1 501 ? -35.449 -8.289 25.249 1.00 75.19 501 ALA A C 1
ATOM 4147 O O . ALA A 1 501 ? -35.656 -8.864 26.318 1.00 75.19 501 ALA A O 1
ATOM 4148 N N . VAL A 1 502 ? -34.224 -8.185 24.713 1.00 73.06 502 VAL A N 1
ATOM 4149 C CA . VAL A 1 502 ? -32.998 -8.756 25.301 1.00 73.06 502 VAL A CA 1
ATOM 4150 C C . VAL A 1 502 ? -32.153 -7.661 25.968 1.00 73.06 502 VAL A C 1
ATOM 4152 O O . VAL A 1 502 ? -31.408 -6.948 25.288 1.00 73.06 502 VAL A O 1
ATOM 4155 N N . PRO A 1 503 ? -32.189 -7.531 27.307 1.00 56.00 503 PRO A N 1
ATOM 4156 C CA . PRO A 1 503 ? -31.355 -6.568 28.014 1.00 56.00 503 PRO A CA 1
ATOM 4157 C C . PRO A 1 503 ? -29.881 -6.997 27.927 1.00 56.00 503 PRO A C 1
ATOM 4159 O O . PRO A 1 503 ? -29.570 -8.148 28.218 1.00 56.00 503 PRO A O 1
ATOM 4162 N N . HIS A 1 504 ? -28.968 -6.068 27.619 1.00 55.38 504 HIS A N 1
ATOM 4163 C CA . HIS A 1 504 ? -27.501 -6.268 27.536 1.00 55.38 504 HIS A CA 1
ATOM 4164 C C . HIS A 1 504 ? -26.961 -6.997 26.294 1.00 55.38 504 HIS A C 1
ATOM 4166 O O . HIS A 1 504 ? -25.772 -7.315 26.245 1.00 55.38 504 HIS A O 1
ATOM 4172 N N . SER A 1 505 ? -27.781 -7.223 25.268 1.00 58.78 505 SER A N 1
ATOM 4173 C CA . SER A 1 505 ? -27.259 -7.656 23.970 1.00 58.78 505 SER A CA 1
ATOM 4174 C C . SER A 1 505 ? -26.531 -6.492 23.262 1.00 58.78 505 SER A C 1
ATOM 4176 O O . SER A 1 505 ? -27.025 -5.363 23.295 1.00 58.78 505 SER A O 1
ATOM 4178 N N . PRO A 1 506 ? -25.391 -6.729 22.574 1.00 55.41 506 PRO A N 1
ATOM 4179 C CA . PRO A 1 506 ? -24.726 -5.729 21.718 1.00 55.41 506 PRO A CA 1
ATOM 4180 C C . PRO A 1 506 ? -25.568 -5.318 20.492 1.00 55.41 506 PRO A C 1
ATOM 4182 O O . PRO A 1 506 ? -25.178 -4.436 19.718 1.00 55.41 506 PRO A O 1
ATOM 4185 N N . ILE A 1 507 ? -26.711 -5.982 20.319 1.00 57.69 507 ILE A N 1
ATOM 4186 C CA . ILE A 1 507 ? -27.713 -5.789 19.284 1.00 57.69 507 ILE A CA 1
ATOM 4187 C C . ILE A 1 507 ? -29.065 -5.615 20.001 1.00 57.69 507 ILE A C 1
ATOM 4189 O O . ILE A 1 507 ? -29.467 -6.543 20.709 1.00 57.69 507 ILE A O 1
ATOM 4193 N N . PRO A 1 508 ? -29.759 -4.467 19.889 1.00 62.56 508 PRO A N 1
ATOM 4194 C CA . PRO A 1 508 ? -31.080 -4.293 20.489 1.00 62.56 508 PRO A CA 1
ATOM 4195 C C . PRO A 1 508 ? -32.084 -5.178 19.742 1.00 62.56 508 PRO A C 1
ATOM 4197 O O . PRO A 1 508 ? -32.569 -4.816 18.678 1.00 62.56 508 PRO A O 1
ATOM 4200 N N . LEU A 1 509 ? -32.315 -6.382 20.265 1.00 71.88 509 LEU A N 1
ATOM 4201 C CA . LEU A 1 509 ? -33.184 -7.381 19.652 1.00 71.88 509 LEU A CA 1
ATOM 4202 C C . LEU A 1 509 ? -34.567 -7.302 20.290 1.00 71.88 509 LEU A C 1
ATOM 4204 O O . LEU A 1 509 ? -34.731 -7.624 21.471 1.00 71.88 509 LEU A O 1
ATOM 4208 N N . GLY A 1 510 ? -35.538 -6.857 19.500 1.00 78.44 510 GLY A N 1
ATOM 4209 C CA . GLY A 1 510 ? -36.959 -6.879 19.812 1.00 78.44 510 GLY A CA 1
ATOM 4210 C C . GLY A 1 510 ? -37.680 -8.042 19.131 1.00 78.44 510 GLY A C 1
ATOM 4211 O O . GLY A 1 510 ? -37.128 -8.718 18.260 1.00 78.44 510 GLY A O 1
ATOM 4212 N N . ILE A 1 511 ? -38.926 -8.282 19.525 1.00 82.19 511 ILE A N 1
ATOM 4213 C CA . ILE A 1 511 ? -39.779 -9.273 18.856 1.00 82.19 511 ILE A CA 1
ATOM 4214 C C . ILE A 1 511 ? -40.187 -8.817 17.463 1.00 82.19 511 ILE A C 1
ATOM 4216 O O . ILE A 1 511 ? -40.283 -9.659 16.571 1.00 82.19 511 ILE A O 1
ATOM 4220 N N . ASP A 1 512 ? -40.283 -7.511 17.237 1.00 76.31 512 ASP A N 1
ATOM 4221 C CA . ASP A 1 512 ? -40.537 -6.960 15.907 1.00 76.31 512 ASP A CA 1
ATOM 4222 C C . ASP A 1 512 ? -39.354 -7.229 14.966 1.00 76.31 512 ASP A C 1
ATOM 4224 O O . ASP A 1 512 ? -39.549 -7.586 13.805 1.00 76.31 512 ASP A O 1
ATOM 4228 N N . SER A 1 513 ? -38.119 -7.218 15.487 1.00 75.31 513 SER A N 1
ATOM 4229 C CA . SER A 1 513 ? -36.931 -7.617 14.721 1.00 75.31 513 SER A CA 1
ATOM 4230 C C . SER A 1 513 ? -36.959 -9.097 14.320 1.00 75.31 513 SER A C 1
ATOM 4232 O O . SER A 1 513 ? -36.474 -9.443 13.248 1.00 75.31 513 SER A O 1
ATOM 4234 N N . LEU A 1 514 ? -37.526 -9.981 15.153 1.00 77.50 514 LEU A N 1
ATOM 4235 C CA . LEU A 1 514 ? -37.660 -11.410 14.842 1.00 77.50 514 LEU A CA 1
ATOM 4236 C C . LEU A 1 514 ? -38.787 -11.663 13.831 1.00 77.50 514 LEU A C 1
ATOM 4238 O O . LEU A 1 514 ? -38.621 -12.450 12.899 1.00 77.50 514 LEU A O 1
ATOM 4242 N N . LEU A 1 515 ? -39.918 -10.973 13.997 1.00 75.06 515 LEU A N 1
ATOM 4243 C CA . LEU A 1 515 ? -41.054 -11.039 13.080 1.00 75.06 515 LEU A CA 1
ATOM 4244 C C . LEU A 1 515 ? -40.690 -10.488 11.697 1.00 75.06 515 LEU A C 1
ATOM 4246 O O . LEU A 1 515 ? -41.113 -11.063 10.699 1.00 75.06 515 LEU A O 1
ATOM 4250 N N . GLY A 1 516 ? -39.835 -9.463 11.615 1.00 69.44 516 GLY A N 1
ATOM 4251 C CA . GLY A 1 516 ? -39.360 -8.867 10.359 1.00 69.44 516 GLY A CA 1
ATOM 4252 C C . GLY A 1 516 ? -38.604 -9.818 9.416 1.00 69.44 516 GLY A C 1
ATOM 4253 O O . GLY A 1 516 ? -38.417 -9.490 8.246 1.00 69.44 516 GLY A O 1
ATOM 4254 N N . PHE A 1 517 ? -38.205 -11.010 9.879 1.00 72.94 517 PHE A N 1
ATOM 4255 C CA . PHE A 1 517 ? -37.626 -12.059 9.027 1.00 72.94 517 PHE A CA 1
ATOM 4256 C C . PHE A 1 517 ? -38.671 -12.927 8.312 1.00 72.94 517 PHE A C 1
ATOM 4258 O O . PHE A 1 517 ? -38.304 -13.692 7.421 1.00 72.94 517 PHE A O 1
ATOM 4265 N N . ILE A 1 518 ? -39.955 -12.814 8.669 1.00 75.44 518 ILE A N 1
ATOM 4266 C CA . ILE A 1 518 ? -41.068 -13.501 8.006 1.00 75.44 518 ILE A CA 1
ATOM 4267 C C . ILE A 1 518 ? -41.752 -12.495 7.068 1.00 75.44 518 ILE A C 1
ATOM 4269 O O . ILE A 1 518 ? -42.508 -11.639 7.539 1.00 75.44 518 ILE A O 1
ATOM 4273 N N . PRO A 1 519 ? -41.522 -12.572 5.743 1.00 64.62 519 PRO A N 1
ATOM 4274 C CA . PRO A 1 519 ? -42.086 -11.614 4.799 1.00 64.62 519 PRO A CA 1
ATOM 4275 C C . PRO A 1 519 ? -43.616 -11.612 4.866 1.00 64.62 519 PRO A C 1
ATOM 4277 O O . PRO A 1 519 ? -44.235 -12.671 4.973 1.00 64.62 519 PRO A O 1
ATOM 4280 N N . VAL A 1 520 ? -44.223 -10.426 4.768 1.00 69.44 520 VAL A N 1
ATOM 4281 C CA . VAL A 1 520 ? -45.683 -10.188 4.754 1.00 69.44 520 VAL A CA 1
ATOM 4282 C C . VAL A 1 520 ? -46.393 -10.479 6.087 1.00 69.44 520 VAL A C 1
ATOM 4284 O O . VAL A 1 520 ? -47.064 -9.596 6.618 1.00 69.44 520 VAL A O 1
ATOM 4287 N N . VAL A 1 521 ? -46.233 -11.670 6.669 1.00 76.06 521 VAL A N 1
ATOM 4288 C CA . VAL A 1 521 ? -46.889 -12.056 7.936 1.00 76.06 521 VAL A CA 1
ATOM 4289 C C . VAL A 1 521 ? -46.273 -11.318 9.126 1.00 76.06 521 VAL A C 1
ATOM 4291 O O . VAL A 1 521 ? -46.992 -10.866 10.017 1.00 76.06 521 VAL A O 1
ATOM 4294 N N . GLY A 1 522 ? -44.949 -11.152 9.123 1.00 77.12 522 GLY A N 1
ATOM 4295 C CA . GLY A 1 522 ? -44.217 -10.461 10.180 1.00 77.12 522 GLY A CA 1
ATOM 4296 C C . GLY A 1 522 ? -44.596 -8.992 10.319 1.00 77.12 522 GLY A C 1
ATOM 4297 O O . GLY A 1 522 ? -44.905 -8.538 11.419 1.00 77.12 522 GLY A O 1
ATOM 4298 N N . GLY A 1 523 ? -44.649 -8.271 9.194 1.00 80.75 523 GLY A N 1
ATOM 4299 C CA . GLY A 1 523 ? -45.047 -6.860 9.161 1.00 80.75 523 GLY A CA 1
ATOM 4300 C C . GLY A 1 523 ? -46.488 -6.640 9.630 1.00 80.75 523 GLY A C 1
ATOM 4301 O O . GLY A 1 523 ? -46.749 -5.729 10.410 1.00 80.75 523 GLY A O 1
ATOM 4302 N N . ALA A 1 524 ? -47.421 -7.517 9.238 1.00 84.31 524 ALA A N 1
ATOM 4303 C CA . ALA A 1 524 ? -48.806 -7.445 9.704 1.00 84.31 524 ALA A CA 1
ATOM 4304 C C . ALA A 1 524 ? -48.923 -7.667 11.223 1.00 84.31 524 ALA A C 1
ATOM 4306 O O . ALA A 1 524 ? -49.642 -6.935 11.901 1.00 84.31 524 ALA A O 1
ATOM 4307 N N . MET A 1 525 ? -48.190 -8.644 11.771 1.00 85.00 525 MET A N 1
ATOM 4308 C CA . MET A 1 525 ? -48.180 -8.920 13.211 1.00 85.00 525 MET A CA 1
ATOM 4309 C C . MET A 1 525 ? -47.543 -7.789 14.026 1.00 85.00 525 MET A C 1
ATOM 4311 O O . MET A 1 525 ? -48.089 -7.436 15.071 1.00 85.00 525 MET A O 1
ATOM 4315 N N . SER A 1 526 ? -46.447 -7.196 13.536 1.00 84.50 526 SER A N 1
ATOM 4316 C CA . SER A 1 526 ? -45.811 -6.020 14.151 1.00 84.50 526 SER A CA 1
ATOM 4317 C C . SER A 1 526 ? -46.806 -4.856 14.254 1.00 84.50 526 SER A C 1
ATOM 4319 O O . SER A 1 526 ? -47.124 -4.400 15.352 1.00 84.50 526 SER A O 1
ATOM 4321 N N . VAL A 1 527 ? -47.447 -4.481 13.138 1.00 89.12 527 VAL A N 1
ATOM 4322 C CA . VAL A 1 527 ? -48.434 -3.386 13.112 1.00 89.12 527 VAL A CA 1
ATOM 4323 C C . VAL A 1 527 ? -49.599 -3.631 14.073 1.00 89.12 527 VAL A C 1
ATOM 4325 O O . VAL A 1 527 ? -50.036 -2.698 14.746 1.00 89.12 527 VAL A O 1
ATOM 4328 N N . VAL A 1 528 ? -50.104 -4.864 14.184 1.00 91.94 528 VAL A N 1
ATOM 4329 C CA . VAL A 1 528 ? -51.192 -5.200 15.123 1.00 91.94 528 VAL A CA 1
ATOM 4330 C C . VAL A 1 528 ? -50.766 -4.975 16.578 1.00 91.94 528 VAL A C 1
ATOM 4332 O O . VAL A 1 528 ? -51.531 -4.405 17.364 1.00 91.94 528 VAL A O 1
ATOM 4335 N N . LEU A 1 529 ? -49.551 -5.387 16.947 1.00 89.75 529 LEU A N 1
ATOM 4336 C CA . LEU A 1 529 ? -49.021 -5.216 18.301 1.00 89.75 529 LEU A CA 1
ATOM 4337 C C . LEU A 1 529 ? -48.738 -3.741 18.619 1.00 89.75 529 LEU A C 1
ATOM 4339 O O . LEU A 1 529 ? -49.112 -3.261 19.695 1.00 89.75 529 LEU A O 1
ATOM 4343 N N . SER A 1 530 ? -48.173 -2.997 17.670 1.00 90.06 530 SER A N 1
ATOM 4344 C CA . SER A 1 530 ? -47.945 -1.556 17.799 1.00 90.06 530 SER A CA 1
ATOM 4345 C C . SER A 1 530 ? -49.256 -0.763 17.866 1.00 90.06 530 SER A C 1
ATOM 4347 O O . SER A 1 530 ? -49.383 0.179 18.651 1.00 90.06 530 SER A O 1
ATOM 4349 N N . MET A 1 531 ? -50.286 -1.173 17.120 1.00 92.19 531 MET A N 1
ATOM 4350 C CA . MET A 1 531 ? -51.614 -0.553 17.176 1.00 92.19 531 MET A CA 1
ATOM 4351 C C . MET A 1 531 ? -52.292 -0.794 18.532 1.00 92.19 531 MET A C 1
ATOM 4353 O O . MET A 1 531 ? -52.932 0.108 19.076 1.00 92.19 531 MET A O 1
ATOM 4357 N N . TYR A 1 532 ? -52.100 -1.974 19.136 1.00 93.62 532 TYR A N 1
ATOM 4358 C CA . TYR A 1 532 ? -52.548 -2.234 20.508 1.00 93.62 532 TYR A CA 1
ATOM 4359 C C . TYR A 1 532 ? -51.874 -1.292 21.517 1.00 93.62 532 TYR A C 1
ATOM 4361 O O . TYR A 1 532 ? -52.529 -0.814 22.447 1.00 93.62 532 TYR A O 1
ATOM 4369 N N . GLN A 1 533 ? -50.590 -0.973 21.323 1.00 92.50 533 GLN A N 1
ATOM 4370 C CA . GLN A 1 533 ? -49.900 0.018 22.148 1.00 92.50 533 GLN A CA 1
ATOM 4371 C C . GLN A 1 533 ? -50.530 1.410 22.003 1.00 92.50 533 GLN A C 1
ATOM 4373 O O . GLN A 1 533 ? -50.827 2.035 23.022 1.00 92.50 533 GLN A O 1
ATOM 4378 N N . ILE A 1 534 ? -50.787 1.876 20.775 1.00 92.00 534 ILE A N 1
ATOM 4379 C CA . ILE A 1 534 ? -51.448 3.170 20.527 1.00 92.00 534 ILE A CA 1
ATOM 4380 C C . ILE A 1 534 ? -52.830 3.221 21.177 1.00 92.00 534 ILE A C 1
ATOM 4382 O O . ILE A 1 534 ? -53.149 4.200 21.848 1.00 92.00 534 ILE A O 1
ATOM 4386 N N . TYR A 1 535 ? -53.627 2.162 21.052 1.00 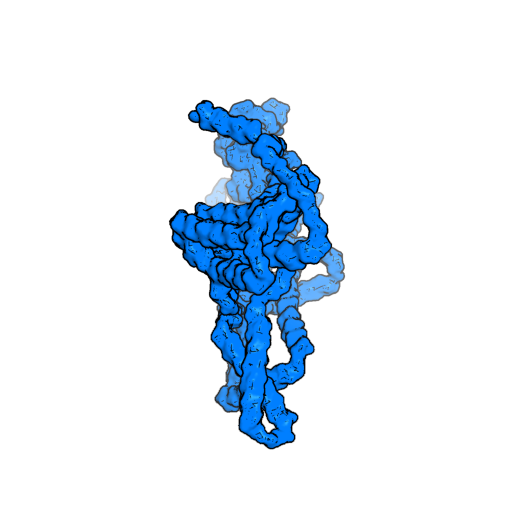92.69 535 TYR A N 1
ATOM 4387 C CA . TYR A 1 535 ? -54.939 2.079 21.694 1.00 92.69 535 TYR A CA 1
ATOM 4388 C C . TYR A 1 535 ? -54.861 2.236 23.228 1.00 92.69 535 TYR A C 1
ATOM 4390 O O . TYR A 1 535 ? -55.674 2.922 23.855 1.00 92.69 535 TYR A O 1
ATOM 4398 N N . LEU A 1 536 ? -53.844 1.655 23.871 1.00 91.06 536 LEU A N 1
ATOM 4399 C CA . LEU A 1 536 ? -53.627 1.875 25.303 1.00 91.06 536 LEU A CA 1
ATOM 4400 C C . LEU A 1 536 ? -53.209 3.326 25.598 1.00 91.06 536 LEU A C 1
ATOM 4402 O O . LEU A 1 536 ? -53.666 3.896 26.591 1.00 91.06 536 LEU A O 1
ATOM 4406 N N . SER A 1 537 ? -52.401 3.943 24.732 1.00 90.19 537 SER A N 1
ATOM 4407 C CA . SER A 1 537 ? -52.002 5.356 24.822 1.00 90.19 537 SER A CA 1
ATOM 4408 C C . SER A 1 537 ? -53.199 6.311 24.711 1.00 90.19 537 SER A C 1
ATOM 4410 O O . SER A 1 537 ? -53.268 7.287 25.458 1.00 90.19 537 SER A O 1
ATOM 4412 N N . THR A 1 538 ? -54.201 6.013 23.871 1.00 89.31 538 THR A N 1
ATOM 4413 C CA . THR A 1 538 ? -55.397 6.868 23.723 1.00 89.31 538 THR A CA 1
ATOM 4414 C C . THR A 1 538 ? -56.233 6.964 24.994 1.00 89.31 538 THR A C 1
ATOM 4416 O O . THR A 1 538 ? -56.886 7.977 25.225 1.00 89.31 538 THR A O 1
ATOM 4419 N N . THR A 1 539 ? -56.134 5.973 25.885 1.00 88.19 539 THR A N 1
ATOM 4420 C CA . THR A 1 539 ? -56.827 5.968 27.186 1.00 88.19 539 THR A CA 1
ATOM 4421 C C . THR A 1 539 ? -56.404 7.149 28.079 1.00 88.19 539 THR A C 1
ATOM 4423 O O . THR A 1 539 ? -57.160 7.564 28.960 1.00 88.19 539 THR A O 1
ATOM 4426 N N . PHE A 1 540 ? -55.217 7.725 27.848 1.00 85.50 540 PHE A N 1
ATOM 4427 C CA . PHE A 1 540 ? -54.723 8.894 28.582 1.00 85.50 540 PHE A CA 1
ATOM 4428 C C . PHE A 1 540 ? -55.323 10.228 28.115 1.00 85.50 540 PHE A C 1
ATOM 4430 O O . PHE A 1 540 ? -55.123 11.232 28.801 1.00 85.50 540 PHE A O 1
ATOM 4437 N N . GLY A 1 541 ? -56.071 10.238 27.008 1.00 83.00 541 GLY A N 1
ATOM 4438 C CA . GLY A 1 541 ? -56.583 11.454 26.382 1.00 83.00 541 GLY A CA 1
ATOM 4439 C C . GLY A 1 541 ? -55.470 12.268 25.726 1.00 83.00 541 GLY A C 1
ATOM 4440 O O . GLY A 1 541 ? -55.300 13.443 26.028 1.00 83.00 541 GLY A O 1
ATOM 4441 N N . ILE A 1 542 ? -54.654 11.624 24.887 1.00 87.50 542 ILE A N 1
ATOM 4442 C CA . ILE A 1 542 ? -53.571 12.298 24.159 1.00 87.50 542 ILE A CA 1
ATOM 4443 C C . ILE A 1 542 ? -54.126 13.256 23.092 1.00 87.50 542 ILE A C 1
ATOM 4445 O O . ILE A 1 542 ? -55.211 13.004 22.558 1.00 87.50 542 ILE A O 1
ATOM 4449 N N . PRO A 1 543 ? -53.402 14.339 22.760 1.00 84.94 543 PRO A N 1
ATOM 4450 C CA . PRO A 1 543 ? -53.771 15.232 21.673 1.00 84.94 543 PRO A CA 1
ATOM 4451 C C . PRO A 1 543 ? -53.651 14.544 20.311 1.00 84.94 543 PRO A C 1
ATOM 4453 O O . PRO A 1 543 ? -52.863 13.612 20.120 1.00 84.94 543 PRO A O 1
ATOM 4456 N N . LEU A 1 544 ? -54.431 15.025 19.348 1.00 80.75 544 LEU A N 1
ATOM 4457 C CA . LEU A 1 544 ? -54.540 14.423 18.022 1.00 80.75 544 LEU A CA 1
ATOM 4458 C C . LEU A 1 544 ? -53.220 14.488 17.228 1.00 80.75 544 LEU A C 1
ATOM 4460 O O . LEU A 1 544 ? -52.927 13.552 16.485 1.00 80.75 544 LEU A O 1
ATOM 4464 N N . TRP A 1 545 ? -52.372 15.509 17.434 1.00 81.38 545 TRP A N 1
ATOM 4465 C CA . TRP A 1 545 ? -51.015 15.531 16.854 1.00 81.38 545 TRP A CA 1
ATOM 4466 C C . TRP A 1 545 ? -50.154 14.363 17.342 1.00 81.38 545 TRP A C 1
ATOM 4468 O O . TRP A 1 545 ? -49.478 13.728 16.535 1.00 81.38 545 TRP A O 1
ATOM 4478 N N . LEU A 1 546 ? -50.213 14.054 18.642 1.00 84.44 546 LEU A N 1
ATOM 4479 C CA . LEU A 1 546 ? -49.408 13.000 19.254 1.00 84.44 546 LEU A CA 1
ATOM 4480 C C . LEU A 1 546 ? -49.871 11.629 18.758 1.00 84.44 546 LEU A C 1
ATOM 4482 O O . LEU A 1 546 ? -49.051 10.782 18.414 1.00 84.44 546 LEU A O 1
ATOM 4486 N N . LEU A 1 547 ? -51.188 11.435 18.628 1.00 88.25 547 LEU A N 1
ATOM 4487 C CA . LEU A 1 547 ? -51.749 10.243 17.992 1.00 88.25 547 LEU A CA 1
ATOM 4488 C C . LEU A 1 547 ? -51.233 10.077 16.553 1.00 88.25 547 LEU A C 1
ATOM 4490 O O . LEU A 1 547 ? -50.792 8.991 16.178 1.00 88.25 547 LEU A O 1
ATOM 4494 N N . MET A 1 548 ? -51.286 11.142 15.749 1.00 83.69 548 MET A N 1
ATOM 4495 C CA . MET A 1 548 ? -50.846 11.102 14.351 1.00 83.69 548 MET A CA 1
ATOM 4496 C C . MET A 1 548 ? -49.350 10.829 14.230 1.00 83.69 548 MET A C 1
ATOM 4498 O O . MET A 1 548 ? -48.937 10.080 13.347 1.00 83.69 548 MET A O 1
ATOM 4502 N N . HIS A 1 549 ? -48.542 11.376 15.134 1.00 84.38 549 HIS A N 1
ATOM 4503 C CA . HIS A 1 549 ? -47.111 11.115 15.158 1.00 84.38 549 HIS A CA 1
ATOM 4504 C C . HIS A 1 549 ? -46.802 9.655 15.510 1.00 84.38 549 HIS A C 1
ATOM 4506 O O . HIS A 1 549 ? -46.020 9.003 14.817 1.00 84.38 549 HIS A O 1
ATOM 4512 N N . MET A 1 550 ? -47.501 9.099 16.504 1.00 89.12 550 MET A N 1
ATOM 4513 C CA . MET A 1 550 ? -47.372 7.684 16.848 1.00 89.12 550 MET A CA 1
ATOM 4514 C C . MET A 1 550 ? -47.749 6.759 15.685 1.00 89.12 550 MET A C 1
ATOM 4516 O O . MET A 1 550 ? -47.061 5.764 15.441 1.00 89.12 550 MET A O 1
ATOM 4520 N N . LEU A 1 551 ? -48.821 7.092 14.956 1.00 89.50 551 LEU A N 1
ATOM 4521 C CA . LEU A 1 551 ? -49.258 6.360 13.764 1.00 89.50 551 LEU A CA 1
ATOM 4522 C C . LEU A 1 551 ? -48.245 6.473 12.618 1.00 89.50 551 LEU A C 1
ATOM 4524 O O . LEU A 1 551 ? -47.974 5.478 11.949 1.00 89.50 551 LEU A O 1
ATOM 4528 N N . LEU A 1 552 ? -47.656 7.654 12.410 1.00 86.38 552 LEU A N 1
ATOM 4529 C CA . LEU A 1 552 ? -46.622 7.876 11.398 1.00 86.38 552 LEU A CA 1
ATOM 4530 C C . LEU A 1 552 ? -45.376 7.029 11.682 1.00 86.38 552 LEU A C 1
ATOM 4532 O O . LEU A 1 552 ? -44.849 6.406 10.764 1.00 86.38 552 LEU A O 1
ATOM 4536 N N . ASN A 1 553 ? -44.935 6.962 12.942 1.00 87.50 553 ASN A N 1
ATOM 4537 C CA . ASN A 1 553 ? -43.785 6.144 13.330 1.00 87.50 553 ASN A CA 1
ATOM 4538 C C . ASN A 1 553 ? -44.019 4.662 12.989 1.00 87.50 553 ASN A C 1
ATOM 4540 O O . ASN A 1 553 ? -43.154 4.020 12.400 1.00 87.50 553 ASN A O 1
ATOM 4544 N N . ILE A 1 554 ? -45.215 4.129 13.260 1.00 88.31 554 ILE A N 1
ATOM 4545 C CA . ILE A 1 554 ? -45.568 2.745 12.891 1.00 88.31 554 ILE A CA 1
ATOM 4546 C C . ILE A 1 554 ? -45.690 2.580 11.374 1.00 88.31 554 ILE A C 1
ATOM 4548 O O . ILE A 1 554 ? -45.310 1.551 10.828 1.00 88.31 554 ILE A O 1
ATOM 4552 N N . PHE A 1 555 ? -46.209 3.581 10.665 1.00 86.88 555 PHE A N 1
ATOM 4553 C CA . PHE A 1 555 ? -46.324 3.524 9.210 1.00 86.88 555 PHE A CA 1
ATOM 4554 C C . PHE A 1 555 ? -44.951 3.476 8.523 1.00 86.88 555 PHE A C 1
ATOM 4556 O O . PHE A 1 555 ? -44.760 2.713 7.578 1.00 86.88 555 PHE A O 1
ATOM 4563 N N . VAL A 1 556 ? -43.980 4.246 9.017 1.00 83.81 556 VAL A N 1
ATOM 4564 C CA . VAL A 1 556 ? -42.587 4.195 8.544 1.00 83.81 556 VAL A CA 1
ATOM 4565 C C . VAL A 1 556 ? -41.973 2.821 8.817 1.00 83.81 556 VAL A C 1
ATOM 4567 O O . VAL A 1 556 ? -41.357 2.243 7.922 1.00 83.81 556 VAL A O 1
ATOM 4570 N N . ASP A 1 557 ? -42.205 2.269 10.009 1.00 83.19 557 ASP A N 1
ATOM 4571 C CA . ASP A 1 557 ? -41.777 0.916 10.372 1.00 83.19 557 ASP A CA 1
ATOM 4572 C C . ASP A 1 557 ? -42.384 -0.147 9.434 1.00 83.19 557 ASP A C 1
ATOM 4574 O O . ASP A 1 557 ? -41.681 -0.996 8.881 1.00 83.19 557 ASP A O 1
ATOM 4578 N N . PHE A 1 558 ? -43.676 -0.026 9.122 1.00 84.88 558 PHE A N 1
ATOM 4579 C CA . PHE A 1 558 ? -44.359 -0.890 8.165 1.00 84.88 558 PHE A CA 1
ATOM 4580 C C . PHE A 1 558 ? -43.770 -0.793 6.750 1.00 84.88 558 PHE A C 1
ATOM 4582 O O . PHE A 1 558 ? -43.596 -1.823 6.099 1.00 84.88 558 PHE A O 1
ATOM 4589 N N . ILE A 1 559 ? -43.401 0.400 6.267 1.00 83.00 559 ILE A N 1
ATOM 4590 C CA . ILE A 1 559 ? -42.739 0.553 4.958 1.00 83.00 559 ILE A CA 1
ATOM 4591 C C . ILE A 1 559 ? -41.407 -0.202 4.927 1.00 83.00 559 ILE A C 1
ATOM 4593 O O . ILE A 1 559 ? -41.098 -0.846 3.922 1.00 83.00 559 ILE A O 1
ATOM 4597 N N . PHE A 1 560 ? -40.629 -0.176 6.012 1.00 82.25 560 PHE A N 1
ATOM 4598 C CA . PHE A 1 560 ? -39.393 -0.958 6.090 1.00 82.25 560 PHE A CA 1
ATOM 4599 C C . PHE A 1 560 ? -39.660 -2.464 6.021 1.00 82.25 560 PHE A C 1
ATOM 4601 O O . PHE A 1 560 ? -38.910 -3.174 5.348 1.00 82.25 560 PHE A O 1
ATOM 4608 N N . SER A 1 561 ? -40.770 -2.935 6.597 1.00 70.38 561 SER A N 1
ATOM 4609 C CA . SER A 1 561 ? -41.180 -4.346 6.534 1.00 70.38 561 SER A CA 1
ATOM 4610 C C . SER A 1 561 ? -41.541 -4.838 5.120 1.00 70.38 561 SER A C 1
ATOM 4612 O O . SER A 1 561 ? -41.536 -6.044 4.867 1.00 70.38 561 SER A O 1
ATOM 4614 N N . LEU A 1 562 ? -41.806 -3.926 4.173 1.00 77.25 562 LEU A N 1
ATOM 4615 C CA . LEU A 1 562 ? -42.091 -4.260 2.771 1.00 77.25 562 LEU A CA 1
ATOM 4616 C C . LEU A 1 562 ? -40.830 -4.609 1.962 1.00 77.25 562 LEU A C 1
ATOM 4618 O O . LEU A 1 562 ? -40.955 -5.126 0.852 1.00 77.25 562 LEU A O 1
ATOM 4622 N N . ILE A 1 563 ? -39.628 -4.339 2.488 1.00 76.25 563 ILE A N 1
ATOM 4623 C CA . ILE A 1 563 ? -38.351 -4.609 1.814 1.00 76.25 563 ILE A CA 1
ATOM 4624 C C . ILE A 1 563 ? -37.803 -5.966 2.298 1.00 76.25 563 ILE A C 1
ATOM 4626 O O . ILE A 1 563 ? -37.330 -6.059 3.435 1.00 76.25 563 ILE A O 1
ATOM 4630 N N . PRO A 1 564 ? -37.799 -7.026 1.464 1.00 66.19 564 PRO A N 1
ATOM 4631 C CA . PRO A 1 564 ? -37.318 -8.342 1.879 1.00 66.19 564 PRO A CA 1
ATOM 4632 C C . PRO A 1 564 ? -35.844 -8.303 2.298 1.00 66.19 564 PRO A C 1
ATOM 4634 O O . PRO A 1 564 ? -35.031 -7.636 1.657 1.00 66.19 564 PRO A O 1
ATOM 4637 N N . VAL A 1 565 ? -35.488 -9.055 3.346 1.00 64.69 565 VAL A N 1
ATOM 4638 C CA . VAL A 1 565 ? -34.125 -9.204 3.906 1.00 64.69 565 VAL A CA 1
ATOM 4639 C C . VAL A 1 565 ? -33.561 -7.936 4.564 1.00 64.69 565 VAL A C 1
ATOM 4641 O O . VAL A 1 565 ? -33.074 -8.014 5.686 1.00 64.69 565 VAL A O 1
ATOM 4644 N N . ILE A 1 566 ? -33.644 -6.769 3.920 1.00 70.56 566 ILE A N 1
ATOM 4645 C CA . ILE A 1 566 ? -33.136 -5.489 4.446 1.00 70.56 566 ILE A CA 1
ATOM 4646 C C . ILE A 1 566 ? -34.057 -4.941 5.550 1.00 70.56 566 ILE A C 1
ATOM 4648 O O . ILE A 1 566 ? -33.564 -4.376 6.526 1.00 70.56 566 ILE A O 1
ATOM 4652 N N . GLY A 1 567 ? -35.374 -5.150 5.437 1.00 65.56 567 GLY A N 1
ATOM 4653 C CA . GLY A 1 567 ? -36.373 -4.666 6.394 1.00 65.56 567 GLY A CA 1
ATOM 4654 C C . GLY A 1 567 ? -36.123 -5.126 7.830 1.00 65.56 567 GLY A C 1
ATOM 4655 O O . GLY A 1 567 ? -36.100 -4.299 8.738 1.00 65.56 567 GLY A O 1
ATOM 4656 N N . GLY A 1 568 ? -35.814 -6.414 8.036 1.00 69.00 568 GLY A N 1
ATOM 4657 C CA . GLY A 1 568 ? -35.509 -6.977 9.362 1.00 69.00 568 GLY A CA 1
ATOM 4658 C C . GLY A 1 568 ? -34.348 -6.280 10.085 1.00 69.00 568 GLY A C 1
ATOM 4659 O O . GLY A 1 568 ? -34.379 -6.122 11.304 1.00 69.00 568 GLY A O 1
ATOM 4660 N N . PHE A 1 569 ? -33.355 -5.788 9.336 1.00 74.62 569 PHE A N 1
ATOM 4661 C CA . PHE A 1 569 ? -32.253 -5.006 9.900 1.00 74.62 569 PHE A CA 1
ATOM 4662 C C . PHE A 1 569 ? -32.659 -3.564 10.204 1.00 74.62 569 PHE A C 1
ATOM 4664 O O . PHE A 1 569 ? -32.226 -3.020 11.214 1.00 74.62 569 PHE A O 1
ATOM 4671 N N . LEU A 1 570 ? -33.509 -2.942 9.384 1.00 74.44 570 LEU A N 1
ATOM 4672 C CA . LEU A 1 570 ? -33.977 -1.569 9.609 1.00 74.44 570 LEU A CA 1
ATOM 4673 C C . LEU A 1 570 ? -34.812 -1.438 10.897 1.00 74.44 570 LEU A C 1
ATOM 4675 O O . LEU A 1 570 ? -34.604 -0.482 11.647 1.00 74.44 570 LEU A O 1
ATOM 4679 N N . HIS A 1 571 ? -35.651 -2.432 11.218 1.00 70.38 571 HIS A N 1
ATOM 4680 C CA . HIS A 1 571 ? -36.428 -2.489 12.471 1.00 70.38 571 HIS A CA 1
ATOM 4681 C C . HIS A 1 571 ? -35.556 -2.484 13.739 1.00 70.38 571 HIS A C 1
ATOM 4683 O O . HIS A 1 571 ? -35.956 -2.000 14.792 1.00 70.38 571 HIS A O 1
ATOM 4689 N N . MET A 1 572 ? -34.329 -3.004 13.662 1.00 74.50 572 MET A N 1
ATOM 4690 C CA . MET A 1 572 ? -33.393 -3.030 14.791 1.00 74.50 572 MET A CA 1
ATOM 4691 C C . MET A 1 572 ? -32.866 -1.631 15.156 1.00 74.50 572 MET A C 1
ATOM 4693 O O . MET A 1 572 ? -32.477 -1.373 16.300 1.00 74.50 572 MET A O 1
ATOM 4697 N N . PHE A 1 573 ? -32.834 -0.724 14.177 1.00 74.81 573 PHE A N 1
ATOM 4698 C CA . PHE A 1 573 ? -32.328 0.638 14.343 1.00 74.81 573 PHE A CA 1
ATOM 4699 C C . PHE A 1 573 ? -33.447 1.656 14.565 1.00 74.81 573 PHE A C 1
ATOM 4701 O O . PHE A 1 573 ? -33.238 2.623 15.298 1.00 74.81 573 PHE A O 1
ATOM 4708 N N . TYR A 1 574 ? -34.623 1.440 13.974 1.00 81.38 574 TYR A N 1
ATOM 4709 C CA . TYR A 1 574 ? -35.775 2.319 14.131 1.00 81.38 574 TYR A CA 1
ATOM 4710 C C . TYR A 1 574 ? -36.759 1.759 15.167 1.00 81.38 574 TYR A C 1
ATOM 4712 O O . TYR A 1 574 ? -37.578 0.899 14.871 1.00 81.38 574 TYR A O 1
ATOM 4720 N N . LYS A 1 575 ? -36.667 2.251 16.408 1.00 86.50 575 LYS A N 1
ATOM 4721 C CA . LYS A 1 575 ? -37.453 1.757 17.554 1.00 86.50 575 LYS A CA 1
ATOM 4722 C C . LYS A 1 575 ? -38.795 2.478 17.684 1.00 86.50 575 LYS A C 1
ATOM 4724 O O . LYS A 1 575 ? -38.981 3.294 18.592 1.00 86.50 575 LYS A O 1
ATOM 4729 N N . ALA A 1 576 ? -39.699 2.226 16.741 1.00 86.38 576 ALA A N 1
ATOM 4730 C CA . ALA A 1 576 ? -40.976 2.931 16.638 1.00 86.38 576 ALA A CA 1
ATOM 4731 C C . ALA A 1 576 ? -41.819 2.849 17.927 1.00 86.38 576 ALA A C 1
ATOM 4733 O O . ALA A 1 576 ? -42.352 3.863 18.386 1.00 86.38 576 ALA A O 1
ATOM 4734 N N . ASN A 1 577 ? -41.904 1.675 18.560 1.00 90.06 577 ASN A N 1
ATOM 4735 C CA . ASN A 1 577 ? -42.716 1.466 19.761 1.00 90.06 577 ASN A CA 1
ATOM 4736 C C . ASN A 1 577 ? -42.106 2.145 20.992 1.00 90.06 577 ASN A C 1
ATOM 4738 O O . ASN A 1 577 ? -42.838 2.698 21.823 1.00 90.06 577 ASN A O 1
ATOM 4742 N N . LEU A 1 578 ? -40.776 2.135 21.114 1.00 88.56 578 LEU A N 1
ATOM 4743 C CA . LEU A 1 578 ? -40.060 2.814 22.191 1.00 88.56 578 LEU A CA 1
ATOM 4744 C C . LEU A 1 578 ? -40.161 4.337 22.055 1.00 88.56 578 LEU A C 1
ATOM 4746 O O . LEU A 1 578 ? -40.431 5.002 23.052 1.00 88.56 578 LEU A O 1
ATOM 4750 N N . TYR A 1 579 ? -40.039 4.874 20.838 1.00 87.44 579 TYR A N 1
ATOM 4751 C CA . TYR A 1 579 ? -40.238 6.303 20.576 1.00 87.44 579 TYR A CA 1
ATOM 4752 C C . TYR A 1 579 ? -41.660 6.750 20.912 1.00 87.44 579 TYR A C 1
ATOM 4754 O O . TYR A 1 579 ? -41.834 7.744 21.615 1.00 87.44 579 TYR A O 1
ATOM 4762 N N . ASN A 1 580 ? -42.670 5.977 20.504 1.00 91.56 580 ASN A N 1
ATOM 4763 C CA . ASN A 1 580 ? -44.062 6.257 20.852 1.00 91.56 580 ASN A CA 1
ATOM 4764 C C . ASN A 1 580 ? -44.273 6.251 22.377 1.00 91.56 580 ASN A C 1
ATOM 4766 O O . ASN A 1 580 ? -44.973 7.104 22.918 1.00 91.56 580 ASN A O 1
ATOM 4770 N N . TYR A 1 581 ? -43.656 5.313 23.102 1.00 92.69 581 TYR A N 1
ATOM 4771 C CA . TYR A 1 581 ? -43.732 5.286 24.565 1.00 92.69 581 TYR A CA 1
ATOM 4772 C C . TYR A 1 581 ? -43.052 6.497 25.223 1.00 92.69 581 TYR A C 1
ATOM 4774 O O . TYR A 1 581 ? -43.622 7.073 26.151 1.00 92.69 581 TYR A O 1
ATOM 4782 N N . GLU A 1 582 ? -41.852 6.869 24.774 1.00 89.88 582 GLU A N 1
ATOM 4783 C CA . GLU A 1 582 ? -41.119 8.028 25.299 1.00 89.88 582 GLU A CA 1
ATOM 4784 C C . GLU A 1 582 ? -41.945 9.304 25.143 1.00 89.88 582 GLU A C 1
ATOM 4786 O O . GLU A 1 582 ? -42.129 10.040 26.108 1.00 89.88 582 GLU A O 1
ATOM 4791 N N . GLU A 1 583 ? -42.545 9.502 23.971 1.00 86.44 583 GLU A N 1
ATOM 4792 C CA . GLU A 1 583 ? -43.360 10.677 23.681 1.00 86.44 583 GLU A CA 1
ATOM 4793 C C . GLU A 1 583 ? -44.651 10.726 24.514 1.00 86.44 583 GLU A C 1
ATOM 4795 O O . GLU A 1 583 ? -45.027 11.783 25.027 1.00 86.44 583 GLU A O 1
ATOM 4800 N N . LEU A 1 584 ? -45.297 9.573 24.734 1.00 90.44 584 LEU A N 1
ATOM 4801 C CA . LEU A 1 584 ? -46.419 9.460 25.670 1.00 90.44 584 LEU A CA 1
ATOM 4802 C C . LEU A 1 584 ? -45.993 9.829 27.092 1.00 90.44 584 LEU A C 1
ATOM 4804 O O . LEU A 1 584 ? -46.699 10.565 27.779 1.00 90.44 584 LEU A O 1
ATOM 4808 N N . ASN A 1 585 ? -44.876 9.273 27.561 1.00 90.88 585 ASN A N 1
ATOM 4809 C CA . ASN A 1 585 ? -44.389 9.492 28.916 1.00 90.88 585 ASN A CA 1
ATOM 4810 C C . ASN A 1 585 ? -44.028 10.966 29.132 1.00 90.88 585 ASN A C 1
ATOM 4812 O O . ASN A 1 585 ? -44.415 11.548 30.145 1.00 90.88 585 ASN A O 1
ATOM 4816 N N . ASP A 1 586 ? -43.357 11.583 28.164 1.00 86.81 586 ASP A N 1
ATOM 4817 C CA . ASP A 1 586 ? -43.027 13.005 28.181 1.00 86.81 586 ASP A CA 1
ATOM 4818 C C . ASP A 1 586 ? -44.289 13.864 28.201 1.00 86.81 586 ASP A C 1
ATOM 4820 O O . ASP A 1 586 ? -44.401 14.764 29.035 1.00 86.81 586 ASP A O 1
ATOM 4824 N N . TRP A 1 587 ? -45.281 13.551 27.364 1.00 85.00 587 TRP A N 1
ATOM 4825 C CA . TRP A 1 587 ? -46.564 14.248 27.379 1.00 85.00 587 TRP A CA 1
ATOM 4826 C C . TRP A 1 587 ? -47.273 14.104 28.733 1.00 85.00 587 TRP A C 1
ATOM 4828 O O . TRP A 1 587 ? -47.643 15.113 29.335 1.00 85.00 587 TRP A O 1
ATOM 4838 N N . VAL A 1 588 ? -47.405 12.891 29.283 1.00 86.38 588 VAL A N 1
ATOM 4839 C CA . VAL A 1 588 ? -48.068 12.678 30.586 1.00 86.38 588 VAL A CA 1
ATOM 4840 C C . VAL A 1 588 ? -47.347 13.421 31.717 1.00 86.38 588 VAL A C 1
ATOM 4842 O O . VAL A 1 588 ? -48.005 13.969 32.604 1.00 86.38 588 VAL A O 1
ATOM 4845 N N . ASN A 1 589 ? -46.013 13.476 31.688 1.00 83.12 589 ASN A N 1
ATOM 4846 C CA . ASN A 1 589 ? -45.224 14.166 32.709 1.00 83.12 589 ASN A CA 1
ATOM 4847 C C . ASN A 1 589 ? -45.289 15.699 32.556 1.00 83.12 589 ASN A C 1
ATOM 4849 O O . ASN A 1 589 ? -45.395 16.405 33.563 1.00 83.12 589 ASN A O 1
ATOM 4853 N N . ASN A 1 590 ? -45.296 16.219 31.325 1.00 76.94 590 ASN A N 1
ATOM 4854 C CA . ASN A 1 590 ? -45.311 17.660 31.040 1.00 76.94 590 ASN A CA 1
ATOM 4855 C C . ASN A 1 590 ? -46.708 18.298 31.152 1.00 76.94 590 ASN A C 1
ATOM 4857 O O . ASN A 1 590 ? -46.817 19.432 31.614 1.00 76.94 590 ASN A O 1
ATOM 4861 N N . THR A 1 591 ? -47.787 17.567 30.845 1.00 63.72 591 THR A N 1
ATOM 4862 C CA . THR A 1 591 ? -49.183 18.069 30.901 1.00 63.72 591 THR A CA 1
ATOM 4863 C C . THR A 1 591 ? -49.638 18.433 32.322 1.00 63.72 591 THR A C 1
ATOM 4865 O O . THR A 1 591 ? -50.649 19.100 32.508 1.00 63.72 591 THR A O 1
ATOM 4868 N N . SER A 1 592 ? -48.876 18.058 33.354 1.00 54.75 592 SER A N 1
ATOM 4869 C CA . SER A 1 592 ? -49.107 18.528 34.726 1.00 54.75 592 SER A CA 1
ATOM 4870 C C . SER A 1 592 ? -48.913 20.048 34.908 1.00 54.75 592 SER A C 1
ATOM 4872 O O . SER A 1 592 ? -49.223 20.557 35.984 1.00 54.75 592 SER A O 1
ATOM 4874 N N . LYS A 1 593 ? -48.415 20.773 33.888 1.00 50.53 593 LYS A N 1
ATOM 4875 C CA . LYS A 1 593 ? -48.011 22.187 33.987 1.00 50.53 593 LYS A CA 1
ATOM 4876 C C . LYS A 1 593 ? -48.687 23.168 33.016 1.00 50.53 593 LYS A C 1
ATOM 4878 O O . LYS A 1 593 ? -48.577 24.365 33.261 1.00 50.53 593 LYS A O 1
ATOM 4883 N N . GLU A 1 594 ? -49.369 22.725 31.957 1.00 52.22 594 GLU A N 1
ATOM 4884 C CA . GLU A 1 594 ? -49.956 23.626 30.942 1.00 52.22 594 GLU A CA 1
ATOM 4885 C C . GLU A 1 594 ? -51.496 23.694 31.012 1.00 52.22 594 GLU A C 1
ATOM 4887 O O . GLU A 1 594 ? -52.144 22.669 31.243 1.00 52.22 594 GLU A O 1
ATOM 4892 N N . PRO A 1 595 ? -52.106 24.882 30.813 1.00 52.66 595 PRO A N 1
ATOM 4893 C CA . PRO A 1 595 ? -53.558 25.030 30.745 1.00 52.66 595 PRO A CA 1
ATOM 4894 C C . PRO A 1 595 ? -54.122 24.324 29.505 1.00 52.66 595 PRO A C 1
ATOM 4896 O O . PRO A 1 595 ? -53.584 24.447 28.405 1.00 52.66 595 PRO A O 1
ATOM 4899 N N . GLN A 1 596 ? -55.211 23.573 29.686 1.00 58.12 596 GLN A N 1
ATOM 4900 C CA . GLN A 1 596 ? -55.836 22.825 28.595 1.00 58.12 596 GLN A CA 1
ATOM 4901 C C . GLN A 1 596 ? -56.534 23.775 27.606 1.00 58.12 596 GLN A C 1
ATOM 4903 O O . GLN A 1 596 ? -57.236 24.687 28.048 1.00 58.12 596 GLN A O 1
ATOM 4908 N N . PRO A 1 597 ? -56.365 23.583 26.284 1.00 57.91 597 PRO A N 1
ATOM 4909 C CA . PRO A 1 597 ? -57.095 24.355 25.282 1.00 57.91 597 PRO A CA 1
ATOM 4910 C C . PRO A 1 597 ? -58.600 24.046 25.346 1.00 57.91 597 PRO A C 1
ATOM 4912 O O . PRO A 1 597 ? -58.989 22.915 25.636 1.00 57.91 597 PRO A O 1
ATOM 4915 N N . GLU A 1 598 ? -59.442 25.045 25.063 1.00 60.28 598 GLU A N 1
ATOM 4916 C CA . GLU A 1 598 ? -60.901 24.879 24.989 1.00 60.28 598 GLU A CA 1
ATOM 4917 C C . GLU A 1 598 ? -61.294 23.790 23.979 1.00 60.28 598 GLU A C 1
ATOM 4919 O O . GLU A 1 598 ? -60.843 23.788 22.830 1.00 60.28 598 GLU A O 1
ATOM 4924 N N . GLU A 1 599 ? -62.166 22.877 24.405 1.00 57.84 599 GLU A N 1
ATOM 4925 C CA . GLU A 1 599 ? -62.703 21.799 23.580 1.00 57.84 599 GLU A CA 1
ATOM 4926 C C . GLU A 1 599 ? -63.634 22.388 22.503 1.00 57.84 599 GLU A C 1
ATOM 4928 O O . GLU A 1 599 ? -64.659 22.993 22.811 1.00 57.84 599 GLU A O 1
ATOM 4933 N N . ARG A 1 600 ? -63.263 22.260 21.222 1.00 62.81 600 ARG A N 1
ATOM 4934 C CA . ARG A 1 600 ? -64.075 22.704 20.073 1.00 62.81 600 ARG A CA 1
ATOM 4935 C C . ARG A 1 600 ? -64.433 21.500 19.213 1.00 62.81 600 ARG A C 1
ATOM 4937 O O . ARG A 1 600 ? -63.554 20.712 18.893 1.00 62.81 600 ARG A O 1
ATOM 4944 N N . GLU A 1 601 ? -65.690 21.336 18.809 1.00 61.47 601 GLU A N 1
ATOM 4945 C CA . GLU A 1 601 ? -66.063 20.251 17.889 1.00 61.47 601 GLU A CA 1
ATOM 4946 C C . GLU A 1 601 ? -65.452 20.478 16.496 1.00 61.47 601 GLU A C 1
ATOM 4948 O O . GLU A 1 601 ? -65.746 21.465 15.820 1.00 61.47 601 GLU A O 1
ATOM 4953 N N . ILE A 1 602 ? -64.603 19.550 16.048 1.00 64.88 602 ILE A N 1
ATOM 4954 C CA . ILE A 1 602 ? -64.056 19.553 14.686 1.00 64.88 602 ILE A CA 1
ATOM 4955 C C . ILE A 1 602 ? -65.120 19.002 13.741 1.00 64.88 602 ILE A C 1
ATOM 4957 O O . ILE A 1 602 ? -65.564 17.862 13.880 1.00 64.88 602 ILE A O 1
ATOM 4961 N N . THR A 1 603 ? -65.501 19.772 12.724 1.00 71.88 603 THR A N 1
ATOM 4962 C CA . THR A 1 603 ? -66.413 19.282 11.683 1.00 71.88 603 THR A CA 1
ATOM 4963 C C . THR A 1 603 ? -65.638 18.509 10.610 1.00 71.88 603 THR A C 1
ATOM 4965 O O . THR A 1 603 ? -64.613 18.982 10.120 1.00 71.88 603 THR A O 1
ATOM 4968 N N . TRP A 1 604 ? -66.161 17.367 10.144 1.00 62.28 604 TRP A N 1
ATOM 4969 C CA . TRP A 1 604 ? -65.549 16.550 9.074 1.00 62.28 604 TRP A CA 1
ATOM 4970 C C . TRP A 1 604 ? -65.212 17.330 7.788 1.00 62.28 604 TRP A C 1
ATOM 4972 O O . TRP A 1 604 ? -64.252 17.000 7.095 1.00 62.28 604 TRP A O 1
ATOM 4982 N N . ARG A 1 605 ? -65.962 18.400 7.483 1.00 70.31 605 ARG A N 1
ATOM 4983 C CA . ARG A 1 605 ? -65.677 19.310 6.358 1.00 70.31 605 ARG A CA 1
ATOM 4984 C C . ARG A 1 605 ? -64.380 20.099 6.530 1.00 70.31 605 ARG A C 1
ATOM 4986 O O . ARG A 1 605 ? -63.670 20.303 5.552 1.00 70.31 605 ARG A O 1
ATOM 4993 N N . GLN A 1 606 ? -64.080 20.537 7.749 1.00 71.81 606 GLN A N 1
ATOM 4994 C CA . GLN A 1 606 ? -62.872 21.304 8.043 1.00 71.81 606 GLN A CA 1
ATOM 4995 C C . GLN A 1 606 ? -61.632 20.419 7.883 1.00 71.81 606 GLN A C 1
ATOM 4997 O O . GLN A 1 606 ? -60.712 20.782 7.158 1.00 71.81 606 GLN A O 1
ATOM 5002 N N . LEU A 1 607 ? -61.680 19.202 8.437 1.00 71.81 607 LEU A N 1
ATOM 5003 C CA . LEU A 1 607 ? -60.628 18.199 8.261 1.00 71.81 607 LEU A CA 1
ATOM 5004 C C . LEU A 1 607 ? -60.399 17.859 6.777 1.00 71.81 607 LEU A C 1
ATOM 5006 O O . LEU A 1 607 ? -59.259 17.802 6.321 1.00 71.81 607 LEU A O 1
ATOM 5010 N N . GLY A 1 608 ? -61.480 17.668 6.011 1.00 68.38 608 GLY A N 1
ATOM 5011 C CA . GLY A 1 608 ? -61.402 17.373 4.578 1.00 68.38 608 GLY A CA 1
ATOM 5012 C C . GLY A 1 608 ? -60.746 18.491 3.760 1.00 68.38 608 GLY A C 1
ATOM 5013 O O . GLY A 1 608 ? -59.858 18.215 2.954 1.00 68.38 608 GLY A O 1
ATOM 5014 N N . ASN A 1 609 ? -61.131 19.748 3.998 1.00 71.50 609 ASN A N 1
ATOM 5015 C CA . ASN A 1 609 ? -60.562 20.906 3.299 1.00 71.50 609 ASN A CA 1
ATOM 5016 C C . ASN A 1 609 ? -59.078 21.120 3.638 1.00 71.50 609 ASN A C 1
ATOM 5018 O O . ASN A 1 609 ? -58.273 21.410 2.751 1.00 71.50 609 ASN A O 1
ATOM 5022 N N . ASP A 1 610 ? -58.703 20.920 4.900 1.00 70.81 610 ASP A N 1
ATOM 5023 C CA . ASP A 1 610 ? -57.324 21.078 5.356 1.00 70.81 610 ASP A CA 1
ATOM 5024 C C . ASP A 1 610 ? -56.394 20.017 4.746 1.00 70.81 610 ASP A C 1
ATOM 5026 O O . ASP A 1 610 ? -55.294 20.351 4.298 1.00 70.81 610 ASP A O 1
ATOM 5030 N N . ILE A 1 611 ? -56.852 18.764 4.632 1.00 65.50 611 ILE A N 1
ATOM 5031 C CA . ILE A 1 611 ? -56.119 17.684 3.947 1.00 65.50 611 ILE A CA 1
ATOM 5032 C C . ILE A 1 611 ? -55.976 17.988 2.448 1.00 65.50 611 ILE A C 1
ATOM 5034 O O . ILE A 1 611 ? -54.882 17.849 1.893 1.00 65.50 611 ILE A O 1
ATOM 5038 N N . TYR A 1 612 ? -57.052 18.451 1.801 1.00 63.16 612 TYR A N 1
ATOM 5039 C CA . TYR A 1 612 ? -57.057 18.778 0.371 1.00 63.16 612 TYR A CA 1
ATOM 5040 C C . TYR A 1 612 ? -56.071 19.904 0.023 1.00 63.16 612 TYR A C 1
ATOM 5042 O O . TYR A 1 612 ? -55.436 19.868 -1.025 1.00 63.16 612 TYR A O 1
ATOM 5050 N N . SER A 1 613 ? -55.883 20.876 0.920 1.00 67.19 613 SER A N 1
ATOM 5051 C CA . SER A 1 613 ? -54.960 22.001 0.708 1.00 67.19 613 SER A CA 1
ATOM 5052 C C . SER A 1 613 ? -53.469 21.620 0.706 1.00 67.19 613 SER A C 1
ATOM 5054 O O . SER A 1 613 ? -52.653 22.338 0.128 1.00 67.19 613 SER A O 1
ATOM 5056 N N . LYS A 1 614 ? -53.091 20.504 1.348 1.00 64.12 614 LYS A N 1
ATOM 5057 C CA . LYS A 1 614 ? -51.685 20.079 1.502 1.00 64.12 614 LYS A CA 1
ATOM 5058 C C . LYS A 1 614 ? -51.276 18.929 0.597 1.00 64.12 614 LYS A C 1
ATOM 5060 O O . LYS A 1 614 ? -50.101 18.829 0.242 1.00 64.12 614 LYS A O 1
ATOM 5065 N N . VAL A 1 615 ? -52.206 18.050 0.246 1.00 58.22 615 VAL A N 1
ATOM 5066 C CA . VAL A 1 615 ? -51.938 16.980 -0.714 1.00 58.22 615 VAL A CA 1
ATOM 5067 C C . VAL A 1 615 ? -52.076 17.585 -2.113 1.00 58.22 615 VAL A C 1
ATOM 5069 O O . VAL A 1 615 ? -53.139 18.109 -2.428 1.00 58.22 615 VAL A O 1
ATOM 5072 N N . PRO A 1 616 ? -51.050 17.547 -2.983 1.00 58.41 616 PRO A N 1
ATOM 5073 C CA . PRO A 1 616 ? -51.136 18.111 -4.326 1.00 58.41 616 PRO A CA 1
ATOM 5074 C C . PRO A 1 616 ? -51.925 17.152 -5.229 1.00 58.41 616 PRO A C 1
ATOM 5076 O O . PRO A 1 616 ? -51.361 16.505 -6.115 1.00 58.41 616 PRO A O 1
ATOM 5079 N N . VAL A 1 617 ? -53.226 17.018 -4.963 1.00 56.41 617 VAL A N 1
ATOM 5080 C CA . VAL A 1 617 ? -54.128 16.060 -5.616 1.00 56.41 617 VAL A CA 1
ATOM 5081 C C . VAL A 1 617 ? -54.076 16.228 -7.137 1.00 56.41 617 VAL A C 1
ATOM 5083 O O . VAL A 1 617 ? -53.960 15.233 -7.846 1.00 56.41 617 VAL A O 1
ATOM 5086 N N . ASP A 1 618 ? -53.989 17.463 -7.635 1.00 60.12 618 ASP A N 1
ATOM 5087 C CA . ASP A 1 618 ? -53.909 17.762 -9.072 1.00 60.12 618 ASP A CA 1
ATOM 5088 C C . ASP A 1 618 ? -52.654 17.181 -9.749 1.00 60.12 618 ASP A C 1
ATOM 5090 O O . ASP A 1 618 ? -52.721 16.682 -10.874 1.00 60.12 618 ASP A O 1
ATOM 5094 N N . LYS A 1 619 ? -51.505 17.158 -9.055 1.00 58.16 619 LYS A N 1
ATOM 5095 C CA . LYS A 1 619 ? -50.283 16.516 -9.576 1.00 58.16 619 LYS A CA 1
ATOM 5096 C C . LYS A 1 619 ? -50.409 14.997 -9.591 1.00 58.16 619 LYS A C 1
ATOM 5098 O O . LYS A 1 619 ? -49.959 14.352 -10.536 1.00 58.16 619 LYS A O 1
ATOM 5103 N N . ILE A 1 620 ? -51.018 14.417 -8.560 1.00 54.06 620 ILE A N 1
ATOM 5104 C CA . ILE A 1 620 ? -51.176 12.961 -8.433 1.00 54.06 620 ILE A CA 1
ATOM 5105 C C . ILE A 1 620 ? -52.175 12.443 -9.479 1.00 54.06 620 ILE A C 1
ATOM 5107 O O . ILE A 1 620 ? -51.890 11.468 -10.173 1.00 54.06 620 ILE A O 1
ATOM 5111 N N . VAL A 1 621 ? -53.298 13.140 -9.661 1.00 55.34 621 VAL A N 1
ATOM 5112 C CA . VAL A 1 621 ? -54.321 12.823 -10.669 1.00 55.34 621 VAL A CA 1
ATOM 5113 C C . VAL A 1 621 ? -53.778 13.013 -12.090 1.00 55.34 621 VAL A C 1
ATOM 5115 O O . VAL A 1 621 ? -54.003 12.154 -12.942 1.00 55.34 621 VAL A O 1
ATOM 5118 N N . GLY A 1 622 ? -52.976 14.056 -12.340 1.00 55.66 622 GLY A N 1
ATOM 5119 C CA . GLY A 1 622 ? -52.284 14.235 -13.622 1.00 55.66 622 GLY A CA 1
ATOM 5120 C C . GLY A 1 622 ? -51.331 13.082 -13.968 1.00 55.66 622 GLY A C 1
ATOM 5121 O O . GLY A 1 622 ? -51.288 12.647 -15.114 1.00 55.66 622 GLY A O 1
ATOM 5122 N N . THR A 1 623 ? -50.633 12.527 -12.971 1.00 52.75 623 THR A N 1
ATOM 5123 C CA . THR A 1 623 ? -49.678 11.413 -13.155 1.00 52.75 623 THR A CA 1
ATOM 5124 C C . THR A 1 623 ? -50.372 10.056 -13.364 1.00 52.75 623 THR A C 1
ATOM 5126 O O . THR A 1 623 ? -49.808 9.144 -13.966 1.00 52.75 623 THR A O 1
ATOM 5129 N N . LEU A 1 624 ? -51.601 9.895 -12.866 1.00 47.38 624 LEU A N 1
ATOM 5130 C CA . LEU A 1 624 ? -52.408 8.685 -13.062 1.00 47.38 624 LEU A CA 1
ATOM 5131 C C . LEU A 1 624 ? -53.151 8.690 -14.406 1.00 47.38 624 LEU A C 1
ATOM 5133 O O . LEU A 1 624 ? -53.342 7.626 -14.992 1.00 47.38 624 LEU A O 1
ATOM 5137 N N . ASN A 1 625 ? -53.527 9.866 -14.918 1.00 50.34 625 ASN A N 1
ATOM 5138 C CA . ASN A 1 625 ? -54.173 9.995 -16.227 1.00 50.34 625 ASN A CA 1
ATOM 5139 C C . ASN A 1 625 ? -53.200 9.794 -17.399 1.00 50.34 625 ASN A C 1
ATOM 5141 O O . ASN A 1 625 ? -53.600 9.223 -18.410 1.00 50.34 625 ASN A O 1
ATOM 5145 N N . THR A 1 626 ? -51.925 10.171 -17.261 1.00 52.88 626 THR A N 1
ATOM 5146 C CA . THR A 1 626 ? -50.900 9.898 -18.287 1.00 52.88 626 THR A CA 1
ATOM 5147 C C . THR A 1 626 ? -50.585 8.407 -18.422 1.00 52.88 626 THR A C 1
ATOM 5149 O O . THR A 1 626 ? -50.384 7.927 -19.528 1.00 52.88 626 THR A O 1
ATOM 5152 N N . LYS A 1 627 ? -50.649 7.639 -17.326 1.00 49.09 627 LYS A N 1
ATOM 5153 C CA . LYS A 1 627 ? -50.456 6.175 -17.326 1.00 49.09 627 LYS A CA 1
ATOM 5154 C C . LYS A 1 627 ? -51.631 5.354 -17.873 1.00 49.09 627 LYS A C 1
ATOM 5156 O O . LYS A 1 627 ? -51.535 4.134 -17.912 1.00 49.09 627 LYS A O 1
ATOM 5161 N N . LYS A 1 628 ? -52.749 5.988 -18.234 1.00 45.78 628 LYS A N 1
ATOM 5162 C CA . LYS A 1 628 ? -53.931 5.319 -18.805 1.00 45.78 628 LYS A CA 1
ATOM 5163 C C . LYS A 1 628 ? -54.049 5.500 -20.326 1.00 45.78 628 LYS A C 1
ATOM 5165 O O . LYS A 1 628 ? -54.995 4.982 -20.911 1.00 45.78 628 LYS A O 1
ATOM 5170 N N . GLN A 1 629 ? -53.139 6.269 -20.931 1.00 46.22 629 GLN A N 1
ATOM 5171 C CA . GLN A 1 629 ? -53.062 6.530 -22.375 1.00 46.22 629 GLN A CA 1
ATOM 5172 C C . GLN A 1 629 ? -51.826 5.898 -23.047 1.00 46.22 629 GLN A C 1
ATOM 5174 O O . GLN A 1 629 ? -51.679 6.027 -24.260 1.00 46.22 629 GLN A O 1
ATOM 5179 N N . GLU A 1 630 ? -50.987 5.195 -22.281 1.00 39.75 630 GLU A N 1
ATOM 5180 C CA . GLU A 1 630 ? -50.021 4.189 -22.758 1.00 39.75 630 GLU A CA 1
ATOM 5181 C C . GLU A 1 630 ? -50.578 2.796 -22.457 1.00 39.75 630 GLU A C 1
ATOM 5183 O O . GLU A 1 630 ? -50.381 1.891 -23.299 1.00 39.75 630 GLU A O 1
#

InterPro domains:
  IPR006614 Peroxin/Ferlin domain [SM00694] (402-435)
  IPR010482 TECPR1-like, DysF domain [PF06398] (20-430)
  IPR025187 Protein of unknown function DUF4112 [PF13430] (488-587)
  IPR052646 Peroxisomal membrane PEX28-32 [PTHR31679] (16-444)

Organism: NCBI:txid86635

Radius of gyration: 43.59 Å; chains: 1; bounding box: 113×50×117 Å

pLDDT: mean 76.29, std 15.27, range [26.91, 94.81]